Protein AF-0000000084984580 (afdb_homodimer)

InterPro domains:
  IPR009899 Antirestriction [PF07275] (4-174)
  IPR041893 Antirestriction protein ArdA, domain 3 [G3DSA:1.10.10.1190] (119-175)
  IPR041895 Antirestriction protein ArdA, domain 1 [G3DSA:3.10.20.480] (1-60)

Secondary structure (DSSP, 8-state):
-EEEEEEEHHHHHTT---EEEEEES--HHHHHHHHHHHT--SSS---EEEEEEEESSTTTGGG--TT--HHHHHHHHHHHHT--HHHHHHHHHHHHHTTT-SSHHHHHHHHT-GGGEEEETT--SHHHHHHIIIIIT--S---GGGGGGB-HHHHHHHHHHTSSEEEETTEEEEE--PPP-----SS---GGG--------THHHHHHHHHHHHSS----------------/-EEEEEEEHHHHHTT---EEEEEES--HHHHHHHHHHHT--SSS---EEEEEEEESSTTTGGG--TT--HHHHHHHHHHHHT--HHHHHHHHHHHHHTTT-SSHHHHHHHHT-GGGEEEETT--SHHHHHHIIIIIT--S---GGGGGGB-HHHHHHHHHHTSSEEEETTEEEEE--PPP-----SS---GGG--------THHHHHHHHHHHHTSPPP-------------

Foldseek 3Di:
DKKWWKAFPVVVVVVDTFTDIDDAPDALVSLQVSCVRRPDFCPPTPDMWTDAMDDPQALLRVQEHTRDDQLLVNLLRVLLVPDDPVLSLLLSQVCVLPVQSNHSLSSNLCSVFSVQKDWDQPAQALLSQLCCCCVVVVVDDDDPVCVVVDDSSVVSVVVPVPFSWDRDPRGIMTRNPDDRDRPDDPPDRDPVSPNDDGHDPCPVVVVVVVVVVVPPPDPPPPPPDPPPPDDD/DKKWWKAFPVVVVVVDTFTDIDDAPDALVSLQVSCVRRPDFCPPTPDMWTDAMDDPQALLRVQEHTRADQLLVNLLRVLLVPDDPVLSLLLSQVCVLPVQSNHSLSSNLCSVFSVQKDWDQVAQALLSQLCCCCVVVVVDDDDPVCVVVDDSSVVSVVVPVPFSWDRDPRGIMTRPPDDRDRPDPPPDRPPVSPNDDGHDPCVVVVVVVVVVVVPPPDDPPPDDDPDDPPPD

Solvent-accessible surface area (backbone atoms only — not comparable to full-atom values): 26261 Å² total; per-residue (Å²): 105,37,31,40,30,37,30,28,46,58,46,40,77,70,72,40,90,34,72,42,74,44,62,32,52,65,50,41,66,56,45,16,52,46,31,51,73,39,58,32,47,61,71,92,28,72,54,66,36,35,79,46,69,48,61,83,53,60,69,48,63,83,43,58,69,43,80,63,56,64,31,55,50,25,41,38,31,45,58,56,68,72,45,53,72,68,52,47,49,46,48,31,40,43,49,66,66,46,70,58,36,82,35,69,48,32,40,45,24,42,73,74,35,55,85,30,40,49,72,37,64,89,24,71,47,40,38,48,42,20,43,43,40,38,76,73,65,51,75,53,90,69,55,79,93,47,52,90,34,47,34,35,40,62,50,13,44,50,54,49,73,73,45,63,54,43,72,41,98,61,14,28,35,31,60,68,79,51,83,7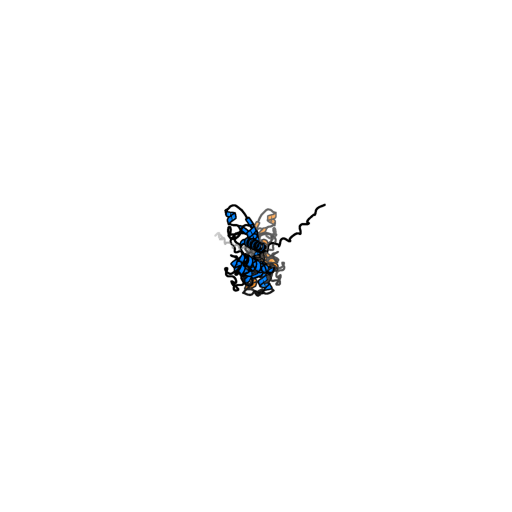9,62,80,83,55,87,72,75,80,69,57,68,91,32,59,29,83,52,62,42,77,74,63,58,58,58,51,50,50,47,48,49,51,58,67,66,43,73,74,79,79,78,77,80,74,80,76,78,75,79,79,76,133,105,37,30,38,30,37,28,28,46,59,45,40,77,72,72,40,89,35,72,41,75,44,61,31,53,66,49,41,67,58,44,17,52,44,32,51,74,40,58,31,48,61,71,91,26,70,55,67,36,37,80,46,70,49,61,82,53,62,69,49,64,83,45,58,68,46,80,63,56,64,30,55,50,24,41,39,30,45,58,56,67,71,46,54,73,69,52,47,49,47,47,30,41,44,49,67,66,46,70,57,34,82,34,68,48,32,40,44,24,41,73,74,34,57,85,30,42,48,70,38,63,90,24,70,46,40,39,46,42,20,43,45,40,40,74,74,64,52,74,52,90,69,56,79,92,45,50,90,31,47,34,35,40,62,48,13,42,50,53,49,74,75,45,63,54,43,71,42,98,60,14,27,36,32,59,68,79,51,83,79,62,78,83,54,87,72,74,80,68,56,69,93,33,60,28,83,51,62,41,77,72,62,59,60,57,50,48,50,48,48,49,52,56,67,67,45,74,77,81,82,81,81,83,81,86,85,84,83,83,75,86,125

Nearest PDB structures (foldseek):
  2w82-assembly1_B  TM=8.302E-01  e=1.515E-11  Enterococcus faecalis
  7btr-assembly1_B  TM=8.091E-01  e=6.305E-09  Enterococcus faecalis EnGen0302
  5gpy-assembly1_B  TM=1.777E-01  e=9.558E+00  Homo sapiens
  2w82-assembly1_B  TM=8.304E-01  e=1.185E-11  Enterococcus faecalis
  7btr-assembly1_B  TM=8.094E-01  e=5.308E-09  Enterococcus faecalis EnGen0302

Organism: NCBI:txid537013

Sequence (464 aa):
MISAYISNIGKYNEGVLAVEPLRLPATTEEVQAVLSKIGVDGVRYEEIHIVDYETDVAGLRARLGENESIDELNYLASLLEEMDSGEIKKFEAAVALGEYAGSVKDLINLTQNLDCYDFYPDVKTPEELGRCFIDEFGSLNVPEDIKGYFDYEAYGRDLFLNSTSDFTDGGYIENNQSSFIEHYDGDKVPEEYQIFFYPVEPRRSILEALKQYREAPPPERGGGKAAVHEERMISAYISNIGKYNEGVLAVEPLRLPATTEEVQAVLSKIGVDGVRYEEIHIVDYETDVAGLRARLGENESIDELNYLASLLEEMDSGEIKKFEAAVALGEYAGSVKDLINLTQNLDCYDFYPDVKTPEELGRCFIDEFGSLNVPEDIKGYFDYEAYGRDLFLNSTSDFTDGGYIENNQSSFIEHYDGDKVPEEYQIFFYPVEPRRSILEALKQYREAPPPERGGGKAAVHEER

Structure (mmCIF, N/CA/C/O backbone):
data_AF-0000000084984580-model_v1
#
loop_
_entity.id
_entity.type
_entity.pdbx_description
1 polymer 'Antirestriction protein ArdA'
#
loop_
_atom_site.group_PDB
_atom_site.id
_atom_site.type_symbol
_atom_site.label_atom_id
_atom_site.label_alt_id
_atom_site.label_comp_id
_atom_site.label_asym_id
_atom_site.label_entity_id
_atom_site.label_seq_id
_atom_site.pdbx_PDB_ins_code
_atom_site.Cartn_x
_atom_site.Cartn_y
_atom_site.Cartn_z
_atom_site.occupancy
_atom_site.B_iso_or_equiv
_atom_site.auth_seq_id
_atom_site.auth_comp_id
_atom_site.auth_asym_id
_atom_site.auth_atom_id
_atom_site.pdbx_PDB_model_num
ATOM 1 N N . MET A 1 1 ? -6.031 34.406 28.266 1 86.25 1 MET A N 1
ATOM 2 C CA . MET A 1 1 ? -5.473 33.906 27.016 1 86.25 1 MET A CA 1
ATOM 3 C C . MET A 1 1 ? -3.949 33.938 27.031 1 86.25 1 MET A C 1
ATOM 5 O O . MET A 1 1 ? -3.285 32.938 26.812 1 86.25 1 MET A O 1
ATOM 9 N N . ILE A 1 2 ? -3.324 35.062 27.422 1 97.38 2 ILE A N 1
ATOM 10 C CA . ILE A 1 2 ? -1.881 35.219 27.547 1 97.38 2 ILE A CA 1
ATOM 11 C C . ILE A 1 2 ? -1.556 35.906 28.859 1 97.38 2 ILE A C 1
ATOM 13 O O . ILE A 1 2 ? -2.094 36.969 29.156 1 97.38 2 ILE A O 1
ATOM 17 N N . SER A 1 3 ? -0.717 35.312 29.688 1 98.56 3 SER A N 1
ATOM 18 C CA . SER A 1 3 ? -0.156 35.938 30.875 1 98.56 3 SER A CA 1
ATOM 19 C C . SER A 1 3 ? 1.357 36.062 30.766 1 98.56 3 SER A C 1
ATOM 21 O O . SER A 1 3 ? 2.062 35.094 30.5 1 98.56 3 SER A O 1
ATOM 23 N N . ALA A 1 4 ? 1.756 37.25 30.891 1 98.69 4 ALA A N 1
ATOM 24 C CA . ALA A 1 4 ? 3.188 37.531 30.875 1 98.69 4 ALA A CA 1
ATOM 25 C C . ALA A 1 4 ? 3.697 37.812 32.281 1 98.69 4 ALA A C 1
ATOM 27 O O . ALA A 1 4 ? 3.094 38.594 33.031 1 98.69 4 ALA A O 1
ATOM 28 N N . TYR A 1 5 ? 4.746 37.188 32.656 1 98.44 5 TYR A N 1
ATOM 29 C CA . TYR A 1 5 ? 5.379 37.438 33.938 1 98.44 5 TYR A CA 1
ATOM 30 C C . TYR A 1 5 ? 6.477 38.469 33.844 1 98.44 5 TYR A C 1
ATOM 32 O O . TYR A 1 5 ? 7.582 38.188 33.375 1 98.44 5 TYR A O 1
ATOM 40 N N . ILE A 1 6 ? 6.117 39.625 34.312 1 98.06 6 ILE A N 1
ATOM 41 C CA . ILE A 1 6 ? 6.934 40.812 34.094 1 98.06 6 ILE A CA 1
ATOM 42 C C . ILE A 1 6 ? 7.855 41.031 35.312 1 98.06 6 ILE A C 1
ATOM 44 O O . ILE A 1 6 ? 7.434 40.875 36.469 1 98.06 6 ILE A O 1
ATOM 48 N N . SER A 1 7 ? 9.117 41.375 35 1 97.69 7 SER A N 1
ATOM 49 C CA . SER A 1 7 ? 10.109 41.625 36.031 1 97.69 7 SER A CA 1
ATOM 50 C C . SER A 1 7 ? 10.766 43 35.875 1 97.69 7 SER A C 1
ATOM 52 O O . SER A 1 7 ? 10.742 43.562 34.781 1 97.69 7 SER A O 1
ATOM 54 N N . ASN A 1 8 ? 11.25 43.5 36.969 1 97.06 8 ASN A N 1
ATOM 55 C CA . ASN A 1 8 ? 12.047 44.719 37 1 97.06 8 ASN A CA 1
ATOM 56 C C . ASN A 1 8 ? 13.523 44.438 36.75 1 97.06 8 ASN A C 1
ATOM 58 O O . ASN A 1 8 ? 14.211 43.938 37.656 1 97.06 8 ASN A O 1
ATOM 62 N N . ILE A 1 9 ? 14.031 44.844 35.688 1 94.94 9 ILE A N 1
ATOM 63 C CA . ILE A 1 9 ? 15.406 44.531 35.312 1 94.94 9 ILE A CA 1
ATOM 64 C C . ILE A 1 9 ? 16.375 45.188 36.25 1 94.94 9 ILE A C 1
ATOM 66 O O . ILE A 1 9 ? 17.375 44.594 36.688 1 94.94 9 ILE A O 1
ATOM 70 N N . GLY A 1 10 ? 16.141 46.469 36.562 1 94.69 10 GLY A N 1
ATOM 71 C CA . GLY A 1 10 ? 17 47.188 37.5 1 94.69 10 GLY A CA 1
ATOM 72 C C . GLY A 1 10 ? 17.141 46.5 38.844 1 94.69 10 GLY A C 1
ATOM 73 O O . GLY A 1 10 ? 18.25 46.281 39.312 1 94.69 10 GLY A O 1
ATOM 74 N N . LYS A 1 11 ? 16.047 46.188 39.438 1 94.88 11 LYS A N 1
ATOM 75 C CA . LYS A 1 11 ? 16.062 45.5 40.719 1 94.88 11 LYS A CA 1
ATOM 76 C C . LYS A 1 11 ? 16.75 44.125 40.594 1 94.88 11 LYS A C 1
ATOM 78 O O . LYS A 1 11 ? 17.484 43.719 41.5 1 94.88 11 LYS A O 1
ATOM 83 N N . TYR A 1 12 ? 16.484 43.5 39.594 1 92.88 12 TYR A N 1
ATOM 84 C CA . TYR A 1 12 ? 17.109 42.219 39.344 1 92.88 12 TYR A CA 1
ATOM 85 C C . TYR A 1 12 ? 18.625 42.344 39.344 1 92.88 12 TYR A C 1
ATOM 87 O O . TYR A 1 12 ? 19.312 41.5 39.938 1 92.88 12 TYR A O 1
ATOM 95 N N . ASN A 1 13 ? 19.125 43.312 38.656 1 93.56 13 ASN A N 1
ATOM 96 C CA . ASN A 1 13 ? 20.562 43.562 38.594 1 93.56 13 ASN A CA 1
ATOM 97 C C . ASN A 1 13 ? 21.125 43.906 39.969 1 93.56 13 ASN A C 1
ATOM 99 O O . ASN A 1 13 ? 22.312 43.719 40.219 1 93.56 13 ASN A O 1
ATOM 103 N N . GLU A 1 14 ? 20.266 44.312 40.844 1 95.5 14 GLU A N 1
ATOM 104 C CA . GLU A 1 14 ? 20.672 44.656 42.219 1 95.5 14 GLU A CA 1
ATOM 105 C C . GLU A 1 14 ? 20.469 43.438 43.156 1 95.5 14 GLU A C 1
ATOM 107 O O . GLU A 1 14 ? 20.672 43.562 44.344 1 95.5 14 GLU A O 1
ATOM 112 N N . GLY A 1 15 ? 19.969 42.406 42.656 1 94.56 15 GLY A N 1
ATOM 113 C CA . GLY A 1 15 ? 19.844 41.188 43.406 1 94.56 15 GLY A CA 1
ATOM 114 C C . GLY A 1 15 ? 18.453 40.969 43.969 1 94.56 15 GLY A C 1
ATOM 115 O O . GLY A 1 15 ? 18.266 40.094 44.844 1 94.56 15 GLY A O 1
ATOM 116 N N . VAL A 1 16 ? 17.516 41.75 43.562 1 94.38 16 VAL A N 1
ATOM 117 C CA . VAL A 1 16 ? 16.156 41.656 44.062 1 94.38 16 VAL A CA 1
ATOM 118 C C . VAL A 1 16 ? 15.234 41.156 42.969 1 94.38 16 VAL A C 1
ATOM 120 O O . VAL A 1 16 ? 15.164 41.75 41.875 1 94.38 16 VAL A O 1
ATOM 123 N N . LEU A 1 17 ? 14.609 40.062 43.219 1 92.88 17 LEU A N 1
ATOM 124 C CA . LEU A 1 17 ? 13.672 39.5 42.25 1 92.88 17 LEU A CA 1
ATOM 125 C C . LEU A 1 17 ? 12.258 40 42.531 1 92.88 17 LEU A C 1
ATOM 127 O O . LEU A 1 17 ? 11.703 39.75 43.594 1 92.88 17 LEU A O 1
ATOM 131 N N . ALA A 1 18 ? 11.727 40.75 41.625 1 96.06 18 ALA A N 1
ATOM 132 C CA . ALA A 1 18 ? 10.352 41.25 41.625 1 96.06 18 ALA A CA 1
ATOM 133 C C . ALA A 1 18 ? 9.625 40.875 40.344 1 96.06 18 ALA A C 1
ATOM 135 O O . ALA A 1 18 ? 9.961 41.375 39.281 1 96.06 18 ALA A O 1
ATOM 136 N N . VAL A 1 19 ? 8.703 39.969 40.469 1 97.81 19 VAL A N 1
ATOM 137 C CA . VAL A 1 19 ? 7.98 39.469 39.281 1 97.81 19 VAL A CA 1
ATOM 138 C C . VAL A 1 19 ? 6.48 39.5 39.562 1 97.81 19 VAL A C 1
ATOM 140 O O . VAL A 1 19 ? 6.035 39.125 40.656 1 97.81 19 VAL A O 1
ATOM 143 N N . GLU A 1 20 ? 5.727 39.938 38.656 1 98.12 20 GLU A N 1
ATOM 144 C CA . GLU A 1 20 ? 4.27 39.969 38.75 1 98.12 20 GLU A CA 1
ATOM 145 C C . GLU A 1 20 ? 3.627 39.562 37.406 1 98.12 20 GLU A C 1
ATOM 147 O O . GLU A 1 20 ? 4.113 39.938 36.344 1 98.12 20 GLU A O 1
ATOM 152 N N . PRO A 1 21 ? 2.551 38.781 37.5 1 98.25 21 PRO A N 1
ATOM 153 C CA . PRO A 1 21 ? 1.864 38.438 36.281 1 98.25 21 PRO A CA 1
ATOM 154 C C . PRO A 1 21 ? 1.005 39.562 35.719 1 98.25 21 PRO A C 1
ATOM 156 O O . PRO A 1 21 ? 0.388 40.312 36.469 1 98.25 21 PRO A O 1
ATOM 159 N N . LEU A 1 22 ? 1.021 39.719 34.438 1 98.62 22 LEU A N 1
ATOM 160 C CA . LEU A 1 22 ? 0.111 40.594 33.719 1 98.62 22 LEU A CA 1
ATOM 161 C C . LEU A 1 22 ? -0.753 39.75 32.75 1 98.62 22 LEU A C 1
ATOM 163 O O . LEU A 1 22 ? -0.241 39.156 31.797 1 98.62 22 LEU A O 1
ATOM 167 N N . ARG A 1 23 ? -2.018 39.781 32.969 1 98.38 23 ARG A N 1
ATOM 168 C CA . ARG A 1 23 ? -2.947 39.062 32.094 1 98.38 23 ARG A CA 1
ATOM 169 C C . ARG A 1 23 ? -3.396 39.969 30.953 1 98.38 23 ARG A C 1
ATOM 171 O O . ARG A 1 23 ? -3.869 41.094 31.172 1 98.38 23 ARG A O 1
ATOM 178 N N . LEU A 1 24 ? -3.246 39.406 29.781 1 98.5 24 LEU A N 1
ATOM 179 C CA . LEU A 1 24 ? -3.607 40.156 28.578 1 98.5 24 LEU A CA 1
ATOM 180 C C . LEU A 1 24 ? -4.816 39.562 27.891 1 98.5 24 LEU A C 1
ATOM 182 O O . LEU A 1 24 ? -5.02 38.344 27.953 1 98.5 24 LEU A O 1
ATOM 186 N N . PRO A 1 25 ? -5.621 40.375 27.141 1 98.06 25 PRO A N 1
ATOM 187 C CA . PRO A 1 25 ? -5.469 41.812 27.047 1 98.06 25 PRO A CA 1
ATOM 188 C C . PRO A 1 25 ? -5.742 42.531 28.359 1 98.06 25 PRO A C 1
ATOM 190 O O . PRO A 1 25 ? -6.422 42 29.234 1 98.06 25 PRO A O 1
ATOM 193 N N . ALA A 1 26 ? -5.172 43.719 28.547 1 98.31 26 ALA A N 1
ATOM 194 C CA . ALA A 1 26 ? -5.273 44.5 29.781 1 98.31 26 ALA A CA 1
ATOM 195 C C . ALA A 1 26 ? -5.473 45.969 29.5 1 98.31 26 ALA A C 1
ATOM 197 O O . ALA A 1 26 ? -5.395 46.406 28.344 1 98.31 26 ALA A O 1
ATOM 198 N N . THR A 1 27 ? -5.801 46.688 30.5 1 98 27 THR A N 1
ATOM 199 C CA . THR A 1 27 ? -5.902 48.156 30.422 1 98 27 THR A CA 1
ATOM 200 C C . THR A 1 27 ? -4.613 48.812 30.906 1 98 27 THR A C 1
ATOM 202 O O . THR A 1 27 ? -3.76 48.156 31.5 1 98 27 THR A O 1
ATOM 205 N N . THR A 1 28 ? -4.527 50.094 30.594 1 97.81 28 THR A N 1
ATOM 206 C CA . THR A 1 28 ? -3.393 50.875 31.062 1 97.81 28 THR A CA 1
ATOM 207 C C . THR A 1 28 ? -3.301 50.812 32.594 1 97.81 28 THR A C 1
ATOM 209 O O . THR A 1 28 ? -2.209 50.688 33.156 1 97.81 28 THR A O 1
ATOM 212 N N . GLU A 1 29 ? -4.445 50.875 33.25 1 97 29 GLU A N 1
ATOM 213 C CA . GLU A 1 29 ? -4.48 50.875 34.719 1 97 29 GLU A CA 1
ATOM 214 C C . GLU A 1 29 ? -3.928 49.562 35.25 1 97 29 GLU A C 1
ATOM 216 O O . GLU A 1 29 ? -3.215 49.531 36.281 1 97 29 GLU A O 1
ATOM 221 N N . GLU A 1 30 ? -4.254 48.531 34.688 1 97.69 30 GLU A N 1
ATOM 222 C CA . GLU A 1 30 ? -3.777 47.219 35.094 1 97.69 30 GLU A CA 1
ATOM 223 C C . GLU A 1 30 ? -2.266 47.094 34.938 1 97.69 30 GLU A C 1
ATOM 225 O O . GLU A 1 30 ? -1.581 46.531 35.781 1 97.69 30 GLU A O 1
ATOM 230 N N . VAL A 1 31 ? -1.771 47.625 33.812 1 98.19 31 VAL A N 1
ATOM 231 C CA . VAL A 1 31 ? -0.331 47.625 33.594 1 98.19 31 VAL A CA 1
ATOM 232 C C . VAL A 1 31 ? 0.365 48.469 34.656 1 98.19 31 VAL A C 1
ATOM 234 O O . VAL A 1 31 ? 1.366 48.031 35.25 1 98.19 31 VAL A O 1
ATOM 237 N N . GLN A 1 32 ? -0.208 49.562 34.875 1 97.12 32 GLN A N 1
ATOM 238 C CA . GLN A 1 32 ? 0.372 50.469 35.875 1 97.12 32 GLN A CA 1
ATOM 239 C C . GLN A 1 32 ? 0.391 49.812 37.25 1 97.12 32 GLN A C 1
ATOM 241 O O . GLN A 1 32 ? 1.346 49.969 38.031 1 97.12 32 GLN A O 1
ATOM 246 N N . ALA A 1 33 ? -0.633 49.156 37.594 1 97.12 33 ALA A N 1
ATOM 247 C CA . ALA A 1 33 ? -0.682 48.438 38.844 1 97.12 33 ALA A CA 1
ATOM 248 C C . ALA A 1 33 ? 0.444 47.406 38.969 1 97.12 33 ALA A C 1
ATOM 250 O O . ALA A 1 33 ? 1.097 47.281 40 1 97.12 33 ALA A O 1
ATOM 251 N N . VAL A 1 34 ? 0.704 46.625 37.938 1 97.88 34 VAL A N 1
ATOM 252 C CA . VAL A 1 34 ? 1.754 45.625 37.906 1 97.88 34 VAL A CA 1
ATOM 253 C C . VAL A 1 34 ? 3.123 46.312 38 1 97.88 34 VAL A C 1
ATOM 255 O O . VAL A 1 34 ? 3.979 45.875 38.781 1 97.88 34 VAL A O 1
ATOM 258 N N . LEU A 1 35 ? 3.283 47.375 37.188 1 97.69 35 LEU A N 1
ATOM 259 C CA . LEU A 1 35 ? 4.543 48.094 37.25 1 97.69 35 LEU A CA 1
ATOM 260 C C . LEU A 1 35 ? 4.824 48.625 38.625 1 97.69 35 LEU A C 1
ATOM 262 O O . LEU A 1 35 ? 5.957 48.562 39.125 1 97.69 35 LEU A O 1
ATOM 266 N N . SER A 1 36 ? 3.811 49.156 39.25 1 96.5 36 SER A N 1
ATOM 267 C CA . SER A 1 36 ? 3.959 49.688 40.594 1 96.5 36 SER A CA 1
ATOM 268 C C . SER A 1 36 ? 4.383 48.594 41.594 1 96.5 36 SER A C 1
ATOM 270 O O . SER A 1 36 ? 5.25 48.812 42.438 1 96.5 36 SER A O 1
ATOM 272 N N . LYS A 1 37 ? 3.795 47.5 41.469 1 97 37 LYS A N 1
ATOM 273 C CA . LYS A 1 37 ? 4.066 46.375 42.375 1 97 37 LYS A CA 1
ATOM 274 C C . LYS A 1 37 ? 5.52 45.938 42.281 1 97 37 LYS A C 1
ATOM 276 O O . LYS A 1 37 ? 6.125 45.531 43.281 1 97 37 LYS A O 1
ATOM 281 N N . ILE A 1 38 ? 6.066 46.031 41.125 1 97.44 38 ILE A N 1
ATOM 282 C CA . ILE A 1 38 ? 7.426 45.5 40.969 1 97.44 38 ILE A CA 1
ATOM 283 C C . ILE A 1 38 ? 8.422 46.656 41.062 1 97.44 38 ILE A C 1
ATOM 285 O O . ILE A 1 38 ? 9.625 46.469 40.875 1 97.44 38 ILE A O 1
ATOM 289 N N . GLY A 1 39 ? 7.922 47.844 41.156 1 95.5 39 GLY A N 1
ATOM 290 C CA . GLY A 1 39 ? 8.766 48.969 41.469 1 95.5 39 GLY A CA 1
ATOM 291 C C . GLY A 1 39 ? 9.234 49.719 40.25 1 95.5 39 GLY A C 1
ATOM 292 O O . GLY A 1 39 ? 10.227 50.469 40.281 1 95.5 39 GLY A O 1
ATOM 293 N N . VAL A 1 40 ? 8.539 49.5 39.156 1 96.31 40 VAL A N 1
ATOM 294 C CA . VAL A 1 40 ? 8.883 50.25 37.938 1 96.31 40 VAL A CA 1
ATOM 295 C C . VAL A 1 40 ? 8.031 51.5 37.844 1 96.31 40 VAL A C 1
ATOM 297 O O . VAL A 1 40 ? 6.82 51.438 37.656 1 96.31 40 VAL A O 1
ATOM 300 N N . ASP A 1 41 ? 8.656 52.625 37.875 1 93.25 41 ASP A N 1
ATOM 301 C CA . ASP A 1 41 ? 7.922 53.875 37.938 1 93.25 41 ASP A CA 1
ATOM 302 C C . ASP A 1 41 ? 8.289 54.781 36.781 1 93.25 41 ASP A C 1
ATOM 304 O O . ASP A 1 41 ? 7.734 55.875 36.625 1 93.25 41 ASP A O 1
ATOM 308 N N . GLY A 1 42 ? 9.234 54.406 36 1 92.81 42 GLY A N 1
ATOM 309 C CA . GLY A 1 42 ? 9.641 55.219 34.875 1 92.81 42 GLY A CA 1
ATOM 310 C C . GLY A 1 42 ? 10.664 56.281 35.219 1 92.81 42 GLY A C 1
ATOM 311 O O . GLY A 1 42 ? 11.047 57.125 34.375 1 92.81 42 GLY A O 1
ATOM 312 N N . VAL A 1 43 ? 11.031 56.312 36.438 1 93.12 43 VAL A N 1
ATOM 313 C CA . VAL A 1 43 ? 12.016 57.281 36.906 1 93.12 43 VAL A CA 1
ATOM 314 C C . VAL A 1 43 ? 13.289 56.562 37.344 1 93.12 43 VAL A C 1
ATOM 316 O O . VAL A 1 43 ? 14.297 56.625 36.625 1 93.12 43 VAL A O 1
ATOM 319 N N . ARG A 1 44 ? 13.195 55.906 38.406 1 92.12 44 ARG A N 1
ATOM 320 C CA . ARG A 1 44 ? 14.352 55.156 38.906 1 92.12 44 ARG A CA 1
ATOM 321 C C . ARG A 1 44 ? 14.547 53.875 38.094 1 92.12 44 ARG A C 1
ATOM 323 O O . ARG A 1 44 ? 15.672 53.5 37.75 1 92.12 44 ARG A O 1
ATOM 330 N N . TYR A 1 45 ? 13.461 53.188 37.969 1 94.5 45 TYR A N 1
ATOM 331 C CA . TYR A 1 45 ? 13.461 51.969 37.188 1 94.5 45 TYR A CA 1
ATOM 332 C C . TYR A 1 45 ? 12.555 52.094 35.969 1 94.5 45 TYR A C 1
ATOM 334 O O . TYR A 1 45 ? 11.359 52.375 36.125 1 94.5 45 TYR A O 1
ATOM 342 N N . GLU A 1 46 ? 13.062 51.781 34.812 1 93.5 46 GLU A N 1
ATOM 343 C CA . GLU A 1 46 ? 12.273 51.969 33.594 1 93.5 46 GLU A CA 1
ATOM 344 C C . GLU A 1 46 ? 12.156 50.688 32.781 1 93.5 46 GLU A C 1
ATOM 346 O O . GLU A 1 46 ? 11.172 50.469 32.062 1 93.5 46 GLU A O 1
ATOM 351 N N . GLU A 1 47 ? 13.133 49.781 33 1 95.44 47 GLU A N 1
ATOM 352 C CA . GLU A 1 47 ? 13.227 48.625 32.094 1 95.44 47 GLU A CA 1
ATOM 353 C C . GLU A 1 47 ? 12.547 47.406 32.719 1 95.44 47 GLU A C 1
ATOM 355 O O . GLU A 1 47 ? 12.656 47.188 33.906 1 95.44 47 GLU A O 1
ATOM 360 N N . ILE A 1 48 ? 11.836 46.781 31.844 1 96.56 48 ILE A N 1
ATOM 361 C CA . ILE A 1 48 ? 11.203 45.531 32.25 1 96.56 48 ILE A CA 1
ATOM 362 C C . ILE A 1 48 ? 11.641 44.406 31.328 1 96.56 48 ILE A C 1
ATOM 364 O O . ILE A 1 48 ? 12.156 44.656 30.234 1 96.56 48 ILE A O 1
ATOM 368 N N . HIS A 1 49 ? 11.531 43.188 31.75 1 95.5 49 HIS A N 1
ATOM 369 C CA . HIS A 1 49 ? 11.633 42 30.906 1 95.5 49 HIS A CA 1
ATOM 370 C C . HIS A 1 49 ? 10.586 40.969 31.281 1 95.5 49 HIS A C 1
ATOM 372 O O . HIS A 1 49 ? 10.07 40.969 32.406 1 95.5 49 HIS A O 1
ATOM 378 N N . ILE A 1 50 ? 10.297 40.219 30.359 1 97.75 50 ILE A N 1
ATOM 379 C CA . ILE A 1 50 ? 9.312 39.156 30.594 1 97.75 50 ILE A CA 1
ATOM 380 C C . ILE A 1 50 ? 10.039 37.844 30.828 1 97.75 50 ILE A C 1
ATOM 382 O O . ILE A 1 50 ? 10.719 37.344 29.938 1 97.75 50 ILE A O 1
ATOM 386 N N . VAL A 1 51 ? 9.82 37.219 31.906 1 96.69 51 VAL A N 1
ATOM 387 C CA . VAL A 1 51 ? 10.633 36.062 32.312 1 96.69 51 VAL A CA 1
ATOM 388 C C . VAL A 1 51 ? 9.938 34.781 31.891 1 96.69 51 VAL A C 1
ATOM 390 O O . VAL A 1 51 ? 10.578 33.719 31.766 1 96.69 51 VAL A O 1
ATOM 393 N N . ASP A 1 52 ? 8.664 34.844 31.812 1 97.56 52 ASP A N 1
ATOM 394 C CA . ASP A 1 52 ? 7.914 33.656 31.422 1 97.56 52 ASP A CA 1
ATOM 395 C C . ASP A 1 52 ? 6.535 34.031 30.875 1 97.56 52 ASP A C 1
ATOM 397 O O . ASP A 1 52 ? 6.094 35.188 31.016 1 97.56 52 ASP A O 1
ATOM 401 N N . TYR A 1 53 ? 5.973 33.094 30.188 1 98.5 53 TYR A N 1
ATOM 402 C CA . TYR A 1 53 ? 4.613 33.219 29.672 1 98.5 53 TYR A CA 1
ATOM 403 C C . TYR A 1 53 ? 3.752 32.031 30.078 1 98.5 53 TYR A C 1
ATOM 405 O O . TYR A 1 53 ? 4.25 30.922 30.203 1 98.5 53 TYR A O 1
ATOM 413 N N . GLU A 1 54 ? 2.527 32.312 30.281 1 98.12 54 GLU A N 1
ATOM 414 C CA . GLU A 1 54 ? 1.492 31.297 30.359 1 98.12 54 GLU A CA 1
ATOM 415 C C . GLU A 1 54 ? 0.392 31.531 29.344 1 98.12 54 GLU A C 1
ATOM 417 O O . GLU A 1 54 ? -0.077 32.656 29.172 1 98.12 54 GLU A O 1
ATOM 422 N N . THR A 1 55 ? 0.07 30.5 28.625 1 98.25 55 THR A N 1
ATOM 423 C CA . THR A 1 55 ? -0.976 30.625 27.609 1 98.25 55 THR A CA 1
ATOM 424 C C . THR A 1 55 ? -1.648 29.281 27.359 1 98.25 55 THR A C 1
ATOM 426 O O . THR A 1 55 ? -1.024 28.234 27.516 1 98.25 55 THR A O 1
ATOM 429 N N . ASP A 1 56 ? -2.934 29.359 26.922 1 97 56 ASP A N 1
ATOM 430 C CA . ASP A 1 56 ? -3.662 28.141 26.562 1 97 56 ASP A CA 1
ATOM 431 C C . ASP A 1 56 ? -3.67 27.922 25.047 1 97 56 ASP A C 1
ATOM 433 O O . ASP A 1 56 ? -4.309 26.984 24.562 1 97 56 ASP A O 1
ATOM 437 N N . VAL A 1 57 ? -3.027 28.781 24.344 1 97.88 57 VAL A N 1
ATOM 438 C CA . VAL A 1 57 ? -2.879 28.641 22.906 1 97.88 57 VAL A CA 1
ATOM 439 C C . VAL A 1 57 ? -1.654 27.781 22.594 1 97.88 57 VAL A C 1
ATOM 441 O O . VAL A 1 57 ? -0.52 28.188 22.844 1 97.88 57 VAL A O 1
ATOM 444 N N . ALA A 1 58 ? -1.883 26.656 22.016 1 97.44 58 ALA A N 1
ATOM 445 C CA . ALA A 1 58 ? -0.82 25.672 21.781 1 97.44 58 ALA A CA 1
ATOM 446 C C . ALA A 1 58 ? 0.269 26.25 20.875 1 97.44 58 ALA A C 1
ATOM 448 O O . ALA A 1 58 ? -0.026 26.844 19.844 1 97.44 58 ALA A O 1
ATOM 449 N N . GLY A 1 59 ? 1.506 26.109 21.328 1 97.31 59 GLY A N 1
ATOM 450 C CA . GLY A 1 59 ? 2.662 26.484 20.531 1 97.31 59 GLY A CA 1
ATOM 451 C C . GLY A 1 59 ? 3.021 27.953 20.656 1 97.31 59 GLY A C 1
ATOM 452 O O . GLY A 1 59 ? 4.121 28.359 20.281 1 97.31 59 GLY A O 1
ATOM 453 N N . LEU A 1 60 ? 2.182 28.734 21.156 1 98.44 60 LEU A N 1
ATOM 454 C CA . LEU A 1 60 ? 2.373 30.188 21.203 1 98.44 60 LEU A CA 1
ATOM 455 C C . LEU A 1 60 ? 3.51 30.562 22.141 1 98.44 60 LEU A C 1
ATOM 457 O O . LEU A 1 60 ? 4.336 31.422 21.812 1 98.44 60 LEU A O 1
ATOM 461 N N . ARG A 1 61 ? 3.58 29.938 23.281 1 98.12 61 ARG A N 1
ATOM 462 C CA . ARG A 1 61 ? 4.574 30.234 24.297 1 98.12 61 ARG A CA 1
ATOM 463 C C . ARG A 1 61 ? 5.988 30.188 23.719 1 98.12 61 ARG A C 1
ATOM 465 O O . ARG A 1 61 ? 6.816 31.047 24.016 1 98.12 61 ARG A O 1
ATOM 472 N N . ALA A 1 62 ? 6.211 29.234 22.922 1 97.19 62 ALA A N 1
ATOM 473 C CA . ALA A 1 62 ? 7.539 28.984 22.359 1 97.19 62 ALA A CA 1
ATOM 474 C C . ALA A 1 62 ? 7.926 30.078 21.375 1 97.19 62 ALA A C 1
ATOM 476 O O . ALA A 1 62 ? 9.094 30.219 21 1 97.19 62 ALA A O 1
ATOM 477 N N . ARG A 1 63 ? 6.934 30.859 20.984 1 97.94 63 ARG A N 1
ATOM 478 C CA . ARG A 1 63 ? 7.184 31.875 19.953 1 97.94 63 ARG A CA 1
ATOM 479 C C . ARG A 1 63 ? 7.355 33.25 20.594 1 97.94 63 ARG A C 1
ATOM 481 O O . ARG A 1 63 ? 7.668 34.219 19.891 1 97.94 63 ARG A O 1
ATOM 488 N N . LEU A 1 64 ? 7.184 33.375 21.859 1 98.19 64 LEU A N 1
ATOM 489 C CA . LEU A 1 64 ? 7.227 34.688 22.547 1 98.19 64 LEU A CA 1
ATOM 490 C C . LEU A 1 64 ? 8.555 34.844 23.266 1 98.19 64 LEU A C 1
ATOM 492 O O . LEU A 1 64 ? 9.008 33.969 23.984 1 98.19 64 LEU A O 1
ATOM 496 N N . GLY A 1 65 ? 9.18 35.969 23.094 1 96.75 65 GLY A N 1
ATOM 497 C CA . GLY A 1 65 ? 10.484 36.25 23.672 1 96.75 65 GLY A CA 1
ATOM 498 C C . GLY A 1 65 ? 10.414 37.031 24.953 1 96.75 65 GLY A C 1
ATOM 499 O O . GLY A 1 65 ? 9.32 37.438 25.391 1 96.75 65 GLY A O 1
ATOM 500 N N . GLU A 1 66 ? 11.57 37.406 25.5 1 95.75 66 GLU A N 1
ATOM 501 C CA . GLU A 1 66 ? 11.695 38.094 26.797 1 95.75 66 GLU A CA 1
ATOM 502 C C . GLU A 1 66 ? 11.617 39.594 26.641 1 95.75 66 GLU A C 1
ATOM 504 O O . GLU A 1 66 ? 11.398 40.344 27.609 1 95.75 66 GLU A O 1
ATOM 509 N N . ASN A 1 67 ? 11.82 40.125 25.484 1 94.88 67 ASN A N 1
ATOM 510 C CA . ASN A 1 67 ? 11.875 41.562 25.266 1 94.88 67 ASN A CA 1
ATOM 511 C C . ASN A 1 67 ? 10.75 42.031 24.344 1 94.88 67 ASN A C 1
ATOM 513 O O . ASN A 1 67 ? 10.906 43 23.625 1 94.88 67 ASN A O 1
ATOM 517 N N . GLU A 1 68 ? 9.695 41.375 24.516 1 97 68 GLU A N 1
ATOM 518 C CA . GLU A 1 68 ? 8.562 41.719 23.656 1 97 68 GLU A CA 1
ATOM 519 C C . GLU A 1 68 ? 7.891 43 24.109 1 97 68 GLU A C 1
ATOM 521 O O . GLU A 1 68 ? 7.941 43.344 25.297 1 97 68 GLU A O 1
ATOM 526 N N . SER A 1 69 ? 7.266 43.719 23.141 1 96.94 69 SER A N 1
ATOM 527 C CA . SER A 1 69 ? 6.461 44.906 23.422 1 96.94 69 SER A CA 1
ATOM 528 C C . SER A 1 69 ? 5.152 44.531 24.109 1 96.94 69 SER A C 1
ATOM 530 O O . SER A 1 69 ? 4.371 43.75 23.578 1 96.94 69 SER A O 1
ATOM 532 N N . ILE A 1 70 ? 4.918 45.125 25.203 1 98.06 70 ILE A N 1
ATOM 533 C CA . ILE A 1 70 ? 3.678 44.875 25.938 1 98.06 70 ILE A CA 1
ATOM 534 C C . ILE A 1 70 ? 2.484 45.312 25.078 1 98.06 70 ILE A C 1
ATOM 536 O O . ILE A 1 70 ? 1.456 44.625 25.062 1 98.06 70 ILE A O 1
ATOM 540 N N . ASP A 1 71 ? 2.588 46.406 24.422 1 98.38 71 ASP A N 1
ATOM 541 C CA . ASP A 1 71 ? 1.515 46.906 23.562 1 98.38 71 ASP A CA 1
ATOM 542 C C . ASP A 1 71 ? 1.23 45.906 22.438 1 98.38 71 ASP A C 1
ATOM 544 O O . ASP A 1 71 ? 0.07 45.625 22.109 1 98.38 71 ASP A O 1
ATOM 548 N N . GLU A 1 72 ? 2.25 45.375 21.812 1 98.44 72 GLU A N 1
ATOM 549 C CA . GLU A 1 72 ? 2.068 44.375 20.766 1 98.44 72 GLU A CA 1
ATOM 550 C C . GLU A 1 72 ? 1.427 43.094 21.312 1 98.44 72 GLU A C 1
ATOM 552 O O . GLU A 1 72 ? 0.55 42.5 20.688 1 98.44 72 GLU A O 1
ATOM 557 N N . LEU A 1 73 ? 1.923 42.719 22.5 1 98.69 73 LEU A N 1
ATOM 558 C CA . LEU A 1 73 ? 1.335 41.531 23.141 1 98.69 73 LEU A CA 1
ATOM 559 C C . LEU A 1 73 ? -0.145 41.781 23.438 1 98.69 73 LEU A C 1
ATOM 561 O O . LEU A 1 73 ? -0.956 40.844 23.281 1 98.69 73 LEU A O 1
ATOM 565 N N . ASN A 1 74 ? -0.449 42.938 23.859 1 98.62 74 ASN A N 1
ATOM 566 C CA . ASN A 1 74 ? -1.841 43.281 24.109 1 98.62 74 ASN A CA 1
ATOM 567 C C . ASN A 1 74 ? -2.682 43.219 22.844 1 98.62 74 ASN A C 1
ATOM 569 O O . ASN A 1 74 ? -3.82 42.75 22.875 1 98.62 74 ASN A O 1
ATOM 573 N N . TYR A 1 75 ? -2.125 43.75 21.781 1 98.56 75 TYR A N 1
ATOM 574 C CA . TYR A 1 75 ? -2.783 43.688 20.484 1 98.56 75 TYR A CA 1
ATOM 575 C C . TYR A 1 75 ? -3.025 42.25 20.047 1 98.56 75 TYR A C 1
ATOM 577 O O . TYR A 1 75 ? -4.152 41.875 19.719 1 98.56 75 TYR A O 1
ATOM 585 N N . LEU A 1 76 ? -2.057 41.438 20.125 1 98.75 76 LEU A N 1
ATOM 586 C CA . LEU A 1 76 ? -2.158 40.031 19.781 1 98.75 76 LEU A CA 1
ATOM 587 C C . LEU A 1 76 ? -3.229 39.344 20.625 1 98.75 76 LEU A C 1
ATOM 589 O O . LEU A 1 76 ? -4.094 38.656 20.094 1 98.75 76 LEU A O 1
ATOM 593 N N . ALA A 1 77 ? -3.125 39.562 21.938 1 98.69 77 ALA A N 1
ATOM 594 C CA . ALA A 1 77 ? -4.082 38.938 22.859 1 98.69 77 ALA A CA 1
ATOM 595 C C . ALA A 1 77 ? -5.512 39.344 22.5 1 98.69 77 ALA A C 1
ATOM 597 O O . ALA A 1 77 ? -6.418 38.5 22.562 1 98.69 77 ALA A O 1
ATOM 598 N N . SER A 1 78 ? -5.691 40.562 22.156 1 98.5 78 SER A N 1
ATOM 599 C CA . SER A 1 78 ? -7.023 41.031 21.797 1 98.5 78 SER A CA 1
ATOM 600 C C . SER A 1 78 ? -7.539 40.344 20.531 1 98.5 78 SER A C 1
ATOM 602 O O . SER A 1 78 ? -8.711 40 20.453 1 98.5 78 SER A O 1
ATOM 604 N N . LEU A 1 79 ? -6.691 40.25 19.562 1 98.44 79 LEU A N 1
ATOM 605 C CA . LEU A 1 79 ? -7.066 39.562 18.312 1 98.44 79 LEU A CA 1
ATOM 606 C C . LEU A 1 79 ? -7.422 38.125 18.578 1 98.44 79 LEU A C 1
ATOM 608 O O . LEU A 1 79 ? -8.391 37.594 18.016 1 98.44 79 LEU A O 1
ATOM 612 N N . LEU A 1 80 ? -6.703 37.469 19.438 1 98.62 80 LEU A N 1
ATOM 613 C CA . LEU A 1 80 ? -6.957 36.062 19.766 1 98.62 80 LEU A CA 1
ATOM 614 C C . LEU A 1 80 ? -8.273 35.906 20.516 1 98.62 80 LEU A C 1
ATOM 616 O O . LEU A 1 80 ? -9.016 34.938 20.297 1 98.62 80 LEU A O 1
ATOM 620 N N . GLU A 1 81 ? -8.531 36.812 21.359 1 97.5 81 GLU A N 1
ATOM 621 C CA . GLU A 1 81 ? -9.742 36.781 22.172 1 97.5 81 GLU A CA 1
ATOM 622 C C . GLU A 1 81 ? -10.992 36.844 21.297 1 97.5 81 GLU A C 1
ATOM 624 O O . GLU A 1 81 ? -12.039 36.312 21.656 1 97.5 81 GLU A O 1
ATOM 629 N N . GLU A 1 82 ? -10.891 37.469 20.188 1 97.38 82 GLU A N 1
ATOM 630 C CA . GLU A 1 82 ? -12.031 37.656 19.281 1 97.38 82 GLU A CA 1
ATOM 631 C C . GLU A 1 82 ? -12.297 36.375 18.469 1 97.38 82 GLU A C 1
ATOM 633 O O . GLU A 1 82 ? -13.352 36.25 17.844 1 97.38 82 GLU A O 1
ATOM 638 N N . MET A 1 83 ? -11.453 35.438 18.516 1 97.81 83 MET A N 1
ATOM 639 C CA . MET A 1 83 ? -11.562 34.25 17.688 1 97.81 83 MET A CA 1
ATOM 640 C C . MET A 1 83 ? -12.453 33.219 18.359 1 97.81 83 MET A C 1
ATOM 642 O O . MET A 1 83 ? -12.461 33.094 19.578 1 97.81 83 MET A O 1
ATOM 646 N N . ASP A 1 84 ? -13.188 32.5 17.531 1 97.56 84 ASP A N 1
ATOM 647 C CA . ASP A 1 84 ? -13.914 31.328 18.047 1 97.56 84 ASP A CA 1
ATOM 648 C C . ASP A 1 84 ? -13 30.109 18.156 1 97.56 84 ASP A C 1
ATOM 650 O O . ASP A 1 84 ? -11.82 30.188 17.812 1 97.56 84 ASP A O 1
ATOM 654 N N . SER A 1 85 ? -13.562 29.031 18.594 1 97 85 SER A N 1
ATOM 655 C CA . SER A 1 85 ? -12.758 27.844 18.875 1 97 85 SER A CA 1
ATOM 656 C C . SER A 1 85 ? -12.117 27.281 17.609 1 97 85 SER A C 1
ATOM 658 O O . SER A 1 85 ? -10.984 26.812 17.641 1 97 85 SER A O 1
ATOM 660 N N . GLY A 1 86 ? -12.883 27.312 16.5 1 97.81 86 GLY A N 1
ATOM 661 C CA . GLY A 1 86 ? -12.344 26.844 15.227 1 97.81 86 GLY A CA 1
ATOM 662 C C . GLY A 1 86 ? -11.188 27.688 14.727 1 97.81 86 GLY A C 1
ATOM 663 O O . GLY A 1 86 ? -10.195 27.141 14.234 1 97.81 86 GLY A O 1
ATOM 664 N N . GLU A 1 87 ? -11.359 28.953 14.922 1 98.19 87 GLU A N 1
ATOM 665 C CA . GLU A 1 87 ? -10.32 29.875 14.5 1 98.19 87 GLU A CA 1
ATOM 666 C C . GLU A 1 87 ? -9.055 29.719 15.344 1 98.19 87 GLU A C 1
ATOM 668 O O . GLU A 1 87 ? -7.941 29.781 14.828 1 98.19 87 GLU A O 1
ATOM 673 N N . ILE A 1 88 ? -9.234 29.516 16.641 1 98.5 88 ILE A N 1
ATOM 674 C CA . ILE A 1 88 ? -8.086 29.328 17.531 1 98.5 88 ILE A CA 1
ATOM 675 C C . ILE A 1 88 ? -7.328 28.062 17.141 1 98.5 88 ILE A C 1
ATOM 677 O O . ILE A 1 88 ? -6.098 28.078 17.047 1 98.5 88 ILE A O 1
ATOM 681 N N . LYS A 1 89 ? -8.062 27.031 16.812 1 98.44 89 LYS A N 1
ATOM 682 C CA . LYS A 1 89 ? -7.43 25.781 16.406 1 98.44 89 LYS A CA 1
ATOM 683 C C . LYS A 1 89 ? -6.641 25.953 15.109 1 98.44 89 LYS A C 1
ATOM 685 O O . LYS A 1 89 ? -5.535 25.438 14.977 1 98.44 89 LYS A O 1
ATOM 690 N N . LYS A 1 90 ? -7.258 26.625 14.234 1 98.75 90 LYS A N 1
ATOM 691 C CA . LYS A 1 90 ? -6.582 26.922 12.969 1 98.75 90 LYS A CA 1
ATOM 692 C C . LYS A 1 90 ? -5.328 27.75 13.195 1 98.75 90 LYS A C 1
ATOM 694 O O . LYS A 1 90 ? -4.289 27.516 12.578 1 98.75 90 LYS A O 1
ATOM 699 N N . PHE A 1 91 ? -5.465 28.734 14.055 1 98.75 91 PHE A N 1
ATOM 700 C CA . PHE A 1 91 ? -4.32 29.578 14.398 1 98.75 91 PHE A CA 1
ATOM 701 C C . PHE A 1 91 ? -3.201 28.734 15.008 1 98.75 91 PHE A C 1
ATOM 703 O O . PHE A 1 91 ? -2.039 28.875 14.609 1 98.75 91 PHE A O 1
ATOM 710 N N . GLU A 1 92 ? -3.529 27.891 15.93 1 98.69 92 GLU A N 1
ATOM 711 C CA . GLU A 1 92 ? -2.551 27.016 16.562 1 98.69 92 GLU A CA 1
ATOM 712 C C . GLU A 1 92 ? -1.826 26.172 15.508 1 98.69 92 GLU A C 1
ATOM 714 O O . GLU A 1 92 ? -0.606 26 15.57 1 98.69 92 GLU A O 1
ATOM 719 N N . ALA A 1 93 ? -2.582 25.656 14.594 1 98.75 93 ALA A N 1
ATOM 720 C CA . ALA A 1 93 ? -2 24.844 13.531 1 98.75 93 ALA A CA 1
ATOM 721 C C . ALA A 1 93 ? -1.062 25.672 12.656 1 98.75 93 ALA A C 1
ATOM 723 O O . ALA A 1 93 ? 0.005 25.203 12.258 1 98.75 93 ALA A O 1
ATOM 724 N N . ALA A 1 94 ? -1.46 26.875 12.367 1 98.75 94 ALA A N 1
ATOM 725 C CA . ALA A 1 94 ? -0.631 27.781 11.562 1 98.75 94 ALA A CA 1
ATOM 726 C C . ALA A 1 94 ? 0.664 28.125 12.297 1 98.75 94 ALA A C 1
ATOM 728 O O . ALA A 1 94 ? 1.73 28.188 11.68 1 98.75 94 ALA A O 1
ATOM 729 N N . VAL A 1 95 ? 0.588 28.359 13.57 1 98.62 95 VAL A N 1
ATOM 730 C CA . VAL A 1 95 ? 1.774 28.609 14.383 1 98.62 95 VAL A CA 1
ATOM 731 C C . VAL A 1 95 ? 2.721 27.422 14.305 1 98.62 95 VAL A C 1
ATOM 733 O O . VAL A 1 95 ? 3.934 27.578 14.156 1 98.62 95 VAL A O 1
ATOM 736 N N . ALA A 1 96 ? 2.178 26.234 14.438 1 98.19 96 ALA A N 1
ATOM 737 C CA . ALA A 1 96 ? 2.98 25.016 14.383 1 98.19 96 ALA A CA 1
ATOM 738 C C . ALA A 1 96 ? 3.654 24.875 13.023 1 98.19 96 ALA A C 1
ATOM 740 O O . ALA A 1 96 ? 4.801 24.422 12.93 1 98.19 96 ALA A O 1
ATOM 741 N N . LEU A 1 97 ? 2.916 25.188 11.953 1 98.25 97 LEU A N 1
ATOM 742 C CA . LEU A 1 97 ? 3.492 25.141 10.609 1 98.25 97 LEU A CA 1
ATOM 743 C C . LEU A 1 97 ? 4.738 26.016 10.531 1 98.25 97 LEU A C 1
ATOM 745 O O . LEU A 1 97 ? 5.699 25.672 9.836 1 98.25 97 LEU A O 1
ATOM 749 N N . GLY A 1 98 ? 4.586 27.219 11.172 1 97.5 98 GLY A N 1
ATOM 750 C CA . GLY A 1 98 ? 5.801 27.984 11.414 1 97.5 98 GLY A CA 1
ATOM 751 C C . GLY A 1 98 ? 6.027 29.078 10.391 1 97.5 98 GLY A C 1
ATOM 752 O O . GLY A 1 98 ? 6.988 29.844 10.5 1 97.5 98 GLY A O 1
ATOM 753 N N . GLU A 1 99 ? 5.113 29.156 9.391 1 96.44 99 GLU A N 1
ATOM 754 C CA . GLU A 1 99 ? 5.195 30.281 8.469 1 96.44 99 GLU A CA 1
ATOM 755 C C . GLU A 1 99 ? 4.719 31.578 9.133 1 96.44 99 GLU A C 1
ATOM 757 O O . GLU A 1 99 ? 3.611 31.641 9.664 1 96.44 99 GLU A O 1
ATOM 762 N N . TYR A 1 100 ? 5.551 32.656 9.18 1 95.94 100 TYR A N 1
ATOM 763 C CA . TYR A 1 100 ? 5.18 33.938 9.75 1 95.94 100 TYR A CA 1
ATOM 764 C C . TYR A 1 100 ? 4.855 33.812 11.234 1 95.94 100 TYR A C 1
ATOM 766 O O . TYR A 1 100 ? 3.832 34.312 11.695 1 95.94 100 TYR A O 1
ATOM 774 N N . ALA A 1 101 ? 5.582 33.062 11.875 1 97.12 101 ALA A N 1
ATOM 775 C CA . ALA A 1 101 ? 5.383 32.844 13.305 1 97.12 101 ALA A CA 1
ATOM 776 C C . ALA A 1 101 ? 6.668 33.125 14.078 1 97.12 101 ALA A C 1
ATOM 778 O O . ALA A 1 101 ? 6.879 32.531 15.156 1 97.12 101 ALA A O 1
ATOM 779 N N . GLY A 1 102 ? 7.551 33.938 13.531 1 97.12 102 GLY A N 1
ATOM 780 C CA . GLY A 1 102 ? 8.867 34.125 14.109 1 97.12 102 GLY A CA 1
ATOM 781 C C . GLY A 1 102 ? 8.938 35.312 15.062 1 97.12 102 GLY A C 1
ATOM 782 O O . GLY A 1 102 ? 9.961 35.562 15.695 1 97.12 102 GLY A O 1
ATOM 783 N N . SER A 1 103 ? 7.938 36.125 15.125 1 97.75 103 SER A N 1
ATOM 784 C CA . SER A 1 103 ? 7.875 37.281 15.992 1 97.75 103 SER A CA 1
ATOM 785 C C . SER A 1 103 ? 6.438 37.625 16.359 1 97.75 103 SER A C 1
ATOM 787 O O . SER A 1 103 ? 5.496 37.094 15.773 1 97.75 103 SER A O 1
ATOM 789 N N . VAL A 1 104 ? 6.309 38.5 17.359 1 98.31 104 VAL A N 1
ATOM 790 C CA . VAL A 1 104 ? 4.973 38.969 17.734 1 98.31 104 VAL A CA 1
ATOM 791 C C . VAL A 1 104 ? 4.316 39.656 16.547 1 98.31 104 VAL A C 1
ATOM 793 O O . VAL A 1 104 ? 3.117 39.5 16.312 1 98.31 104 VAL A O 1
ATOM 796 N N . LYS A 1 105 ? 5.125 40.438 15.828 1 98.25 105 LYS A N 1
ATOM 797 C CA . LYS A 1 105 ? 4.629 41.062 14.602 1 98.25 105 LYS A CA 1
ATOM 798 C C . LYS A 1 105 ? 4.047 40 13.656 1 98.25 105 LYS A C 1
ATOM 800 O O . LYS A 1 105 ? 2.934 40.188 13.156 1 98.25 105 LYS A O 1
ATOM 805 N N . ASP A 1 106 ? 4.793 39.031 13.391 1 98.44 106 ASP A N 1
ATOM 806 C CA . ASP A 1 106 ? 4.363 37.938 12.5 1 98.44 106 ASP A CA 1
ATOM 807 C C . ASP A 1 106 ? 3.07 37.312 13.008 1 98.44 106 ASP A C 1
ATOM 809 O O . ASP A 1 106 ? 2.148 37.062 12.227 1 98.44 106 ASP A O 1
ATOM 813 N N . LEU A 1 107 ? 3.061 37.062 14.328 1 98.75 107 LEU A N 1
ATOM 814 C CA . LEU A 1 107 ? 1.903 36.406 14.93 1 98.75 107 LEU A CA 1
ATOM 815 C C . LEU A 1 107 ? 0.657 37.281 14.781 1 98.75 107 LEU A C 1
ATOM 817 O O . LEU A 1 107 ? -0.428 36.781 14.492 1 98.75 107 LEU A O 1
ATOM 821 N N . ILE A 1 108 ? 0.779 38.562 15 1 98.69 108 ILE A N 1
ATOM 822 C CA . ILE A 1 108 ? -0.333 39.5 14.82 1 98.69 108 ILE A CA 1
ATOM 823 C C . ILE A 1 108 ? -0.849 39.406 13.391 1 98.69 108 ILE A C 1
ATOM 825 O O . ILE A 1 108 ? -2.053 39.281 13.164 1 98.69 108 ILE A O 1
ATOM 829 N N . ASN A 1 109 ? 0.075 39.469 12.43 1 98.75 109 ASN A N 1
ATOM 830 C CA . ASN A 1 109 ? -0.325 39.375 11.031 1 98.75 109 ASN A CA 1
ATOM 831 C C . ASN A 1 109 ? -0.937 38 10.719 1 98.75 109 ASN A C 1
ATOM 833 O O . ASN A 1 109 ? -1.886 37.906 9.938 1 98.75 109 ASN A O 1
ATOM 837 N N . LEU A 1 110 ? -0.415 36.969 11.297 1 98.75 110 LEU A N 1
ATOM 838 C CA . LEU A 1 110 ? -0.92 35.625 11.078 1 98.75 110 LEU A CA 1
ATOM 839 C C . LEU A 1 110 ? -2.385 35.531 11.484 1 98.75 110 LEU A C 1
ATOM 841 O O . LEU A 1 110 ? -3.189 34.906 10.781 1 98.75 110 LEU A O 1
ATOM 845 N N . THR A 1 111 ? -2.75 36.156 12.664 1 98.69 111 THR A N 1
ATOM 846 C CA . THR A 1 111 ? -4.133 36.125 13.125 1 98.69 111 THR A CA 1
ATOM 847 C C . THR A 1 111 ? -5.066 36.719 12.062 1 98.69 111 THR A C 1
ATOM 849 O O . THR A 1 111 ? -6.246 36.375 12 1 98.69 111 THR A O 1
ATOM 852 N N . GLN A 1 112 ? -4.535 37.594 11.25 1 98.06 112 GLN A N 1
ATOM 853 C CA . GLN A 1 112 ? -5.363 38.312 10.289 1 98.06 112 GLN A CA 1
ATOM 854 C C . GLN A 1 112 ? -5.246 37.719 8.898 1 98.06 112 GLN A C 1
ATOM 856 O O . GLN A 1 112 ? -5.793 38.25 7.93 1 98.06 112 GLN A O 1
ATOM 861 N N . ASN A 1 113 ? -4.527 36.594 8.727 1 98.69 113 ASN A N 1
ATOM 862 C CA . ASN A 1 113 ? -4.297 35.969 7.434 1 98.69 113 ASN A CA 1
ATOM 863 C C . ASN A 1 113 ? -4.613 34.469 7.48 1 98.69 113 ASN A C 1
ATOM 865 O O . ASN A 1 113 ? -4.047 33.688 6.715 1 98.69 113 ASN A O 1
ATOM 869 N N . LEU A 1 114 ? -5.48 34.094 8.367 1 98.56 114 LEU A N 1
ATOM 870 C CA . LEU A 1 114 ? -5.785 32.656 8.516 1 98.56 114 LEU A CA 1
ATOM 871 C C . LEU A 1 114 ? -6.457 32.125 7.258 1 98.56 114 LEU A C 1
ATOM 873 O O . LEU A 1 114 ? -6.449 30.906 7.016 1 98.56 114 LEU A O 1
ATOM 877 N N . ASP A 1 115 ? -7.09 33 6.43 1 98.12 115 ASP A N 1
ATOM 878 C CA . ASP A 1 115 ? -7.723 32.594 5.184 1 98.12 115 ASP A CA 1
ATOM 879 C C . ASP A 1 115 ? -6.684 32.125 4.168 1 98.12 115 ASP A C 1
ATOM 881 O O . ASP A 1 115 ? -7.027 31.516 3.156 1 98.12 115 ASP A O 1
ATOM 885 N N . CYS A 1 116 ? -5.395 32.375 4.395 1 98.44 116 CYS A N 1
ATOM 886 C CA . CYS A 1 116 ? -4.312 31.922 3.527 1 98.44 116 CYS A CA 1
ATOM 887 C C . CYS A 1 116 ? -3.994 30.453 3.771 1 98.44 116 CYS A C 1
ATOM 889 O O . CYS A 1 116 ? -3.135 29.875 3.1 1 98.44 116 CYS A O 1
ATOM 891 N N . TYR A 1 117 ? -4.73 29.844 4.711 1 98.69 117 TYR A N 1
ATOM 892 C CA . TYR A 1 117 ? -4.488 28.453 5.055 1 98.69 117 TYR A CA 1
ATOM 893 C C . TYR A 1 117 ? -5.781 27.641 4.996 1 98.69 117 TYR A C 1
ATOM 895 O O . TYR A 1 117 ? -6.848 28.141 5.363 1 98.69 117 TYR A O 1
ATOM 903 N N . ASP A 1 118 ? -5.711 26.469 4.5 1 98.12 118 ASP A N 1
ATOM 904 C CA . ASP A 1 118 ? -6.777 25.484 4.629 1 98.12 118 ASP A CA 1
ATOM 905 C C . ASP A 1 118 ? -6.496 24.516 5.777 1 98.12 118 ASP A C 1
ATOM 907 O O . ASP A 1 118 ? -5.379 24.016 5.906 1 98.12 118 ASP A O 1
ATOM 911 N N . PHE A 1 119 ? -7.508 24.391 6.594 1 98.56 119 PHE A N 1
ATOM 912 C CA . PHE A 1 119 ? -7.344 23.594 7.801 1 98.56 119 PHE A CA 1
ATOM 913 C C . PHE A 1 119 ? -8.391 22.484 7.867 1 98.56 119 PHE A C 1
ATOM 915 O O . PHE A 1 119 ? -9.586 22.734 7.68 1 98.56 119 PHE A O 1
ATOM 922 N N . TYR A 1 120 ? -7.867 21.281 8.078 1 98.31 120 TYR A N 1
ATOM 923 C CA . TYR A 1 120 ? -8.719 20.094 8.172 1 98.31 120 TYR A CA 1
ATOM 924 C C . TYR A 1 120 ? -8.508 19.375 9.492 1 98.31 120 TYR A C 1
ATOM 926 O O . TYR A 1 120 ? -7.641 18.5 9.594 1 98.31 120 TYR A O 1
ATOM 934 N N . PRO A 1 121 ? -9.383 19.703 10.484 1 97.81 121 PRO A N 1
ATOM 935 C CA . PRO A 1 121 ? -9.156 19.188 11.844 1 97.81 121 PRO A CA 1
ATOM 936 C C . PRO A 1 121 ? -9.312 17.672 11.93 1 97.81 121 PRO A C 1
ATOM 938 O O . PRO A 1 121 ? -8.766 17.047 12.836 1 97.81 121 PRO A O 1
ATOM 941 N N . ASP A 1 122 ? -10 17 10.961 1 97.31 122 ASP A N 1
ATOM 942 C CA . ASP A 1 122 ? -10.289 15.57 11.031 1 97.31 122 ASP A CA 1
ATOM 943 C C . ASP A 1 122 ? -9.266 14.766 10.227 1 97.31 122 ASP A C 1
ATOM 945 O O . ASP A 1 122 ? -9.328 13.539 10.195 1 97.31 122 ASP A O 1
ATOM 949 N N . VAL A 1 123 ? -8.305 15.406 9.672 1 98.44 123 VAL A N 1
ATOM 950 C CA . VAL A 1 123 ? -7.293 14.742 8.852 1 98.44 123 VAL A CA 1
ATOM 951 C C . VAL A 1 123 ? -5.969 14.695 9.617 1 98.44 123 VAL A C 1
ATOM 953 O O . VAL A 1 123 ? -5.379 15.734 9.914 1 98.44 123 VAL A O 1
ATOM 956 N N . LYS A 1 124 ? -5.457 13.492 9.922 1 97.94 124 LYS A N 1
ATOM 957 C CA . LYS A 1 124 ? -4.281 13.375 10.781 1 97.94 124 LYS A CA 1
ATOM 958 C C . LYS A 1 124 ? -3.201 12.523 10.109 1 97.94 124 LYS A C 1
ATOM 960 O O . LYS A 1 124 ? -2.059 12.492 10.57 1 97.94 124 LYS A O 1
ATOM 965 N N . THR A 1 125 ? -3.553 11.797 9.078 1 98.38 125 THR A N 1
ATOM 966 C CA . THR A 1 125 ? -2.604 10.93 8.391 1 98.38 125 THR A CA 1
ATOM 967 C C . THR A 1 125 ? -2.646 11.18 6.883 1 98.38 125 THR A C 1
ATOM 969 O O . THR A 1 125 ? -3.629 11.719 6.363 1 98.38 125 THR A O 1
ATOM 972 N N . PRO A 1 126 ? -1.588 10.727 6.195 1 98.5 126 PRO A N 1
ATOM 973 C CA . PRO A 1 126 ? -1.621 10.844 4.734 1 98.5 126 PRO A CA 1
ATOM 974 C C . PRO A 1 126 ? -2.803 10.109 4.109 1 98.5 126 PRO A C 1
ATOM 976 O O . PRO A 1 126 ? -3.398 10.594 3.145 1 98.5 126 PRO A O 1
ATOM 979 N N . GLU A 1 127 ? -3.154 9.008 4.625 1 98.19 127 GLU A N 1
ATOM 980 C CA . GLU A 1 127 ? -4.297 8.258 4.105 1 98.19 127 GLU A CA 1
ATOM 981 C C . GLU A 1 127 ? -5.586 9.07 4.227 1 98.19 127 GLU A C 1
ATOM 983 O O . GLU A 1 127 ? -6.375 9.133 3.281 1 98.19 127 GLU A O 1
ATOM 988 N N . GLU A 1 128 ? -5.777 9.594 5.355 1 98.5 128 GLU A N 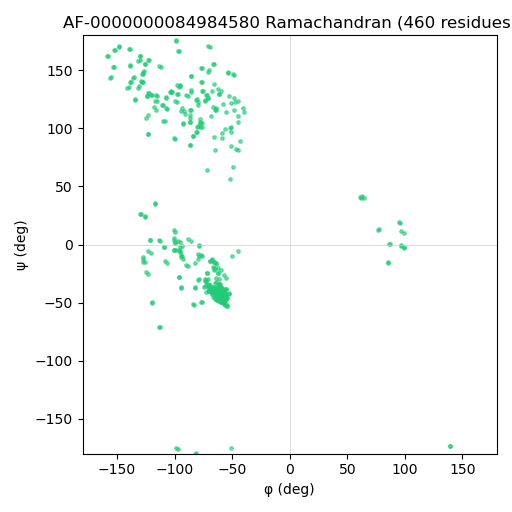1
ATOM 989 C CA . GLU A 1 128 ? -6.969 10.406 5.574 1 98.5 128 GLU A CA 1
ATOM 990 C C . GLU A 1 128 ? -6.98 11.625 4.656 1 98.5 128 GLU A C 1
ATOM 992 O O . GLU A 1 128 ? -8.039 12.047 4.188 1 98.5 128 GLU A O 1
ATOM 997 N N . LEU A 1 129 ? -5.75 12.188 4.5 1 98.56 129 LEU A N 1
ATOM 998 C CA . LEU A 1 129 ? -5.641 13.312 3.572 1 98.56 129 LEU A CA 1
ATOM 999 C C . LEU A 1 129 ? -6.07 12.898 2.168 1 98.56 129 LEU A C 1
ATOM 1001 O O . LEU A 1 129 ? -6.883 13.578 1.539 1 98.56 129 LEU A O 1
ATOM 1005 N N . GLY A 1 130 ? -5.543 11.828 1.724 1 98.12 130 GLY A N 1
ATOM 1006 C CA . GLY A 1 130 ? -5.938 11.312 0.422 1 98.12 130 GLY A CA 1
ATOM 1007 C C . GLY A 1 130 ? -7.43 11.07 0.301 1 98.12 130 GLY A C 1
ATOM 1008 O O . GLY A 1 130 ? -8.047 11.453 -0.695 1 98.12 130 GLY A O 1
ATOM 1009 N N . ARG A 1 131 ? -8.016 10.422 1.273 1 97.56 131 ARG A N 1
ATOM 1010 C CA . ARG A 1 131 ? -9.445 10.148 1.274 1 97.56 131 ARG A CA 1
ATOM 1011 C C . ARG A 1 131 ? -10.25 11.438 1.217 1 97.56 131 ARG A C 1
ATOM 1013 O O . ARG A 1 131 ? -11.234 11.531 0.478 1 97.56 131 ARG A O 1
ATOM 1020 N N . CYS A 1 132 ? -9.859 12.391 1.976 1 97.38 132 CYS A N 1
ATOM 1021 C CA . CYS A 1 132 ? -10.547 13.68 2.01 1 97.38 132 CYS A CA 1
ATOM 1022 C C . CYS A 1 132 ? -10.547 14.336 0.632 1 97.38 132 CYS A C 1
ATOM 1024 O O . CYS A 1 132 ? -11.602 14.727 0.128 1 97.38 132 CYS A O 1
ATOM 1026 N N . PHE A 1 133 ? -9.43 14.375 -0.021 1 96.81 133 PHE A N 1
ATOM 1027 C CA . PHE A 1 133 ? -9.289 15.07 -1.293 1 96.81 133 PHE A CA 1
ATOM 1028 C C . PHE A 1 133 ? -9.984 14.305 -2.412 1 96.81 133 PHE A C 1
ATOM 1030 O O . PHE A 1 133 ? -10.508 14.906 -3.35 1 96.81 133 PHE A O 1
ATOM 1037 N N . ILE A 1 134 ? -10.023 13.008 -2.311 1 96 134 ILE A N 1
ATOM 1038 C CA . ILE A 1 134 ? -10.664 12.211 -3.35 1 96 134 ILE A CA 1
ATOM 1039 C C . ILE A 1 134 ? -12.164 12.141 -3.1 1 96 134 ILE A C 1
ATOM 1041 O O . ILE A 1 134 ? -12.961 12.469 -3.984 1 96 134 ILE A O 1
ATOM 1045 N N . ASP A 1 135 ? -12.609 11.781 -1.938 1 94.62 135 ASP A N 1
ATOM 1046 C CA . ASP A 1 135 ? -14.008 11.477 -1.648 1 94.62 135 ASP A CA 1
ATOM 1047 C C . ASP A 1 135 ? -14.812 12.742 -1.385 1 94.62 135 ASP A C 1
ATOM 1049 O O . ASP A 1 135 ? -15.977 12.844 -1.771 1 94.62 135 ASP A O 1
ATOM 1053 N N . GLU A 1 136 ? -14.227 13.703 -0.742 1 93.44 136 GLU A N 1
ATOM 1054 C CA . GLU A 1 136 ? -14.961 14.906 -0.361 1 93.44 136 GLU A CA 1
ATOM 1055 C C . GLU A 1 136 ? -14.797 16 -1.405 1 93.44 136 GLU A C 1
ATOM 1057 O O . GLU A 1 136 ? -15.766 16.703 -1.737 1 93.44 136 GLU A O 1
ATOM 1062 N N . PHE A 1 137 ? -13.594 16.109 -1.993 1 93.44 137 PHE A N 1
ATOM 1063 C CA . PHE A 1 137 ? -13.344 17.25 -2.877 1 93.44 137 PHE A CA 1
ATOM 1064 C C . PHE A 1 137 ? -13.32 16.797 -4.332 1 93.44 137 PHE A C 1
ATOM 1066 O O . PHE A 1 137 ? -13.344 17.641 -5.242 1 93.44 137 PHE A O 1
ATOM 1073 N N . GLY A 1 138 ? -13.195 15.492 -4.574 1 92.62 138 GLY A N 1
ATOM 1074 C CA . GLY A 1 138 ? -13.195 14.992 -5.941 1 92.62 138 GLY A CA 1
ATOM 1075 C C . GLY A 1 138 ? -12.016 15.469 -6.758 1 92.62 138 GLY A C 1
ATOM 1076 O O . GLY A 1 138 ? -12.156 15.805 -7.934 1 92.62 138 GLY A O 1
ATOM 1077 N N . SER A 1 139 ? -10.859 15.508 -6.109 1 92.5 139 SER A N 1
ATOM 1078 C CA . SER A 1 139 ? -9.656 16.062 -6.723 1 92.5 139 SER A CA 1
ATOM 1079 C C . SER A 1 139 ? -9.219 15.242 -7.934 1 92.5 139 SER A C 1
ATOM 1081 O O . SER A 1 139 ? -8.586 15.766 -8.852 1 92.5 139 SER A O 1
ATOM 1083 N N . LEU A 1 140 ? -9.453 13.93 -7.91 1 93.31 140 LEU A N 1
ATOM 1084 C CA . LEU A 1 140 ? -9.242 13.039 -9.047 1 93.31 140 LEU A CA 1
ATOM 1085 C C . LEU A 1 140 ? -10.5 12.219 -9.336 1 93.31 140 LEU A C 1
ATOM 1087 O O . LEU A 1 140 ? -11.305 11.977 -8.43 1 93.31 140 LEU A O 1
ATOM 1091 N N . ASN A 1 141 ? -10.617 11.953 -10.57 1 91.94 141 ASN A N 1
ATOM 1092 C CA . ASN A 1 141 ? -11.711 11.055 -10.945 1 91.94 141 ASN A CA 1
ATOM 1093 C C . ASN A 1 141 ? -11.344 9.594 -10.695 1 91.94 141 ASN A C 1
ATOM 1095 O O . ASN A 1 141 ? -10.562 9.008 -11.445 1 91.94 141 ASN A O 1
ATOM 1099 N N . VAL A 1 142 ? -11.844 9.023 -9.625 1 95 142 VAL A N 1
ATOM 1100 C CA . VAL A 1 142 ? -11.625 7.621 -9.289 1 95 142 VAL A CA 1
ATOM 1101 C C . VAL A 1 142 ? -12.93 6.848 -9.469 1 95 142 VAL A C 1
ATOM 1103 O O . VAL A 1 142 ? -13.852 6.969 -8.664 1 95 142 VAL A O 1
ATOM 1106 N N . PRO A 1 143 ? -12.969 6.078 -10.531 1 93.88 143 PRO A N 1
ATOM 1107 C CA . PRO A 1 143 ? -14.18 5.277 -10.727 1 93.88 143 PRO A CA 1
ATOM 1108 C C . PRO A 1 143 ? -14.531 4.426 -9.508 1 93.88 143 PRO A C 1
ATOM 1110 O O . PRO A 1 143 ? -13.641 3.93 -8.82 1 93.88 143 PRO A O 1
ATOM 1113 N N . GLU A 1 144 ? -15.867 4.184 -9.289 1 93.12 144 GLU A N 1
ATOM 1114 C CA . GLU A 1 144 ? -16.359 3.475 -8.117 1 93.12 144 GLU A CA 1
ATOM 1115 C C . GLU A 1 144 ? -15.828 2.045 -8.07 1 93.12 144 GLU A C 1
ATOM 1117 O O . GLU A 1 144 ? -15.508 1.535 -6.992 1 93.12 144 GLU A O 1
ATOM 1122 N N . ASP A 1 145 ? -15.664 1.399 -9.172 1 92.44 145 ASP A N 1
ATOM 1123 C CA . ASP A 1 145 ? -15.336 -0.021 -9.234 1 92.44 145 ASP A CA 1
ATOM 1124 C C . ASP A 1 145 ? -13.859 -0.255 -8.914 1 92.44 145 ASP A C 1
ATOM 1126 O O . ASP A 1 145 ? -13.445 -1.391 -8.68 1 92.44 145 ASP A O 1
ATOM 1130 N N . ILE A 1 146 ? -13.117 0.881 -8.836 1 94.5 146 ILE A N 1
ATOM 1131 C CA . ILE A 1 146 ? -11.703 0.653 -8.555 1 94.5 146 ILE A CA 1
ATOM 1132 C C . ILE A 1 146 ? -11.312 1.371 -7.266 1 94.5 146 ILE A C 1
ATOM 1134 O O . ILE A 1 146 ? -10.141 1.382 -6.887 1 94.5 146 ILE A O 1
ATOM 1138 N N . LYS A 1 147 ? -12.156 2 -6.535 1 94.25 147 LYS A N 1
ATOM 1139 C CA . LYS A 1 147 ? -11.906 2.734 -5.297 1 94.25 147 LYS A CA 1
ATOM 1140 C C . LYS A 1 147 ? -11.219 1.848 -4.262 1 94.25 147 LYS A C 1
ATOM 1142 O O . LYS A 1 147 ? -10.367 2.314 -3.502 1 94.25 147 LYS A O 1
ATOM 1147 N N . GLY A 1 148 ? -11.641 0.596 -4.238 1 95.56 148 GLY A N 1
ATOM 1148 C CA . GLY A 1 148 ? -11.07 -0.345 -3.291 1 95.56 148 GLY A CA 1
ATOM 1149 C C . GLY A 1 148 ? -9.602 -0.632 -3.547 1 95.56 148 GLY A C 1
ATOM 1150 O O . GLY A 1 148 ? -8.906 -1.174 -2.684 1 95.56 148 GLY A O 1
ATOM 1151 N N . TYR A 1 149 ? -9.133 -0.266 -4.695 1 97.12 149 TYR A N 1
ATOM 1152 C CA . TYR A 1 149 ? -7.742 -0.519 -5.055 1 97.12 149 TYR A CA 1
ATOM 1153 C C . TYR A 1 149 ? -6.969 0.787 -5.191 1 97.12 149 TYR A C 1
ATOM 1155 O O . TYR A 1 149 ? -5.809 0.787 -5.609 1 97.12 149 TYR A O 1
ATOM 1163 N N . PHE A 1 150 ? -7.594 1.872 -4.91 1 97.25 150 PHE A N 1
ATOM 1164 C CA . PHE A 1 150 ? -6.898 3.152 -4.941 1 97.25 150 PHE A CA 1
ATOM 1165 C C . PHE A 1 150 ? -6.012 3.32 -3.713 1 97.25 150 PHE A C 1
ATOM 1167 O O . PHE A 1 150 ? -6.445 3.051 -2.59 1 97.25 150 PHE A O 1
ATOM 1174 N N . ASP A 1 151 ? -4.762 3.732 -3.943 1 97.62 151 ASP A N 1
ATOM 1175 C CA . ASP A 1 151 ? -3.809 3.947 -2.857 1 97.62 151 ASP A CA 1
ATOM 1176 C C . ASP A 1 151 ? -3.938 5.355 -2.285 1 97.62 151 ASP A C 1
ATOM 1178 O O . ASP A 1 151 ? -3.119 6.23 -2.582 1 97.62 151 ASP A O 1
ATOM 1182 N N . TYR A 1 152 ? -4.828 5.496 -1.369 1 97.75 152 TYR A N 1
ATOM 1183 C CA . TYR A 1 152 ? -5.129 6.789 -0.76 1 97.75 152 TYR A CA 1
ATOM 1184 C C . TYR A 1 152 ? -3.92 7.336 -0.014 1 97.75 152 TYR A C 1
ATOM 1186 O O . TYR A 1 152 ? -3.686 8.547 -0.004 1 97.75 152 TYR A O 1
ATOM 1194 N N . GLU A 1 153 ? -3.217 6.477 0.63 1 98.06 153 GLU A N 1
ATOM 1195 C CA . GLU A 1 153 ? -2.045 6.891 1.395 1 98.06 153 GLU A CA 1
ATOM 1196 C C . GLU A 1 153 ? -0.971 7.48 0.483 1 98.06 153 GLU A C 1
ATOM 1198 O O . GLU A 1 153 ? -0.403 8.531 0.784 1 98.06 153 GLU A O 1
ATOM 1203 N N . ALA A 1 154 ? -0.698 6.766 -0.582 1 97.69 154 ALA A N 1
ATOM 1204 C CA . ALA A 1 154 ? 0.302 7.262 -1.522 1 97.69 154 ALA A CA 1
ATOM 1205 C C . ALA A 1 154 ? -0.106 8.617 -2.09 1 97.69 154 ALA A C 1
ATOM 1207 O O . ALA A 1 154 ? 0.729 9.516 -2.232 1 97.69 154 ALA A O 1
ATOM 1208 N N . TYR A 1 155 ? -1.38 8.695 -2.477 1 98 155 TYR A N 1
ATOM 1209 C CA . TYR A 1 155 ? -1.888 9.953 -3.014 1 98 155 TYR A CA 1
ATOM 1210 C C . TYR A 1 155 ? -1.775 11.07 -1.982 1 98 155 TYR A C 1
ATOM 1212 O O . TYR A 1 155 ? -1.312 12.172 -2.297 1 98 155 TYR A O 1
ATOM 1220 N N . GLY A 1 156 ? -2.193 10.797 -0.702 1 98.38 156 GLY A N 1
ATOM 1221 C CA . GLY A 1 156 ? -2.074 11.773 0.373 1 98.38 156 GLY A CA 1
ATOM 1222 C C . GLY A 1 156 ? -0.642 12.211 0.627 1 98.38 156 GLY A C 1
ATOM 1223 O O . GLY A 1 156 ? -0.378 13.391 0.858 1 98.38 156 GLY A O 1
ATOM 1224 N N . ARG A 1 157 ? 0.271 11.242 0.613 1 98.25 157 ARG A N 1
ATOM 1225 C CA . ARG A 1 157 ? 1.687 11.547 0.788 1 98.25 157 ARG A CA 1
ATOM 1226 C C . ARG A 1 157 ? 2.178 12.508 -0.295 1 98.25 157 ARG A C 1
ATOM 1228 O O . ARG A 1 157 ? 2.936 13.438 -0.013 1 98.25 157 ARG A O 1
ATOM 1235 N N . ASP A 1 158 ? 1.781 12.25 -1.515 1 97.75 158 ASP A N 1
ATOM 1236 C CA . ASP A 1 158 ? 2.172 13.117 -2.621 1 97.75 158 ASP A CA 1
ATOM 1237 C C . ASP A 1 158 ? 1.649 14.539 -2.416 1 97.75 158 ASP A C 1
ATOM 1239 O O . ASP A 1 158 ? 2.369 15.516 -2.654 1 97.75 158 ASP A O 1
ATOM 1243 N N . LEU A 1 159 ? 0.384 14.625 -2.049 1 97.62 159 LEU A N 1
ATOM 1244 C CA . LEU A 1 159 ? -0.194 15.93 -1.746 1 97.62 159 LEU A CA 1
ATOM 1245 C C . LEU A 1 159 ? 0.631 16.656 -0.69 1 97.62 159 LEU A C 1
ATOM 1247 O O . LEU A 1 159 ? 0.961 17.828 -0.858 1 97.62 159 LEU A O 1
ATOM 1251 N N . PHE A 1 160 ? 0.988 15.914 0.366 1 98.38 160 PHE A N 1
ATOM 1252 C CA . PHE A 1 160 ? 1.736 16.469 1.487 1 98.38 160 PHE A CA 1
ATOM 1253 C C . PHE A 1 160 ? 3.113 16.953 1.037 1 98.38 160 PHE A C 1
ATOM 1255 O O . PHE A 1 160 ? 3.541 18.047 1.388 1 98.38 160 PHE A O 1
ATOM 1262 N N . LEU A 1 161 ? 3.787 16.203 0.249 1 98 161 LEU A N 1
ATOM 1263 C CA . LEU A 1 161 ? 5.152 16.484 -0.18 1 98 161 LEU A CA 1
ATOM 1264 C C . LEU A 1 161 ? 5.176 17.641 -1.168 1 98 161 LEU A C 1
ATOM 1266 O O . LEU A 1 161 ? 6.195 18.328 -1.308 1 98 161 LEU A O 1
ATOM 1270 N N . ASN A 1 162 ? 4.055 17.859 -1.854 1 97.31 162 ASN A N 1
ATOM 1271 C CA . ASN A 1 162 ? 4.012 18.891 -2.887 1 97.31 162 ASN A CA 1
ATOM 1272 C C . ASN A 1 162 ? 3.352 20.172 -2.377 1 97.31 162 ASN A C 1
ATOM 1274 O O . ASN A 1 162 ? 2.965 21.031 -3.17 1 97.31 162 ASN A O 1
ATOM 1278 N N . SER A 1 163 ? 3.188 20.219 -1.142 1 97.31 163 SER A N 1
ATOM 1279 C CA . SER A 1 163 ? 2.578 21.391 -0.525 1 97.31 163 SER A CA 1
ATOM 1280 C C . SER A 1 163 ? 3.395 21.875 0.667 1 97.31 163 SER A C 1
ATOM 1282 O O . SER A 1 163 ? 4.281 21.172 1.15 1 97.31 163 SER A O 1
ATOM 1284 N N . THR A 1 164 ? 3.211 23.172 1.017 1 98.31 164 THR A N 1
ATOM 1285 C CA . THR A 1 164 ? 3.646 23.656 2.32 1 98.31 164 THR A CA 1
ATOM 1286 C C . THR A 1 164 ? 2.588 23.375 3.383 1 98.31 164 THR A C 1
ATOM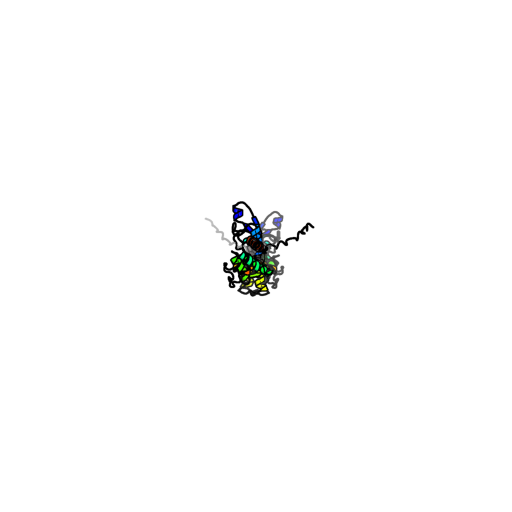 1288 O O . THR A 1 164 ? 1.625 24.141 3.523 1 98.31 164 THR A O 1
ATOM 1291 N N . SER A 1 165 ? 2.791 22.266 4 1 98.69 165 SER A N 1
ATOM 1292 C CA . SER A 1 165 ? 1.767 21.75 4.898 1 98.69 165 SER A CA 1
ATOM 1293 C C . SER A 1 165 ? 2.387 20.969 6.059 1 98.69 165 SER A C 1
ATOM 1295 O O . SER A 1 165 ? 3.607 20.828 6.125 1 98.69 165 SER A O 1
ATOM 1297 N N . ASP A 1 166 ? 1.506 20.625 7.074 1 98.5 166 ASP A N 1
ATOM 1298 C CA . ASP A 1 166 ? 1.946 19.828 8.211 1 98.5 166 ASP A CA 1
ATOM 1299 C C . ASP A 1 166 ? 0.774 19.078 8.844 1 98.5 166 ASP A C 1
ATOM 1301 O O . ASP A 1 166 ? -0.368 19.547 8.781 1 98.5 166 ASP A O 1
ATOM 1305 N N . PHE A 1 167 ? 1.075 17.938 9.273 1 98.62 167 PHE A N 1
ATOM 1306 C CA . PHE A 1 167 ? 0.156 17.266 10.18 1 98.62 167 PHE A CA 1
ATOM 1307 C C . PHE A 1 167 ? 0.418 17.672 11.625 1 98.62 167 PHE A C 1
ATOM 1309 O O . PHE A 1 167 ? 1.386 17.219 12.234 1 98.62 167 PHE A O 1
ATOM 1316 N N . THR A 1 168 ? -0.467 18.531 12.195 1 98 168 THR A N 1
ATOM 1317 C CA . THR A 1 168 ? -0.32 19.016 13.57 1 98 168 THR A CA 1
ATOM 1318 C C . THR A 1 168 ? -1.21 18.203 14.516 1 98 168 THR A C 1
ATOM 1320 O O . THR A 1 168 ? -1.991 17.359 14.078 1 98 168 THR A O 1
ATOM 1323 N N . ASP A 1 169 ? -1.1 18.484 15.82 1 96.38 169 ASP A N 1
ATOM 1324 C CA . ASP A 1 169 ? -1.958 17.844 16.812 1 96.38 169 ASP A CA 1
ATOM 1325 C C . ASP A 1 169 ? -3.426 18.188 16.578 1 96.38 169 ASP A C 1
ATOM 1327 O O . ASP A 1 169 ? -4.316 17.406 16.906 1 96.38 169 ASP A O 1
ATOM 1331 N N . GLY A 1 170 ? -3.619 19.344 15.906 1 97.06 170 GLY A N 1
ATOM 1332 C CA . GLY A 1 170 ? -4.988 19.781 15.703 1 97.06 170 GLY A CA 1
ATOM 1333 C C . GLY A 1 170 ? -5.566 19.344 14.375 1 97.06 170 GLY A C 1
ATOM 1334 O O . GLY A 1 170 ? -6.758 19.531 14.117 1 97.06 170 GLY A O 1
ATOM 1335 N N . GLY A 1 171 ? -4.703 18.844 13.516 1 98.38 171 GLY A N 1
ATOM 1336 C CA . GLY A 1 171 ? -5.145 18.438 12.188 1 98.38 171 GLY A CA 1
ATOM 1337 C C . GLY A 1 171 ? -4.164 18.828 11.094 1 98.38 171 GLY A C 1
ATOM 1338 O O . GLY A 1 171 ? -3.037 19.234 11.375 1 98.38 171 GLY A O 1
ATOM 1339 N N . TYR A 1 172 ? -4.605 18.594 9.883 1 98.75 172 TYR A N 1
ATOM 1340 C CA . TYR A 1 172 ? -3.785 18.906 8.719 1 98.75 172 TYR A CA 1
ATOM 1341 C C . TYR A 1 172 ? -3.979 20.359 8.305 1 98.75 172 TYR A C 1
ATOM 1343 O O . TYR A 1 172 ? -5.109 20.859 8.25 1 98.75 172 TYR A O 1
ATOM 1351 N N . ILE A 1 173 ? -2.881 21.094 8.078 1 98.81 173 ILE A N 1
ATOM 1352 C CA . ILE A 1 173 ? -2.939 22.484 7.633 1 98.81 173 ILE A CA 1
ATOM 1353 C C . ILE A 1 173 ? -2.062 22.672 6.398 1 98.81 173 ILE A C 1
ATOM 1355 O O . ILE A 1 173 ? -0.977 22.094 6.309 1 98.81 173 ILE A O 1
ATOM 1359 N N . GLU A 1 174 ? -2.547 23.438 5.484 1 98.75 174 GLU A N 1
ATOM 1360 C CA . GLU A 1 174 ? -1.791 23.703 4.262 1 98.75 174 GLU A CA 1
ATOM 1361 C C . GLU A 1 174 ? -1.918 25.156 3.834 1 98.75 174 GLU A C 1
ATOM 1363 O O . GLU A 1 174 ? -2.992 25.75 3.949 1 98.75 174 GLU A O 1
ATOM 1368 N N . ASN A 1 175 ? -0.752 25.734 3.465 1 98.75 175 ASN A N 1
ATOM 1369 C CA . ASN A 1 175 ? -0.759 27.031 2.803 1 98.75 175 ASN A CA 1
ATOM 1370 C C . ASN A 1 175 ? -1.456 26.969 1.446 1 98.75 175 ASN A C 1
ATOM 1372 O O . ASN A 1 175 ? -1.042 26.203 0.566 1 98.75 175 ASN A O 1
ATOM 1376 N N . ASN A 1 176 ? -2.588 27.672 1.262 1 97.94 176 ASN A N 1
ATOM 1377 C CA . ASN A 1 176 ? -3.375 27.562 0.038 1 97.94 176 ASN A CA 1
ATOM 1378 C C . ASN A 1 176 ? -2.871 28.5 -1.05 1 97.94 176 ASN A C 1
ATOM 1380 O O . ASN A 1 176 ? -3.527 28.672 -2.078 1 97.94 176 ASN A O 1
ATOM 1384 N N . GLN A 1 177 ? -1.765 29.266 -0.858 1 96.62 177 GLN A N 1
ATOM 1385 C CA . GLN A 1 177 ? -1.01 30.078 -1.809 1 96.62 177 GLN A CA 1
ATOM 1386 C C . GLN A 1 177 ? -1.72 31.391 -2.09 1 96.62 177 GLN A C 1
ATOM 1388 O O . GLN A 1 177 ? -1.405 32.062 -3.068 1 96.62 177 GLN A O 1
ATOM 1393 N N . SER A 1 178 ? -2.66 31.656 -1.264 1 97.06 178 SER A N 1
ATOM 1394 C CA . SER A 1 178 ? -3.256 33 -1.365 1 97.06 178 SER A CA 1
ATOM 1395 C C . SER A 1 178 ? -2.291 34.062 -0.884 1 97.06 178 SER A C 1
ATOM 1397 O O . SER A 1 178 ? -1.231 33.75 -0.335 1 97.06 178 SER A O 1
ATOM 1399 N N . SER A 1 179 ? -2.654 35.25 -1.109 1 97.44 179 SER A N 1
ATOM 1400 C CA . SER A 1 179 ? -1.771 36.375 -0.793 1 97.44 179 SER A CA 1
ATOM 1401 C C . SER A 1 179 ? -1.817 36.719 0.693 1 97.44 179 SER A C 1
ATOM 1403 O O . SER 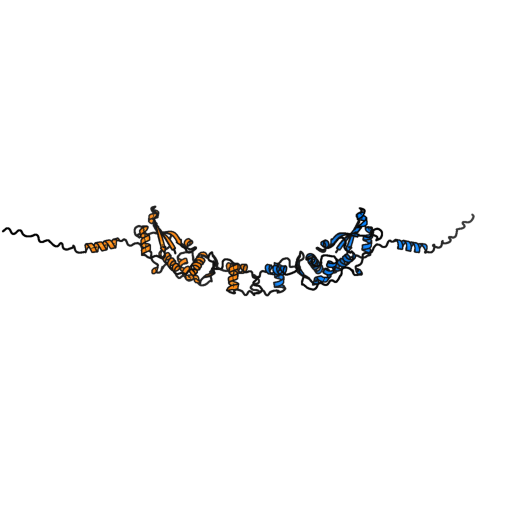A 1 179 ? -2.887 37 1.238 1 97.44 179 SER A O 1
ATOM 1405 N N . PHE A 1 180 ? -0.694 36.625 1.25 1 97.44 180 PHE A N 1
ATOM 1406 C CA . PHE A 1 180 ? -0.531 37.062 2.639 1 97.44 180 PHE A CA 1
ATOM 1407 C C . PHE A 1 180 ? -0.374 38.562 2.734 1 97.44 180 PHE A C 1
ATOM 1409 O O . PHE A 1 180 ? 0.49 39.156 2.076 1 97.44 180 PHE A O 1
ATOM 1416 N N . ILE A 1 181 ? -1.205 39.219 3.521 1 97.94 181 ILE A N 1
ATOM 1417 C CA . ILE A 1 181 ? -1.187 40.688 3.643 1 97.94 181 ILE A CA 1
ATOM 1418 C C . ILE A 1 181 ? -0.604 41.094 4.996 1 97.94 181 ILE A C 1
ATOM 1420 O O . ILE A 1 181 ? -1.029 40.562 6.039 1 97.94 181 ILE A O 1
ATOM 1424 N N . GLU A 1 182 ? 0.377 41.938 4.977 1 97.62 182 GLU A N 1
ATOM 1425 C CA . GLU A 1 182 ? 0.919 42.469 6.215 1 97.62 182 GLU A CA 1
ATOM 1426 C C . GLU A 1 182 ? 0.056 43.625 6.73 1 97.62 182 GLU A C 1
ATOM 1428 O O . GLU A 1 182 ? 0.257 44.781 6.348 1 97.62 182 GLU A O 1
ATOM 1433 N N . HIS A 1 183 ? -0.804 43.438 7.586 1 97.25 183 HIS A N 1
ATOM 1434 C CA . HIS A 1 183 ? -1.71 44.438 8.141 1 97.25 183 HIS A CA 1
ATOM 1435 C C . HIS A 1 183 ? -1.011 45.312 9.195 1 97.25 183 HIS A C 1
ATOM 1437 O O . HIS A 1 183 ? -1.391 46.469 9.414 1 97.25 183 HIS A O 1
ATOM 1443 N N . TYR A 1 184 ? -0.041 44.688 9.852 1 98 184 TYR A N 1
ATOM 1444 C CA . TYR A 1 184 ? 0.716 45.344 10.914 1 98 184 TYR A CA 1
ATOM 1445 C C . TYR A 1 184 ? 2.201 45.375 10.578 1 98 184 TYR A C 1
ATOM 1447 O O . TYR A 1 184 ? 2.812 44.344 10.289 1 98 184 TYR A O 1
ATOM 1455 N N . ASP A 1 185 ? 2.83 46.5 10.641 1 96.56 185 ASP A N 1
ATOM 1456 C CA . ASP A 1 185 ? 4.188 46.688 10.141 1 96.56 185 ASP A CA 1
ATOM 1457 C C . ASP A 1 185 ? 5.211 46.531 11.266 1 96.56 185 ASP A C 1
ATOM 1459 O O . ASP A 1 185 ? 6.418 46.594 11.023 1 96.56 185 ASP A O 1
ATOM 1463 N N . GLY A 1 186 ? 4.746 46.375 12.43 1 95.38 186 GLY A N 1
ATOM 1464 C CA . GLY A 1 186 ? 5.672 46.188 13.531 1 95.38 186 GLY A CA 1
ATOM 1465 C C . GLY A 1 186 ? 5.984 47.469 14.289 1 95.38 186 GLY A C 1
ATOM 1466 O O . GLY A 1 186 ? 6.688 47.438 15.305 1 95.38 186 GLY A O 1
ATOM 1467 N N . ASP A 1 187 ? 5.453 48.562 13.898 1 91.5 187 ASP A N 1
ATOM 1468 C CA . ASP A 1 187 ? 5.805 49.844 14.516 1 91.5 187 ASP A CA 1
ATOM 1469 C C . ASP A 1 187 ? 4.582 50.5 15.141 1 91.5 187 ASP A C 1
ATOM 1471 O O . ASP A 1 187 ? 4.574 50.812 16.328 1 91.5 187 ASP A O 1
ATOM 1475 N N . LYS A 1 188 ? 3.504 50.594 14.414 1 91.69 188 LYS A N 1
ATOM 1476 C CA . LYS A 1 188 ? 2.34 51.344 14.852 1 91.69 188 LYS A CA 1
ATOM 1477 C C . LYS A 1 188 ? 1.263 50.406 15.422 1 91.69 188 LYS A C 1
ATOM 1479 O O . LYS A 1 188 ? 0.318 50.062 14.719 1 91.69 188 LYS A O 1
ATOM 1484 N N . VAL A 1 189 ? 1.378 50.219 16.719 1 97.5 189 VAL A N 1
ATOM 1485 C CA . VAL A 1 189 ? 0.292 49.531 17.375 1 97.5 189 VAL A CA 1
ATOM 1486 C C . VAL A 1 189 ? -0.943 50.406 17.469 1 97.5 189 VAL A C 1
ATOM 1488 O O . VAL A 1 189 ? -0.844 51.594 17.828 1 97.5 189 VAL A O 1
ATOM 1491 N N . PRO A 1 190 ? -2.09 49.938 17.047 1 97.38 190 PRO A N 1
ATOM 1492 C CA . PRO A 1 190 ? -3.295 50.75 17.188 1 97.38 190 PRO A CA 1
ATOM 1493 C C . PRO A 1 190 ? -3.465 51.312 18.594 1 97.38 190 PRO A C 1
ATOM 1495 O O . PRO A 1 190 ? -3.137 50.656 19.578 1 97.38 190 PRO A O 1
ATOM 1498 N N . GLU A 1 191 ? -4.008 52.438 18.656 1 96.94 191 GLU A N 1
ATOM 1499 C CA . GLU A 1 191 ? -4.062 53.219 19.875 1 96.94 191 GLU A CA 1
ATOM 1500 C C . GLU A 1 191 ? -4.766 52.469 21 1 96.94 191 GLU A C 1
ATOM 1502 O O . GLU A 1 191 ? -4.348 52.5 22.156 1 96.94 191 GLU A O 1
ATOM 1507 N N . GLU A 1 192 ? -5.766 51.812 20.625 1 96.62 192 GLU A N 1
ATOM 1508 C CA . GLU A 1 192 ? -6.59 51.125 21.609 1 96.62 192 GLU A CA 1
ATOM 1509 C C . GLU A 1 192 ? -5.801 50.031 22.328 1 96.62 192 GLU A C 1
ATOM 1511 O O . GLU A 1 192 ? -6.172 49.594 23.422 1 96.62 192 GLU A O 1
ATOM 1516 N N . TYR A 1 193 ? -4.672 49.625 21.766 1 97.62 193 TYR A N 1
ATOM 1517 C CA . TYR A 1 193 ? -3.908 48.531 22.359 1 97.62 193 TYR A CA 1
ATOM 1518 C C . TYR A 1 193 ? -2.613 49.062 22.969 1 97.62 193 TYR A C 1
ATOM 1520 O O . TYR A 1 193 ? -1.829 48.281 23.531 1 97.62 193 TYR A O 1
ATOM 1528 N N . GLN A 1 194 ? -2.385 50.281 22.844 1 98.06 194 GLN A N 1
ATOM 1529 C CA . GLN A 1 194 ? -1.25 50.938 23.516 1 98.06 194 GLN A CA 1
ATOM 1530 C C . GLN A 1 194 ? -1.538 51.156 24.984 1 98.06 194 GLN A C 1
ATOM 1532 O O . GLN A 1 194 ? -2.242 52.094 25.344 1 98.06 194 GLN A O 1
ATOM 1537 N N . ILE A 1 195 ? -0.938 50.344 25.828 1 97.62 195 ILE A N 1
ATOM 1538 C CA . ILE A 1 195 ? -1.362 50.344 27.234 1 97.62 195 ILE A CA 1
ATOM 1539 C C . ILE A 1 195 ? -0.149 50.531 28.141 1 97.62 195 ILE A C 1
ATOM 1541 O O . ILE A 1 195 ? -0.294 50.75 29.344 1 97.62 195 ILE A O 1
ATOM 1545 N N . PHE A 1 196 ? 0.994 50.438 27.609 1 97.19 196 PHE A N 1
ATOM 1546 C CA . PHE A 1 196 ? 2.184 50.562 28.438 1 97.19 196 PHE A CA 1
ATOM 1547 C C . PHE A 1 196 ? 2.473 52 28.766 1 97.19 196 PHE A C 1
ATOM 1549 O O . PHE A 1 196 ? 3.02 52.75 27.938 1 97.19 196 PHE A O 1
ATOM 1556 N N . PHE A 1 197 ? 2.107 52.406 29.969 1 95.88 197 PHE A N 1
ATOM 1557 C CA . PHE A 1 197 ? 2.416 53.688 30.547 1 95.88 197 PHE A CA 1
ATOM 1558 C C . PHE A 1 197 ? 2.875 53.562 31.984 1 95.88 197 PHE A C 1
ATOM 1560 O O . PHE A 1 197 ? 2.348 52.719 32.719 1 95.88 197 PHE A O 1
ATOM 1567 N N . TYR A 1 198 ? 3.805 54.375 32.406 1 95.56 198 TYR A N 1
ATOM 1568 C CA . TYR A 1 198 ? 4.301 54.344 33.781 1 95.56 198 TYR A CA 1
ATOM 1569 C C . TYR A 1 198 ? 3.254 54.875 34.75 1 95.56 198 TYR A C 1
ATOM 1571 O O . TYR A 1 198 ? 2.402 55.688 34.375 1 95.56 198 TYR A O 1
ATOM 1579 N N . PRO A 1 199 ? 3.352 54.281 35.938 1 90.5 199 PRO A N 1
ATOM 1580 C CA . PRO A 1 199 ? 2.42 54.812 36.969 1 90.5 199 PRO A CA 1
ATOM 1581 C C . PRO A 1 199 ? 2.619 56.281 37.25 1 90.5 199 PRO A C 1
ATOM 1583 O O . PRO A 1 199 ? 3.744 56.781 37.156 1 90.5 199 PRO A O 1
ATOM 1586 N N . VAL A 1 200 ? 1.572 57.062 37.281 1 77.75 200 VAL A N 1
ATOM 1587 C CA . VAL A 1 200 ? 1.639 58.5 37.625 1 77.75 200 VAL A CA 1
ATOM 1588 C C . VAL A 1 200 ? 1.769 58.656 39.156 1 77.75 200 VAL A C 1
ATOM 1590 O O . VAL A 1 200 ? 1.075 57.969 39.906 1 77.75 200 VAL A O 1
ATOM 1593 N N . GLU A 1 201 ? 2.963 59 39.75 1 64.25 201 GLU A N 1
ATOM 1594 C CA . GLU A 1 201 ? 3.156 59.281 41.156 1 64.25 201 GLU A CA 1
ATOM 1595 C C . GLU A 1 201 ? 2.018 60.094 41.719 1 64.25 201 GLU A C 1
ATOM 1597 O O . GLU A 1 201 ? 1.527 61.031 41.062 1 64.25 201 GLU A O 1
ATOM 1602 N N . PRO A 1 202 ? 1.275 59.531 42.688 1 52.97 202 PRO A N 1
ATOM 1603 C CA . PRO A 1 202 ? 0.233 60.312 43.375 1 52.97 202 PRO A CA 1
ATOM 1604 C C . PRO A 1 202 ? 0.688 61.719 43.781 1 52.97 202 PRO A C 1
ATOM 1606 O O . PRO A 1 202 ? -0.043 62.438 44.438 1 52.97 202 PRO A O 1
ATOM 1609 N N . ARG A 1 203 ? 1.787 62.094 43.656 1 48.84 203 ARG A N 1
ATOM 1610 C CA . ARG A 1 203 ? 2.191 63.344 44.281 1 48.84 203 ARG A CA 1
ATOM 1611 C C . ARG A 1 203 ? 1.374 64.5 43.75 1 48.84 203 ARG A C 1
ATOM 1613 O O . ARG A 1 203 ? 1.184 65.5 44.469 1 48.84 203 ARG A O 1
ATOM 1620 N N . ARG A 1 204 ? 0.976 64.562 42.625 1 48.25 204 ARG A N 1
ATOM 1621 C CA . ARG A 1 204 ? 0.252 65.688 42.156 1 48.25 204 ARG A CA 1
ATOM 1622 C C . ARG A 1 204 ? -1.157 65.75 42.719 1 48.25 204 ARG A C 1
ATOM 1624 O O . ARG A 1 204 ? -1.739 66.812 42.875 1 48.25 204 ARG A O 1
ATOM 1631 N N . SER A 1 205 ? -1.73 64.562 43 1 46.19 205 SER A N 1
ATOM 1632 C CA . SER A 1 205 ? -3.057 64.625 43.594 1 46.19 205 SER A CA 1
ATOM 1633 C C . SER A 1 205 ? -2.977 65.062 45.062 1 46.19 205 SER A C 1
ATOM 1635 O O . SER A 1 205 ? -3.852 65.75 45.531 1 46.19 205 SER A O 1
ATOM 1637 N N . ILE A 1 206 ? -1.949 64.625 45.75 1 47.5 206 ILE A N 1
ATOM 1638 C CA . ILE A 1 206 ? -1.826 65.062 47.125 1 47.5 206 ILE A CA 1
ATOM 1639 C C . ILE A 1 206 ? -1.447 66.562 47.156 1 47.5 206 ILE A C 1
ATOM 1641 O O . ILE A 1 206 ? -2.004 67.312 47.938 1 47.5 206 ILE A O 1
ATOM 1645 N N . LEU A 1 207 ? -0.571 66.938 46.25 1 47.03 207 LEU A N 1
ATOM 1646 C CA . LEU A 1 207 ? -0.231 68.375 46.219 1 47.03 207 LEU A CA 1
ATOM 1647 C C . LEU A 1 207 ? -1.411 69.188 45.75 1 47.03 207 LEU A C 1
ATOM 1649 O O . LEU A 1 207 ? -1.674 70.25 46.281 1 47.03 207 LEU A O 1
ATOM 1653 N N . GLU A 1 208 ? -2.16 68.688 44.812 1 50.59 208 GLU A N 1
ATOM 1654 C CA . GLU A 1 208 ? -3.379 69.375 44.406 1 50.59 208 GLU A CA 1
ATOM 1655 C C . GLU A 1 208 ? -4.449 69.25 45.5 1 50.59 208 GLU A C 1
ATOM 1657 O O . GLU A 1 208 ? -5.164 70.25 45.75 1 50.59 208 GLU A O 1
ATOM 1662 N N . ALA A 1 209 ? -4.531 68.125 46.25 1 54.81 209 ALA A N 1
ATOM 1663 C CA . ALA A 1 209 ? -5.43 68.062 47.375 1 54.81 209 ALA A CA 1
ATOM 1664 C C . ALA A 1 209 ? -4.934 68.938 48.531 1 54.81 209 ALA A C 1
ATOM 1666 O O . ALA A 1 209 ? -5.727 69.562 49.219 1 54.81 209 ALA A O 1
ATOM 1667 N N . LEU A 1 210 ? -3.666 69 48.719 1 53.28 210 LEU A N 1
ATOM 1668 C CA . LEU A 1 210 ? -3.08 69.812 49.719 1 53.28 210 LEU A CA 1
ATOM 1669 C C . LEU A 1 210 ? -3.236 71.312 49.344 1 53.28 210 LEU A C 1
ATOM 1671 O O . LEU A 1 210 ? -3.512 72.125 50.188 1 53.28 210 LEU A O 1
ATOM 1675 N N . LYS A 1 211 ? -3.16 71.625 48.031 1 52.06 211 LYS A N 1
ATOM 1676 C CA . LYS A 1 211 ? -3.412 73 47.562 1 52.06 211 LYS A CA 1
ATOM 1677 C C . LYS A 1 211 ? -4.883 73.375 47.719 1 52.06 211 LYS A C 1
ATOM 1679 O O . LYS A 1 211 ? -5.199 74.5 48.094 1 52.06 211 LYS A O 1
ATOM 1684 N N . GLN A 1 212 ? -5.727 72.438 47.438 1 51.28 212 GLN A N 1
ATOM 1685 C CA . GLN A 1 212 ? -7.152 72.688 47.625 1 51.28 212 GLN A CA 1
ATOM 1686 C C . GLN A 1 212 ? -7.492 72.812 49.125 1 51.28 212 GLN A C 1
ATOM 1688 O O . GLN A 1 212 ? -8.367 73.562 49.5 1 51.28 212 GLN A O 1
ATOM 1693 N N . TYR A 1 213 ? -6.84 71.938 49.969 1 53 213 TYR A N 1
ATOM 1694 C CA . TYR A 1 213 ? -7.039 72 51.438 1 53 213 TYR A CA 1
ATOM 1695 C C . TYR A 1 213 ? -6.469 73.312 51.969 1 53 213 TYR A C 1
ATOM 1697 O O . TYR A 1 213 ? -7.035 73.875 52.906 1 53 213 TYR A O 1
ATOM 1705 N N . ARG A 1 214 ? -5.398 73.812 51.469 1 55.53 214 ARG A N 1
ATOM 1706 C CA . ARG A 1 214 ? -4.824 75.062 51.906 1 55.53 214 ARG A CA 1
ATOM 1707 C C . ARG A 1 214 ? -5.676 76.25 51.469 1 55.53 214 ARG A C 1
ATOM 1709 O O . ARG A 1 214 ? -5.758 77.25 52.156 1 55.53 214 ARG A O 1
ATOM 1716 N N . GLU A 1 215 ? -6.289 76.125 50.281 1 51.16 215 GLU A N 1
ATOM 1717 C CA . GLU A 1 215 ? -7.102 77.188 49.75 1 51.16 215 GLU A CA 1
ATOM 1718 C C . GLU A 1 215 ? -8.516 77.188 50.312 1 51.16 215 GLU A C 1
ATOM 1720 O O . GLU A 1 215 ? -9.352 78 50 1 51.16 215 GLU A O 1
ATOM 1725 N N . ALA A 1 216 ? -8.922 76 50.969 1 53.06 216 ALA A N 1
ATOM 1726 C CA . ALA A 1 216 ? -10.227 76 51.625 1 53.06 216 ALA A CA 1
ATOM 1727 C C . ALA A 1 216 ? -10.242 77 52.781 1 53.06 216 ALA A C 1
ATOM 1729 O O . ALA A 1 216 ? -9.312 77.062 53.562 1 53.06 216 ALA A O 1
ATOM 1730 N N . PRO A 1 217 ? -11.039 78 52.688 1 51.78 217 PRO A N 1
ATOM 1731 C CA . PRO A 1 217 ? -11.086 79.062 53.719 1 51.78 217 PRO A CA 1
ATOM 1732 C C . PRO A 1 217 ? -11.172 78.5 55.125 1 51.78 217 PRO A C 1
ATOM 1734 O O . PRO A 1 217 ? -11.703 77.438 55.344 1 51.78 217 PRO A O 1
ATOM 1737 N N . PRO A 1 218 ? -10.266 78.875 56.094 1 49.31 218 PRO A N 1
ATOM 1738 C CA . PRO A 1 218 ? -10.312 78.438 57.469 1 49.31 218 PRO A CA 1
ATOM 1739 C C . PRO A 1 218 ? -11.727 78.375 58.062 1 49.31 218 PRO A C 1
ATOM 1741 O O . PRO A 1 218 ? -12.57 79.188 57.656 1 49.31 218 PRO A O 1
ATOM 1744 N N . PRO A 1 219 ? -12.227 77.188 58.406 1 48 219 PRO A N 1
ATOM 1745 C CA . PRO A 1 219 ? -13.594 77.188 58.938 1 48 219 PRO A CA 1
ATOM 1746 C C . PRO A 1 219 ? -13.805 78.312 59.969 1 48 219 PRO A C 1
ATOM 1748 O O . PRO A 1 219 ? -12.898 78.625 60.719 1 48 219 PRO A O 1
ATOM 1751 N N . GLU A 1 220 ? -14.57 79.375 59.75 1 44.34 220 GLU A N 1
ATOM 1752 C CA . GLU A 1 220 ? -14.867 80.5 60.625 1 44.34 220 GLU A CA 1
ATOM 1753 C C . GLU A 1 220 ? -15.188 80 62.031 1 44.34 220 GLU A C 1
ATOM 1755 O O . GLU A 1 220 ? -15.961 79.062 62.219 1 44.34 220 GLU A O 1
ATOM 1760 N N . ARG A 1 221 ? -14.227 80.188 62.969 1 45.62 221 ARG A N 1
ATOM 1761 C CA . ARG A 1 221 ? -14.289 80 64.375 1 45.62 221 ARG A CA 1
ATOM 1762 C C . ARG A 1 221 ? -15.555 80.625 65 1 45.62 221 ARG A C 1
ATOM 1764 O O . ARG A 1 221 ? -15.781 81.812 64.875 1 45.62 221 ARG A O 1
ATOM 1771 N N . GLY A 1 222 ? -16.719 79.875 64.938 1 39.59 222 GLY A N 1
ATOM 1772 C CA . GLY A 1 222 ? -17.906 80.375 65.625 1 39.59 222 GLY A CA 1
ATOM 1773 C C . GLY A 1 222 ? -17.656 80.812 67.062 1 39.59 222 GLY A C 1
ATOM 1774 O O . GLY A 1 222 ? -16.828 80.188 67.75 1 39.59 222 GLY A O 1
ATOM 1775 N N . GLY A 1 223 ? -17.828 82.125 67.375 1 37.66 223 GLY A N 1
ATOM 1776 C CA . GLY A 1 223 ? -17.75 82.938 68.562 1 37.66 223 GLY A CA 1
ATOM 1777 C C . GLY A 1 223 ? -18.531 82.375 69.75 1 37.66 223 GLY A C 1
ATOM 1778 O O . GLY A 1 223 ? -19.766 82.375 69.75 1 37.66 223 GLY A O 1
ATOM 1779 N N . GLY A 1 224 ? -18.125 81.312 70.25 1 30.03 224 GLY A N 1
ATOM 1780 C CA . GLY A 1 224 ? -18.906 80.812 71.375 1 30.03 224 GLY A CA 1
ATOM 1781 C C . GLY A 1 224 ? -18.969 81.812 72.5 1 30.03 224 GLY A C 1
ATOM 1782 O O . GLY A 1 224 ? -17.969 82.5 72.812 1 30.03 224 GLY A O 1
ATOM 1783 N N . LYS A 1 225 ? -20.219 82.188 72.812 1 35.78 225 LYS A N 1
ATOM 1784 C CA . LYS A 1 225 ? -20.703 83.062 73.875 1 35.78 225 LYS A CA 1
ATOM 1785 C C . LYS A 1 225 ? -20.266 82.5 75.25 1 35.78 225 LYS A C 1
ATOM 1787 O O . LYS A 1 225 ? -20.547 81.375 75.562 1 35.78 225 LYS A O 1
ATOM 1792 N N . ALA A 1 226 ? -19.141 83 75.812 1 27.42 226 ALA A N 1
ATOM 1793 C CA . ALA A 1 226 ? -18.656 82.875 77.188 1 27.42 226 ALA A CA 1
ATOM 1794 C C . ALA A 1 226 ? -19.766 83.062 78.25 1 27.42 226 ALA A C 1
ATOM 1796 O O . ALA A 1 226 ? -20.406 84.125 78.25 1 27.42 226 ALA A O 1
ATOM 1797 N N . ALA A 1 227 ? -20.438 81.938 78.625 1 35.56 227 ALA A N 1
ATOM 1798 C CA . ALA A 1 227 ? -21.375 82 79.75 1 35.56 227 ALA A CA 1
ATOM 1799 C C . ALA A 1 227 ? -20.734 82.625 80.938 1 35.56 227 ALA A C 1
ATOM 1801 O O . ALA A 1 227 ? -19.688 82.188 81.438 1 35.56 227 ALA A O 1
ATOM 1802 N N . VAL A 1 228 ? -20.969 83.938 81.125 1 27.39 228 VAL A N 1
ATOM 1803 C CA . VAL A 1 228 ? -20.656 84.875 82.25 1 27.39 228 VAL A CA 1
ATOM 1804 C C . VAL A 1 228 ? -21.188 84.25 83.562 1 27.39 228 VAL A C 1
ATOM 1806 O O . VAL A 1 228 ? -22.391 84.125 83.75 1 27.39 228 VAL A O 1
ATOM 1809 N N . HIS A 1 229 ? -20.766 83 83.938 1 28.55 229 HIS A N 1
ATOM 1810 C CA . HIS A 1 229 ? -21.281 82.625 85.25 1 28.55 229 HIS A CA 1
ATOM 1811 C C . HIS A 1 229 ? -20.984 83.75 86.25 1 28.55 229 HIS A C 1
ATOM 1813 O O . HIS A 1 229 ? -19.828 84.062 86.5 1 28.55 229 HIS A O 1
ATOM 1819 N N . GLU A 1 230 ? -21.969 84.562 86.562 1 26.27 230 GLU A N 1
ATOM 1820 C CA . GLU A 1 230 ? -22.125 85.562 87.562 1 26.27 230 GLU A CA 1
ATOM 1821 C C . GLU A 1 230 ? -21.75 85 88.938 1 26.27 230 GLU A C 1
ATOM 1823 O O . GLU A 1 230 ? -21.75 83.812 89.188 1 26.27 230 GLU A O 1
ATOM 1828 N N . GLU A 1 231 ? -21.953 85.812 90 1 28.45 231 GLU A N 1
ATOM 1829 C CA . GLU A 1 231 ? -21.703 86.25 91.375 1 28.45 231 GLU A CA 1
ATOM 1830 C C . GLU A 1 231 ? -22.328 85.312 92.375 1 28.45 231 GLU A C 1
ATOM 1832 O O . GLU A 1 231 ? -21.797 85.125 93.5 1 28.45 231 GLU A O 1
ATOM 1837 N N . ARG A 1 232 ? -23.469 84.375 92.562 1 28.25 232 ARG A N 1
ATOM 1838 C CA . ARG A 1 232 ? -23.656 84.375 94 1 28.25 232 ARG A CA 1
ATOM 1839 C C . ARG A 1 232 ? -22.547 83.562 94.688 1 28.25 232 ARG A C 1
ATOM 1841 O O . ARG A 1 232 ? -22.062 82.625 94.188 1 28.25 232 ARG A O 1
ATOM 1848 N N . MET B 1 1 ? 12.273 -38.438 -22.156 1 86.19 1 MET B N 1
ATOM 1849 C CA . MET B 1 1 ? 11.25 -37.656 -21.438 1 86.19 1 MET B CA 1
ATOM 1850 C C . MET B 1 1 ? 10.883 -38.344 -20.125 1 86.19 1 MET B C 1
ATOM 1852 O O . MET B 1 1 ? 10.961 -37.75 -19.047 1 86.19 1 MET B O 1
ATOM 1856 N N . ILE B 1 2 ? 10.602 -39.656 -20.094 1 97.38 2 ILE B N 1
ATOM 1857 C CA . ILE B 1 2 ? 10.305 -40.438 -18.891 1 97.38 2 ILE B CA 1
ATOM 1858 C C . ILE B 1 2 ? 11.094 -41.75 -18.922 1 97.38 2 ILE B C 1
ATOM 1860 O O . ILE B 1 2 ? 11.031 -42.5 -19.906 1 97.38 2 ILE B O 1
ATOM 1864 N N . SER B 1 3 ? 11.875 -42 -17.891 1 98.5 3 SER B N 1
ATOM 1865 C CA . SER B 1 3 ? 12.516 -43.281 -17.688 1 98.5 3 SER B CA 1
ATOM 1866 C C . SER B 1 3 ? 11.992 -43.969 -16.422 1 98.5 3 SER B C 1
ATOM 1868 O O . SER B 1 3 ? 12.016 -43.406 -15.344 1 98.5 3 SER B O 1
ATOM 1870 N N . ALA B 1 4 ? 11.508 -45.125 -16.656 1 98.69 4 ALA B N 1
ATOM 1871 C CA . ALA B 1 4 ? 11.031 -45.938 -15.539 1 98.69 4 ALA B CA 1
ATOM 1872 C C . ALA B 1 4 ? 12.031 -47.031 -15.195 1 98.69 4 ALA B C 1
ATOM 1874 O O . ALA B 1 4 ? 12.508 -47.75 -16.078 1 98.69 4 ALA B O 1
ATOM 1875 N N . TYR B 1 5 ? 12.352 -47.156 -13.961 1 98.44 5 TYR B N 1
ATOM 1876 C CA . TYR B 1 5 ? 13.219 -48.219 -13.5 1 98.44 5 TYR B CA 1
ATOM 1877 C C . TYR B 1 5 ? 12.406 -49.438 -13.047 1 98.44 5 TYR B C 1
ATOM 1879 O O . TYR B 1 5 ? 11.852 -49.438 -11.945 1 98.44 5 TYR B O 1
ATOM 1887 N N . ILE B 1 6 ? 12.438 -50.406 -13.914 1 98 6 ILE B N 1
ATOM 1888 C CA . ILE B 1 6 ? 11.562 -51.562 -13.781 1 98 6 ILE B CA 1
ATOM 1889 C C . ILE B 1 6 ? 12.297 -52.688 -13.055 1 98 6 ILE B C 1
ATOM 1891 O O . ILE B 1 6 ? 13.469 -52.938 -13.328 1 98 6 ILE B O 1
ATOM 1895 N N . SER B 1 7 ? 11.57 -53.312 -12.109 1 97.62 7 SER B N 1
ATOM 1896 C CA . SER B 1 7 ? 12.148 -54.406 -11.336 1 97.62 7 SER B CA 1
ATOM 1897 C C . SER B 1 7 ? 11.273 -55.656 -11.422 1 97.62 7 SER B C 1
ATOM 1899 O O . SER B 1 7 ? 10.086 -55.594 -11.727 1 97.62 7 SER B O 1
ATOM 1901 N N . ASN B 1 8 ? 11.898 -56.781 -11.227 1 97.06 8 ASN B N 1
ATOM 1902 C CA . ASN B 1 8 ? 11.227 -58.094 -11.109 1 97.06 8 ASN B CA 1
ATOM 1903 C C . ASN B 1 8 ? 10.781 -58.375 -9.672 1 97.06 8 ASN B C 1
ATOM 1905 O O . ASN B 1 8 ? 11.609 -58.688 -8.812 1 97.06 8 ASN B O 1
ATOM 1909 N N . ILE B 1 9 ? 9.547 -58.344 -9.43 1 94.88 9 ILE B N 1
ATOM 1910 C CA . ILE B 1 9 ? 9.016 -58.5 -8.078 1 94.88 9 ILE B CA 1
ATOM 1911 C C . ILE B 1 9 ? 9.344 -59.906 -7.535 1 94.88 9 ILE B C 1
ATOM 1913 O O . ILE B 1 9 ? 9.719 -60.031 -6.371 1 94.88 9 ILE B O 1
ATOM 1917 N N . GLY B 1 10 ? 9.133 -60.906 -8.352 1 94.81 10 GLY B N 1
ATOM 1918 C CA . GLY B 1 10 ? 9.422 -62.281 -7.938 1 94.81 10 GLY B CA 1
ATOM 1919 C C . GLY B 1 10 ? 10.852 -62.469 -7.469 1 94.81 10 GLY B C 1
ATOM 1920 O O . GLY B 1 10 ? 11.094 -63 -6.379 1 94.81 10 GLY B O 1
ATOM 1921 N N . LYS B 1 11 ? 11.781 -62.031 -8.273 1 94.94 11 LYS B N 1
ATOM 1922 C CA . LYS B 1 11 ? 13.188 -62.125 -7.91 1 94.94 11 LYS B CA 1
ATOM 1923 C C . LYS B 1 11 ? 13.484 -61.312 -6.652 1 94.94 11 LYS B C 1
ATOM 1925 O O . LYS B 1 11 ? 14.266 -61.75 -5.801 1 94.94 11 LYS B O 1
ATOM 1930 N N . TYR B 1 12 ? 12.922 -60.219 -6.602 1 93.06 12 TYR B N 1
ATOM 1931 C CA . TYR B 1 12 ? 13.109 -59.375 -5.43 1 93.06 12 TYR B CA 1
ATOM 1932 C C . TYR B 1 12 ? 12.695 -60.125 -4.156 1 93.06 12 TYR B C 1
ATOM 1934 O O . TYR B 1 12 ? 13.398 -60.062 -3.143 1 93.06 12 TYR B O 1
ATOM 1942 N N . ASN B 1 13 ? 11.547 -60.719 -4.195 1 93.69 13 ASN B N 1
ATOM 1943 C CA . ASN B 1 13 ? 11.047 -61.5 -3.057 1 93.69 13 ASN B CA 1
ATOM 1944 C C . ASN B 1 13 ? 11.984 -62.656 -2.695 1 93.69 13 ASN B C 1
ATOM 1946 O O . ASN B 1 13 ? 11.984 -63.125 -1.556 1 93.69 13 ASN B O 1
ATOM 1950 N N . GLU B 1 14 ? 12.781 -63.062 -3.641 1 95.56 14 GLU B N 1
ATOM 1951 C CA . GLU B 1 14 ? 13.75 -64.125 -3.432 1 95.56 14 GLU B CA 1
ATOM 1952 C C . GLU B 1 14 ? 15.109 -63.562 -3.027 1 95.56 14 GLU B C 1
ATOM 1954 O O . GLU B 1 14 ? 16.078 -64.312 -2.887 1 95.56 14 GLU B O 1
ATOM 1959 N N . GLY B 1 15 ? 15.211 -62.312 -2.959 1 94.62 15 GLY B N 1
ATOM 1960 C CA . GLY B 1 15 ? 16.422 -61.656 -2.467 1 94.62 15 GLY B CA 1
ATOM 1961 C C . GLY B 1 15 ? 17.344 -61.219 -3.578 1 94.62 15 GLY B C 1
ATOM 1962 O O . GLY B 1 15 ? 18.516 -60.875 -3.332 1 94.62 15 GLY B O 1
ATOM 1963 N N . VAL B 1 16 ? 16.891 -61.25 -4.793 1 94.44 16 VAL B N 1
ATOM 1964 C CA . VAL B 1 16 ? 17.703 -60.844 -5.945 1 94.44 16 VAL B CA 1
ATOM 1965 C C . VAL B 1 16 ? 17.172 -59.531 -6.523 1 94.44 16 VAL B C 1
ATOM 1967 O O . VAL B 1 16 ? 16 -59.438 -6.883 1 94.44 16 VAL B O 1
ATOM 1970 N N . LEU B 1 17 ? 18.016 -58.562 -6.523 1 92.94 17 LEU B N 1
ATOM 1971 C CA . LEU B 1 17 ? 17.625 -57.25 -7.094 1 92.94 17 LEU B CA 1
ATOM 1972 C C . LEU B 1 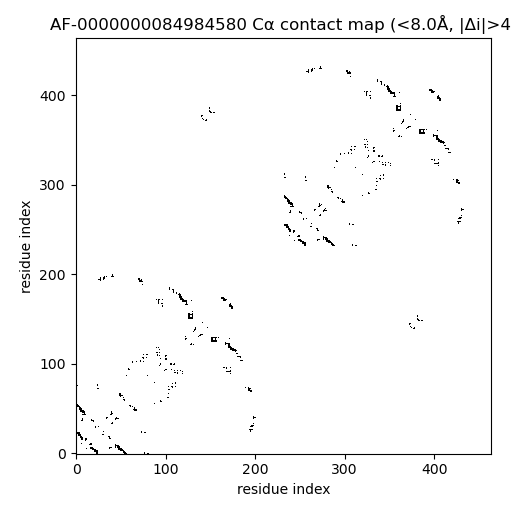17 ? 17.984 -57.188 -8.57 1 92.94 17 LEU B C 1
ATOM 1974 O O . LEU B 1 17 ? 19.156 -57.281 -8.938 1 92.94 17 LEU B O 1
ATOM 1978 N N . ALA B 1 18 ? 17 -57.156 -9.43 1 96.06 18 ALA B N 1
ATOM 1979 C CA . ALA B 1 18 ? 17.156 -56.938 -10.867 1 96.06 18 ALA B CA 1
ATOM 1980 C C . ALA B 1 18 ? 16.344 -55.75 -11.344 1 96.06 18 ALA B C 1
ATOM 1982 O O . ALA B 1 18 ? 15.117 -55.75 -11.32 1 96.06 18 ALA B O 1
ATOM 1983 N N . VAL B 1 19 ? 17.047 -54.719 -11.727 1 97.81 19 VAL B N 1
ATOM 1984 C CA . VAL B 1 19 ? 16.406 -53.469 -12.125 1 97.81 19 VAL B CA 1
ATOM 1985 C C . VAL B 1 19 ? 17 -53 -13.453 1 97.81 19 VAL B C 1
ATOM 1987 O O . VAL B 1 19 ? 18.219 -53.062 -13.656 1 97.81 19 VAL B O 1
ATOM 1990 N N . GLU B 1 20 ? 16.188 -52.594 -14.352 1 98.06 20 GLU B N 1
ATOM 1991 C CA . GLU B 1 20 ? 16.609 -52.062 -15.641 1 98.06 20 GLU B CA 1
ATOM 1992 C C . GLU B 1 20 ? 15.781 -50.844 -16.031 1 98.06 20 GLU B C 1
ATOM 1994 O O . GLU B 1 20 ? 14.57 -50.812 -15.797 1 98.06 20 GLU B O 1
ATOM 1999 N N . PRO B 1 21 ? 16.453 -49.844 -16.594 1 98.19 21 PRO B N 1
ATOM 2000 C CA . PRO B 1 21 ? 15.68 -48.656 -17.031 1 98.19 21 PRO B CA 1
ATOM 2001 C C . PRO B 1 21 ? 14.93 -48.906 -18.328 1 98.19 21 PRO B C 1
ATOM 2003 O O . PRO B 1 21 ? 15.43 -49.594 -19.219 1 98.19 21 PRO B O 1
ATOM 2006 N N . LEU B 1 22 ? 13.766 -48.438 -18.422 1 98.62 22 LEU B N 1
ATOM 2007 C CA . LEU B 1 22 ? 12.969 -48.375 -19.641 1 98.62 22 LEU B CA 1
ATOM 2008 C C . LEU B 1 22 ? 12.688 -46.906 -20.031 1 98.62 22 LEU B C 1
ATOM 2010 O O . LEU B 1 22 ? 11.984 -46.219 -19.297 1 98.62 22 LEU B O 1
ATOM 2014 N N . ARG B 1 23 ? 13.188 -46.5 -21.141 1 98.38 23 ARG B N 1
ATOM 2015 C CA . ARG B 1 23 ? 12.945 -45.156 -21.625 1 98.38 23 ARG B CA 1
ATOM 2016 C C . ARG B 1 23 ? 11.672 -45.094 -22.469 1 98.38 23 ARG B C 1
ATOM 2018 O O . ARG B 1 23 ? 11.516 -45.875 -23.406 1 98.38 23 ARG B O 1
ATOM 2025 N N . LEU B 1 24 ? 10.844 -44.156 -22.078 1 98.5 24 LEU B N 1
ATOM 2026 C CA . LEU B 1 24 ? 9.57 -44.031 -22.781 1 98.5 24 LEU B CA 1
ATOM 2027 C C . LEU B 1 24 ? 9.516 -42.719 -23.547 1 98.5 24 LEU B C 1
ATOM 2029 O O . LEU B 1 24 ? 10.125 -41.719 -23.141 1 98.5 24 LEU B O 1
ATOM 2033 N N . PRO B 1 25 ? 8.719 -42.656 -24.656 1 98.06 25 PRO B N 1
ATOM 2034 C CA . PRO B 1 25 ? 7.977 -43.781 -25.219 1 98.06 25 PRO B CA 1
ATOM 2035 C C . PRO B 1 25 ? 8.898 -44.844 -25.781 1 98.06 25 PRO B C 1
ATOM 2037 O O . PRO B 1 25 ? 10.055 -44.594 -26.109 1 98.06 25 PRO B O 1
ATOM 2040 N N . ALA B 1 26 ? 8.422 -46.094 -25.859 1 98.31 26 ALA B N 1
ATOM 2041 C CA . ALA B 1 26 ? 9.211 -47.25 -26.297 1 98.31 26 ALA B CA 1
ATOM 2042 C C . ALA B 1 26 ? 8.391 -48.188 -27.188 1 98.31 26 ALA B C 1
ATOM 2044 O O . ALA B 1 26 ? 7.184 -47.969 -27.344 1 98.31 26 ALA B O 1
ATOM 2045 N N . THR B 1 27 ? 9.047 -49.094 -27.797 1 98 27 THR B N 1
ATOM 2046 C CA . THR B 1 27 ? 8.398 -50.125 -28.594 1 98 27 THR B CA 1
ATOM 2047 C C . THR B 1 27 ? 8.234 -51.406 -27.766 1 98 27 THR B C 1
ATOM 2049 O O . THR B 1 27 ? 8.82 -51.531 -26.688 1 98 27 THR B O 1
ATOM 2052 N N . THR B 1 28 ? 7.402 -52.281 -28.312 1 97.81 28 THR B N 1
ATOM 2053 C CA . THR B 1 28 ? 7.219 -53.562 -27.688 1 97.81 28 THR B CA 1
ATOM 2054 C C . THR B 1 28 ? 8.547 -54.312 -27.547 1 97.81 28 THR B C 1
ATOM 2056 O O . THR B 1 28 ? 8.828 -54.938 -26.531 1 97.81 28 THR B O 1
ATOM 2059 N N . GLU B 1 29 ? 9.383 -54.188 -28.578 1 97 29 GLU B N 1
ATOM 2060 C CA . GLU B 1 29 ? 10.68 -54.875 -28.578 1 97 29 GLU B CA 1
ATOM 2061 C C . GLU B 1 29 ? 11.57 -54.344 -27.453 1 97 29 GLU B C 1
ATOM 2063 O O . GLU B 1 29 ? 12.281 -55.125 -26.812 1 97 29 GLU B O 1
ATOM 2068 N N . GLU B 1 30 ? 11.555 -53.156 -27.266 1 97.69 30 GLU B N 1
ATOM 2069 C CA . GLU B 1 30 ? 12.359 -52.562 -26.203 1 97.69 30 GLU B CA 1
ATOM 2070 C C . GLU B 1 30 ? 11.891 -53 -24.828 1 97.69 30 GLU B C 1
ATOM 2072 O O . GLU B 1 30 ? 12.703 -53.219 -23.922 1 97.69 30 GLU B O 1
ATOM 2077 N N . VAL B 1 31 ? 10.602 -53.062 -24.656 1 98.19 31 VAL B N 1
ATOM 2078 C CA . VAL B 1 31 ? 10.039 -53.562 -23.406 1 98.19 31 VAL B CA 1
ATOM 2079 C C . VAL B 1 31 ? 10.469 -55 -23.172 1 98.19 31 VAL B C 1
ATOM 2081 O O . VAL B 1 31 ? 10.922 -55.344 -22.078 1 98.19 31 VAL B O 1
ATOM 2084 N N . GLN B 1 32 ? 10.312 -55.719 -24.203 1 97.12 32 GLN B N 1
ATOM 2085 C CA . GLN B 1 32 ? 10.672 -57.156 -24.109 1 97.12 32 GLN B CA 1
ATOM 2086 C C . GLN B 1 32 ? 12.148 -57.312 -23.75 1 97.12 32 GLN B C 1
ATOM 2088 O O . GLN B 1 32 ? 12.508 -58.219 -22.984 1 97.12 32 GLN B O 1
ATOM 2093 N N . ALA B 1 33 ? 12.961 -56.531 -24.328 1 97.12 33 ALA B N 1
ATOM 2094 C CA . ALA B 1 33 ? 14.391 -56.562 -24 1 97.12 33 ALA B CA 1
ATOM 2095 C C . ALA B 1 33 ? 14.625 -56.281 -22.531 1 97.12 33 ALA B C 1
ATOM 2097 O O . ALA B 1 33 ? 15.422 -56.969 -21.875 1 97.12 33 ALA B O 1
ATOM 2098 N N . VAL B 1 34 ? 13.992 -55.312 -21.953 1 97.81 34 VAL B N 1
ATOM 2099 C CA . VAL B 1 34 ? 14.125 -54.938 -20.547 1 97.81 34 VAL B CA 1
ATOM 2100 C C . VAL B 1 34 ? 13.602 -56.062 -19.656 1 97.81 34 VAL B C 1
ATOM 2102 O O . VAL B 1 34 ? 14.258 -56.469 -18.688 1 97.81 34 VAL B O 1
ATOM 2105 N N . LEU B 1 35 ? 12.414 -56.594 -20.062 1 97.62 35 LEU B N 1
ATOM 2106 C CA . LEU B 1 35 ? 11.836 -57.688 -19.297 1 97.62 35 LEU B CA 1
ATOM 2107 C C . LEU B 1 35 ? 12.766 -58.906 -19.297 1 97.62 35 LEU B C 1
ATOM 2109 O O . LEU B 1 35 ? 12.945 -59.562 -18.25 1 97.62 35 LEU B O 1
ATOM 2113 N N . SER B 1 36 ? 13.336 -59.188 -20.422 1 96.5 36 SER B N 1
ATOM 2114 C CA . SER B 1 36 ? 14.266 -60.312 -20.516 1 96.5 36 SER B CA 1
ATOM 2115 C C . SER B 1 36 ? 15.469 -60.125 -19.609 1 96.5 36 SER B C 1
ATOM 2117 O O . SER B 1 36 ? 15.906 -61.031 -18.922 1 96.5 36 SER B O 1
ATOM 2119 N N . LYS B 1 37 ? 15.984 -58.969 -19.609 1 96.94 37 LYS B N 1
ATOM 2120 C CA . LYS B 1 37 ? 17.172 -58.656 -18.828 1 96.94 37 LYS B CA 1
ATOM 2121 C C . LYS B 1 37 ? 16.906 -58.875 -17.328 1 96.94 37 LYS B C 1
ATOM 2123 O O . LYS B 1 37 ? 17.797 -59.281 -16.594 1 96.94 37 LYS B O 1
ATOM 2128 N N . ILE B 1 38 ? 15.75 -58.594 -16.906 1 97.44 38 ILE B N 1
ATOM 2129 C CA . ILE B 1 38 ? 15.484 -58.688 -15.477 1 97.44 38 ILE B CA 1
ATOM 2130 C C . ILE B 1 38 ? 14.844 -60.031 -15.148 1 97.44 38 ILE B C 1
ATOM 2132 O O . ILE B 1 38 ? 14.477 -60.281 -14 1 97.44 38 ILE B O 1
ATOM 2136 N N . GLY B 1 39 ? 14.57 -60.781 -16.141 1 95.5 39 GLY B N 1
ATOM 2137 C CA . GLY B 1 39 ? 14.156 -62.156 -15.945 1 95.5 39 GLY B CA 1
ATOM 2138 C C . GLY B 1 39 ? 12.656 -62.344 -15.914 1 95.5 39 GLY B C 1
ATOM 2139 O O . GLY B 1 39 ? 12.148 -63.344 -15.406 1 95.5 39 GLY B O 1
ATOM 2140 N N . VAL B 1 40 ? 11.953 -61.375 -16.438 1 96.31 40 VAL B N 1
ATOM 2141 C CA . VAL B 1 40 ? 10.508 -61.5 -16.5 1 96.31 40 VAL B CA 1
ATOM 2142 C C . VAL B 1 40 ? 10.094 -62.062 -17.844 1 96.31 40 VAL B C 1
ATOM 2144 O O . VAL B 1 40 ? 10.258 -61.406 -18.891 1 96.31 40 VAL B O 1
ATOM 2147 N N . ASP B 1 41 ? 9.531 -63.219 -17.844 1 93.31 41 ASP B N 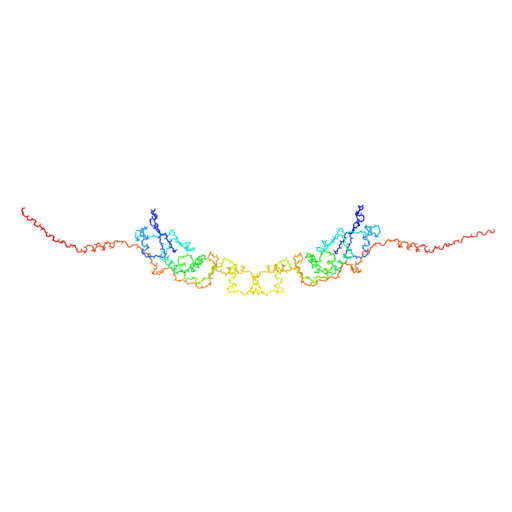1
ATOM 2148 C CA . ASP B 1 41 ? 9.234 -63.906 -19.078 1 93.31 41 ASP B CA 1
ATOM 2149 C C . ASP B 1 41 ? 7.742 -64.188 -19.219 1 93.31 41 ASP B C 1
ATOM 2151 O O . ASP B 1 41 ? 7.297 -64.75 -20.219 1 93.31 41 ASP B O 1
ATOM 2155 N N . GLY B 1 42 ? 6.973 -63.938 -18.234 1 92.81 42 GLY B N 1
ATOM 2156 C CA . GLY B 1 42 ? 5.539 -64.188 -18.281 1 92.81 42 GLY B CA 1
ATOM 2157 C C . GLY B 1 42 ? 5.168 -65.625 -17.875 1 92.81 42 GLY B C 1
ATOM 2158 O O . GLY B 1 42 ? 4 -66 -17.953 1 92.81 42 GLY B O 1
ATOM 2159 N N . VAL B 1 43 ? 6.125 -66.375 -17.562 1 93.06 43 VAL B N 1
ATOM 2160 C CA . VAL B 1 43 ? 5.91 -67.75 -17.156 1 93.06 43 VAL B CA 1
ATOM 2161 C C . VAL B 1 43 ? 6.273 -67.938 -15.68 1 93.06 43 VAL B C 1
ATOM 2163 O O . VAL B 1 43 ? 5.387 -68 -14.828 1 93.06 43 VAL B O 1
ATOM 2166 N N . ARG B 1 44 ? 7.531 -67.875 -15.438 1 92.25 44 ARG B N 1
ATOM 2167 C CA . ARG B 1 44 ? 7.98 -68 -14.055 1 92.25 44 ARG B CA 1
ATOM 2168 C C . ARG B 1 44 ? 7.766 -66.75 -13.281 1 92.25 44 ARG B C 1
ATOM 2170 O O . ARG B 1 44 ? 7.332 -66.75 -12.125 1 92.25 44 ARG B O 1
ATOM 2177 N N . TYR B 1 45 ? 8.227 -65.688 -13.906 1 94.69 45 TYR B N 1
ATOM 2178 C CA . TYR B 1 45 ? 8.047 -64.375 -13.328 1 94.69 45 TYR B CA 1
ATOM 2179 C C . TYR B 1 45 ? 7.148 -63.5 -14.203 1 94.69 45 TYR B C 1
ATOM 2181 O O . TYR B 1 45 ? 7.43 -63.312 -15.391 1 94.69 45 TYR B O 1
ATOM 2189 N N . GLU B 1 46 ? 6.117 -62.906 -13.633 1 93.62 46 GLU B N 1
ATOM 2190 C CA . GLU B 1 46 ? 5.16 -62.125 -14.43 1 93.62 46 GLU B CA 1
ATOM 2191 C C . GLU B 1 46 ? 5.043 -60.688 -13.93 1 93.62 46 GLU B C 1
ATOM 2193 O O . GLU B 1 46 ? 4.738 -59.781 -14.695 1 93.62 46 GLU B O 1
ATOM 2198 N N . GLU B 1 47 ? 5.352 -60.531 -12.641 1 95.44 47 GLU B N 1
ATOM 2199 C CA . GLU B 1 47 ? 5.027 -59.25 -12.016 1 95.44 47 GLU B CA 1
ATOM 2200 C C . GLU B 1 47 ? 6.234 -58.312 -12.016 1 95.44 47 GLU B C 1
ATOM 2202 O O . GLU B 1 47 ? 7.367 -58.75 -11.781 1 95.44 47 GLU B O 1
ATOM 2207 N N . ILE B 1 48 ? 5.91 -57.125 -12.375 1 96.5 48 ILE B N 1
ATOM 2208 C CA . ILE B 1 48 ? 6.945 -56.094 -12.32 1 96.5 48 ILE B CA 1
ATOM 2209 C C . ILE B 1 48 ? 6.5 -54.938 -11.406 1 96.5 48 ILE B C 1
ATOM 2211 O O . ILE B 1 48 ? 5.316 -54.844 -11.094 1 96.5 48 ILE B O 1
ATOM 2215 N N . HIS B 1 49 ? 7.406 -54.156 -10.906 1 95.44 49 HIS B N 1
ATOM 2216 C CA . HIS B 1 49 ? 7.125 -52.875 -10.258 1 95.44 49 HIS B CA 1
ATOM 2217 C C . HIS B 1 49 ? 8.141 -51.812 -10.664 1 95.44 49 HIS B C 1
ATOM 2219 O O . HIS B 1 49 ? 9.25 -52.156 -11.109 1 95.44 49 HIS B O 1
ATOM 2225 N N . ILE B 1 50 ? 7.73 -50.688 -10.609 1 97.69 50 ILE B N 1
ATOM 2226 C CA . ILE B 1 50 ? 8.602 -49.594 -10.953 1 97.69 50 ILE B CA 1
ATOM 2227 C C . ILE B 1 50 ? 9.195 -48.969 -9.68 1 97.69 50 ILE B C 1
ATOM 2229 O O . ILE B 1 50 ? 8.469 -48.438 -8.844 1 97.69 50 ILE B O 1
ATOM 2233 N N . VAL B 1 51 ? 10.453 -48.906 -9.531 1 96.62 51 VAL B N 1
ATOM 2234 C CA . VAL B 1 51 ? 11.078 -48.562 -8.266 1 96.62 51 VAL B CA 1
ATOM 2235 C C . VAL B 1 51 ? 11.422 -47.062 -8.258 1 96.62 51 VAL B C 1
ATOM 2237 O O . VAL B 1 51 ? 11.594 -46.469 -7.191 1 96.62 51 VAL B O 1
ATOM 2240 N N . ASP B 1 52 ? 11.641 -46.562 -9.43 1 97.56 52 ASP B N 1
ATOM 2241 C CA . ASP B 1 52 ? 11.977 -45.156 -9.516 1 97.56 52 ASP B CA 1
ATOM 2242 C C . ASP B 1 52 ? 11.672 -44.594 -10.914 1 97.56 52 ASP B C 1
ATOM 2244 O O . ASP B 1 52 ? 11.453 -45.375 -11.852 1 97.56 52 ASP B O 1
ATOM 2248 N N . TYR B 1 53 ? 11.609 -43.312 -10.961 1 98.5 53 TYR B N 1
ATOM 2249 C CA . TYR B 1 53 ? 11.43 -42.625 -12.227 1 98.5 53 TYR B CA 1
ATOM 2250 C C . TYR B 1 53 ? 12.492 -41.531 -12.406 1 98.5 53 TYR B C 1
ATOM 2252 O O . TYR B 1 53 ? 12.945 -40.938 -11.43 1 98.5 53 TYR B O 1
ATOM 2260 N N . GLU B 1 54 ? 12.859 -41.344 -13.609 1 98.12 54 GLU B N 1
ATOM 2261 C CA . GLU B 1 54 ? 13.609 -40.156 -14.023 1 98.12 54 GLU B CA 1
ATOM 2262 C C . GLU B 1 54 ? 12.875 -39.406 -15.117 1 98.12 54 GLU B C 1
ATOM 2264 O O . GLU B 1 54 ? 12.391 -40 -16.078 1 98.12 54 GLU B O 1
ATOM 2269 N N . THR B 1 55 ? 12.742 -38.125 -14.922 1 98.25 55 THR B N 1
ATOM 2270 C CA . THR B 1 55 ? 12.055 -37.281 -15.914 1 98.25 55 THR B CA 1
ATOM 2271 C C . THR B 1 55 ? 12.562 -35.844 -15.859 1 98.25 55 THR B C 1
ATOM 2273 O O . THR B 1 55 ? 12.977 -35.375 -14.805 1 98.25 55 THR B O 1
ATOM 2276 N N . ASP B 1 56 ? 12.461 -35.156 -17.016 1 97 56 ASP B N 1
ATOM 2277 C CA . ASP B 1 56 ? 12.836 -33.75 -17.078 1 97 56 ASP B CA 1
ATOM 2278 C C . ASP B 1 56 ? 11.609 -32.844 -17 1 97 56 ASP B C 1
ATOM 2280 O O . ASP B 1 56 ? 11.711 -31.625 -17.125 1 97 56 ASP B O 1
ATOM 2284 N N . VAL B 1 57 ? 10.469 -33.438 -16.875 1 97.88 57 VAL B N 1
ATOM 2285 C CA . VAL B 1 57 ? 9.227 -32.688 -16.688 1 97.88 57 VAL B CA 1
ATOM 2286 C C . VAL B 1 57 ? 9.023 -32.375 -15.203 1 97.88 57 VAL B C 1
ATOM 2288 O O . VAL B 1 57 ? 8.797 -33.312 -14.406 1 97.88 57 VAL B O 1
ATOM 2291 N N . ALA B 1 58 ? 9.039 -31.141 -14.859 1 97.44 58 ALA B N 1
ATOM 2292 C CA . ALA B 1 58 ? 8.992 -30.719 -13.469 1 97.44 58 ALA B CA 1
ATOM 2293 C C . ALA B 1 58 ? 7.695 -31.172 -12.797 1 97.44 58 ALA B C 1
ATOM 2295 O O . ALA B 1 58 ? 6.609 -31.016 -13.359 1 97.44 58 ALA B O 1
ATOM 2296 N N . GLY B 1 59 ? 7.855 -31.797 -11.641 1 97.31 59 GLY B N 1
ATOM 2297 C CA . GLY B 1 59 ? 6.719 -32.188 -10.82 1 97.31 59 GLY B CA 1
ATOM 2298 C C . GLY B 1 59 ? 6.129 -33.531 -11.211 1 97.31 59 GLY B C 1
ATOM 2299 O O . GLY B 1 59 ? 5.363 -34.125 -10.445 1 97.31 59 GLY B O 1
ATOM 2300 N N . LEU B 1 60 ? 6.43 -34.031 -12.32 1 98.44 60 LEU B N 1
ATOM 2301 C CA . LEU B 1 60 ? 5.812 -35.25 -12.844 1 98.44 60 LEU B CA 1
ATOM 2302 C C . LEU B 1 60 ? 6.211 -36.469 -12.016 1 98.44 60 LEU B C 1
ATOM 2304 O O . LEU B 1 60 ? 5.371 -37.312 -11.703 1 98.44 60 LEU B O 1
ATOM 2308 N N . ARG B 1 61 ? 7.453 -36.562 -11.641 1 98.12 61 ARG B N 1
ATOM 2309 C CA . ARG B 1 61 ? 7.98 -37.688 -10.898 1 98.12 61 ARG B CA 1
ATOM 2310 C C . ARG B 1 61 ? 7.156 -37.969 -9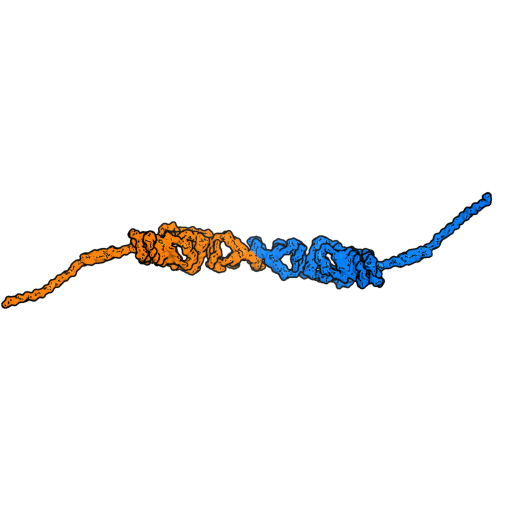.641 1 98.12 61 ARG B C 1
ATOM 2312 O O . ARG B 1 61 ? 6.852 -39.125 -9.32 1 98.12 61 ARG B O 1
ATOM 2319 N N . ALA B 1 62 ? 6.805 -36.938 -8.992 1 97.19 62 ALA B N 1
ATOM 2320 C CA . ALA B 1 62 ? 6.094 -37.031 -7.723 1 97.19 62 ALA B CA 1
ATOM 2321 C C . ALA B 1 62 ? 4.676 -37.562 -7.922 1 97.19 62 ALA B C 1
ATOM 2323 O O . ALA B 1 62 ? 4.008 -37.938 -6.965 1 97.19 62 ALA B O 1
ATOM 2324 N N . ARG B 1 63 ? 4.238 -37.562 -9.18 1 97.88 63 ARG B N 1
ATOM 2325 C CA . ARG B 1 63 ? 2.863 -37.938 -9.461 1 97.88 63 ARG B CA 1
ATOM 2326 C C . ARG B 1 63 ? 2.799 -39.375 -9.961 1 97.88 63 ARG B C 1
ATOM 2328 O O . ARG B 1 63 ? 1.712 -39.938 -10.156 1 97.88 63 ARG B O 1
ATOM 2335 N N . LEU B 1 64 ? 3.896 -40.031 -10.164 1 98.12 64 LEU B N 1
ATOM 2336 C CA . LEU B 1 64 ? 3.959 -41.375 -10.727 1 98.12 64 LEU B CA 1
ATOM 2337 C C . LEU B 1 64 ? 4.191 -42.406 -9.633 1 98.12 64 LEU B C 1
ATOM 2339 O O . LEU B 1 64 ? 5.09 -42.25 -8.805 1 98.12 64 LEU B O 1
ATOM 2343 N N . GLY B 1 65 ? 3.43 -43.438 -9.625 1 96.69 65 GLY B N 1
ATOM 2344 C CA . GLY B 1 65 ? 3.504 -44.469 -8.602 1 96.69 65 GLY B CA 1
ATOM 2345 C C . GLY B 1 65 ? 4.309 -45.688 -9.031 1 96.69 65 GLY B C 1
ATOM 2346 O O . GLY B 1 65 ? 4.793 -45.75 -10.164 1 96.69 65 GLY B O 1
ATOM 2347 N N . GLU B 1 66 ? 4.348 -46.719 -8.195 1 95.62 66 GLU B N 1
ATOM 2348 C CA . GLU B 1 66 ? 5.164 -47.906 -8.391 1 95.62 66 GLU B CA 1
ATOM 2349 C C . GLU B 1 66 ? 4.406 -48.969 -9.18 1 95.62 66 GLU B C 1
ATOM 2351 O O . GLU B 1 66 ? 5.012 -49.906 -9.711 1 95.62 66 GLU B O 1
ATOM 2356 N N . ASN B 1 67 ? 3.152 -48.875 -9.258 1 94.81 67 ASN B N 1
ATOM 2357 C CA . ASN B 1 67 ? 2.342 -49.906 -9.898 1 94.81 67 ASN B CA 1
ATOM 2358 C C . ASN B 1 67 ? 1.611 -49.344 -11.125 1 94.81 67 ASN B C 1
ATOM 2360 O O . ASN B 1 67 ? 0.524 -49.844 -11.461 1 94.81 67 ASN B O 1
ATOM 2364 N N . GLU B 1 68 ? 2.277 -48.5 -11.742 1 96.88 68 GLU B N 1
ATOM 2365 C CA . GLU B 1 68 ? 1.654 -47.875 -12.906 1 96.88 68 GLU B CA 1
ATOM 2366 C C . GLU B 1 68 ? 1.679 -48.812 -14.109 1 96.88 68 GLU B C 1
ATOM 2368 O O . GLU B 1 68 ? 2.557 -49.688 -14.219 1 96.88 68 GLU B O 1
ATOM 2373 N N . SER B 1 69 ? 0.68 -48.656 -15.016 1 96.88 69 SER B N 1
ATOM 2374 C CA . SER B 1 69 ? 0.63 -49.375 -16.281 1 96.88 69 SER B CA 1
ATOM 2375 C C . SER B 1 69 ? 1.703 -48.875 -17.25 1 96.88 69 SER B C 1
ATOM 2377 O O . SER B 1 69 ? 1.749 -47.688 -17.562 1 96.88 69 SER B O 1
ATOM 2379 N N . ILE B 1 70 ? 2.479 -49.781 -17.734 1 98 70 ILE B N 1
ATOM 2380 C CA . ILE B 1 70 ? 3.518 -49.406 -18.703 1 98 70 ILE B CA 1
ATOM 2381 C C . ILE B 1 70 ? 2.881 -48.844 -19.969 1 98 70 ILE B C 1
ATOM 2383 O O . ILE B 1 70 ? 3.389 -47.875 -20.531 1 98 70 ILE B O 1
ATOM 2387 N N . ASP B 1 71 ? 1.819 -49.406 -20.406 1 98.38 71 ASP B N 1
ATOM 2388 C CA . ASP B 1 71 ? 1.121 -48.906 -21.594 1 98.38 71 ASP B CA 1
ATOM 2389 C C . ASP B 1 71 ? 0.612 -47.5 -21.375 1 98.38 71 ASP B C 1
ATOM 2391 O O . ASP B 1 71 ? 0.734 -46.656 -22.266 1 98.38 71 ASP B O 1
ATOM 2395 N N . GLU B 1 72 ? 0.056 -47.188 -20.234 1 98.38 72 GLU B N 1
ATOM 2396 C CA . GLU B 1 72 ? -0.401 -45.844 -19.922 1 98.38 72 GLU B CA 1
ATOM 2397 C C . GLU B 1 72 ? 0.768 -44.875 -19.875 1 98.38 72 GLU B C 1
ATOM 2399 O O . GLU B 1 72 ? 0.667 -43.75 -20.375 1 98.38 72 GLU B O 1
ATOM 2404 N N . LEU B 1 73 ? 1.837 -45.344 -19.234 1 98.69 73 LEU B N 1
ATOM 2405 C CA . LEU B 1 73 ? 3.027 -44.5 -19.172 1 98.69 73 LEU B CA 1
ATOM 2406 C C . LEU B 1 73 ? 3.547 -44.219 -20.578 1 98.69 73 LEU B C 1
ATOM 2408 O O . LEU B 1 73 ? 3.998 -43.094 -20.859 1 98.69 73 LEU B O 1
ATOM 2412 N N . ASN B 1 74 ? 3.508 -45.188 -21.406 1 98.62 74 ASN B N 1
ATOM 2413 C CA . ASN B 1 74 ? 3.924 -45 -22.797 1 98.62 74 ASN B CA 1
ATOM 2414 C C . ASN B 1 74 ? 3.047 -44 -23.516 1 98.62 74 ASN B C 1
ATOM 2416 O O . ASN B 1 74 ? 3.547 -43.156 -24.281 1 98.62 74 ASN B O 1
ATOM 2420 N N . TYR B 1 75 ? 1.764 -44.125 -23.297 1 98.56 75 TYR B N 1
ATOM 2421 C CA . TYR B 1 75 ? 0.808 -43.188 -23.875 1 98.56 75 TYR B CA 1
ATOM 2422 C C . TYR B 1 75 ? 1.095 -41.75 -23.391 1 98.56 75 TYR B C 1
ATOM 2424 O O . TYR B 1 75 ? 1.225 -40.844 -24.203 1 98.56 75 TYR B O 1
ATOM 2432 N N . LEU B 1 76 ? 1.249 -41.562 -22.156 1 98.75 76 LEU B N 1
ATOM 2433 C CA . LEU B 1 76 ? 1.57 -40.281 -21.562 1 98.75 76 LEU B CA 1
ATOM 2434 C C . LEU B 1 76 ? 2.854 -39.719 -22.156 1 98.75 76 LEU B C 1
ATOM 2436 O O . LEU B 1 76 ? 2.887 -38.562 -22.594 1 98.75 76 LEU B O 1
ATOM 2440 N N . ALA B 1 77 ? 3.887 -40.562 -22.156 1 98.69 77 ALA B N 1
ATOM 2441 C CA . ALA B 1 77 ? 5.18 -40.125 -22.688 1 98.69 77 ALA B CA 1
ATOM 2442 C C . ALA B 1 77 ? 5.047 -39.656 -24.125 1 98.69 77 ALA B C 1
ATOM 2444 O O . ALA B 1 77 ? 5.664 -38.656 -24.516 1 98.69 77 ALA B O 1
ATOM 2445 N N . SER B 1 78 ? 4.281 -40.375 -24.891 1 98.44 78 SER B N 1
ATOM 2446 C CA . SER B 1 78 ? 4.09 -40 -26.281 1 98.44 78 SER B CA 1
ATOM 2447 C C . SER B 1 78 ? 3.396 -38.656 -26.438 1 98.44 78 SER B C 1
ATOM 2449 O O . SER B 1 78 ? 3.771 -37.844 -27.281 1 98.44 78 SER B O 1
ATOM 2451 N N . LEU B 1 79 ? 2.383 -38.438 -25.641 1 98.44 79 LEU B N 1
ATOM 2452 C CA . LEU B 1 79 ? 1.665 -37.188 -25.672 1 98.44 79 LEU B CA 1
ATOM 2453 C C . LEU B 1 79 ? 2.586 -36.031 -25.281 1 98.44 79 LEU B C 1
ATOM 2455 O O . LEU B 1 79 ? 2.547 -34.969 -25.891 1 98.44 79 LEU B O 1
ATOM 2459 N N . LEU B 1 80 ? 3.438 -36.25 -24.312 1 98.62 80 LEU B N 1
ATOM 2460 C CA . LEU B 1 80 ? 4.375 -35.219 -23.875 1 98.62 80 LEU B CA 1
ATOM 2461 C C . LEU B 1 80 ? 5.418 -34.906 -24.938 1 98.62 80 LEU B C 1
ATOM 2463 O O . LEU B 1 80 ? 5.805 -33.781 -25.141 1 98.62 80 LEU B O 1
ATOM 2467 N N . GLU B 1 81 ? 5.824 -35.906 -25.594 1 97.5 81 GLU B N 1
ATOM 2468 C CA . GLU B 1 81 ? 6.844 -35.75 -26.625 1 97.5 81 GLU B CA 1
ATOM 2469 C C . GLU B 1 81 ? 6.352 -34.875 -27.766 1 97.5 81 GLU B C 1
ATOM 2471 O O . GLU B 1 81 ? 7.145 -34.219 -28.422 1 97.5 81 GLU B O 1
ATOM 2476 N N . GLU B 1 82 ? 5.098 -34.875 -27.984 1 97.38 82 GLU B N 1
ATOM 2477 C CA . GLU B 1 82 ? 4.516 -34.094 -29.094 1 97.38 82 GLU B CA 1
ATOM 2478 C C . GLU B 1 82 ? 4.383 -32.625 -28.734 1 97.38 82 GLU B C 1
ATOM 2480 O O . GLU B 1 82 ? 4.156 -31.781 -29.609 1 97.38 82 GLU B O 1
ATOM 2485 N N . MET B 1 83 ? 4.613 -32.281 -27.547 1 97.88 83 MET B N 1
ATOM 2486 C CA . MET B 1 83 ? 4.418 -30.906 -27.078 1 97.88 83 MET B CA 1
ATOM 2487 C C . MET B 1 83 ? 5.652 -30.062 -27.344 1 97.88 83 MET B C 1
ATOM 2489 O O . MET B 1 83 ? 6.781 -30.547 -27.281 1 97.88 83 MET B O 1
ATOM 2493 N N . ASP B 1 84 ? 5.41 -28.797 -27.656 1 97.5 84 ASP B N 1
ATOM 2494 C CA . ASP B 1 84 ? 6.523 -27.844 -27.734 1 97.5 84 ASP B CA 1
ATOM 2495 C C . ASP B 1 84 ? 6.898 -27.328 -26.344 1 97.5 84 ASP B C 1
ATOM 2497 O O . ASP B 1 84 ? 6.285 -27.719 -25.344 1 97.5 84 ASP B O 1
ATOM 2501 N N . SER B 1 85 ? 7.879 -26.469 -26.312 1 97 85 SER B N 1
ATOM 2502 C CA . SER B 1 85 ? 8.43 -26.016 -25.031 1 97 85 SER B CA 1
ATOM 2503 C C . SER B 1 85 ? 7.395 -25.25 -24.219 1 97 85 SER B C 1
ATOM 2505 O O . SER B 1 85 ? 7.344 -25.359 -23 1 97 85 SER B O 1
ATOM 2507 N N . GLY B 1 86 ? 6.594 -24.422 -24.922 1 97.75 86 GLY B N 1
ATOM 2508 C CA . GLY B 1 86 ? 5.551 -23.672 -24.25 1 97.75 86 GLY B CA 1
ATOM 2509 C C . GLY B 1 86 ? 4.477 -24.547 -23.641 1 97.75 86 GLY B C 1
ATOM 2510 O O . GLY B 1 86 ? 4.027 -24.312 -22.516 1 97.75 86 GLY B O 1
ATOM 2511 N N . GLU B 1 87 ? 4.176 -25.547 -24.391 1 98.19 87 GLU B N 1
ATOM 2512 C CA . GLU B 1 87 ? 3.166 -26.5 -23.922 1 98.19 87 GLU B CA 1
ATOM 2513 C C . GLU B 1 87 ? 3.67 -27.297 -22.734 1 98.19 87 GLU B C 1
ATOM 2515 O O . GLU B 1 87 ? 2.914 -27.562 -21.797 1 98.19 87 GLU B O 1
ATOM 2520 N N . ILE B 1 88 ? 4.922 -27.703 -22.766 1 98.5 88 ILE B N 1
ATOM 2521 C CA . ILE B 1 88 ? 5.496 -28.453 -21.656 1 98.5 88 ILE B CA 1
ATOM 2522 C C . ILE B 1 88 ? 5.5 -27.609 -20.391 1 98.5 88 ILE B C 1
ATOM 2524 O O . ILE B 1 88 ? 5.129 -28.094 -19.312 1 98.5 88 ILE B O 1
ATOM 2528 N N . LYS B 1 89 ? 5.832 -26.344 -20.547 1 98.44 89 LYS B N 1
ATOM 2529 C CA . LYS B 1 89 ? 5.844 -25.453 -19.391 1 98.44 89 LYS B CA 1
ATOM 2530 C C . LYS B 1 89 ? 4.441 -25.297 -18.812 1 98.44 89 LYS B C 1
ATOM 2532 O O . LYS B 1 89 ? 4.27 -25.281 -17.594 1 98.44 89 LYS B O 1
ATOM 2537 N N . LYS B 1 90 ? 3.533 -25.141 -19.688 1 98.75 90 LYS B N 1
ATOM 2538 C CA . LYS B 1 90 ? 2.143 -25.031 -19.25 1 98.75 90 LYS B CA 1
ATOM 2539 C C . LYS B 1 90 ? 1.689 -26.312 -18.547 1 98.75 90 LYS B C 1
ATOM 2541 O O . LYS B 1 90 ? 1 -26.266 -17.531 1 98.75 90 LYS B O 1
ATOM 2546 N N . PHE B 1 91 ? 2.068 -27.422 -19.125 1 98.75 91 PHE B N 1
ATOM 2547 C CA . PHE B 1 91 ? 1.743 -28.703 -18.516 1 98.75 91 PHE B CA 1
ATOM 2548 C C . PHE B 1 91 ? 2.355 -28.828 -17.125 1 98.75 91 PHE B C 1
ATOM 2550 O O . PHE B 1 91 ? 1.675 -29.203 -16.172 1 98.75 91 PHE B O 1
ATOM 2557 N N . GLU B 1 92 ? 3.605 -28.484 -17 1 98.69 92 GLU B N 1
ATOM 2558 C CA . GLU B 1 92 ? 4.285 -28.516 -15.711 1 98.69 92 GLU B CA 1
ATOM 2559 C C . GLU B 1 92 ? 3.545 -27.656 -14.68 1 98.69 92 GLU B C 1
ATOM 2561 O O . GLU B 1 92 ? 3.373 -28.078 -13.531 1 98.69 92 GLU B O 1
ATOM 2566 N N . ALA B 1 93 ? 3.141 -26.516 -15.109 1 98.75 93 ALA B N 1
ATOM 2567 C CA . ALA B 1 93 ? 2.404 -25.609 -14.227 1 98.75 93 ALA B CA 1
ATOM 2568 C C . ALA B 1 93 ? 1.067 -26.219 -13.812 1 98.75 93 ALA B C 1
ATOM 2570 O O . ALA B 1 93 ? 0.657 -26.109 -12.656 1 98.75 93 ALA B O 1
ATOM 2571 N N . ALA B 1 94 ? 0.406 -26.844 -14.742 1 98.75 94 ALA B N 1
ATOM 2572 C CA . ALA B 1 94 ? -0.871 -27.5 -14.453 1 98.75 94 ALA B CA 1
ATOM 2573 C C . ALA B 1 94 ? -0.69 -28.656 -13.477 1 98.75 94 ALA B C 1
ATOM 2575 O O . ALA B 1 94 ? -1.517 -28.859 -12.586 1 98.75 94 ALA B O 1
ATOM 2576 N N . VAL B 1 95 ? 0.347 -29.422 -13.633 1 98.56 95 VAL B N 1
ATOM 2577 C CA . VAL B 1 95 ? 0.664 -30.5 -12.703 1 98.56 95 VAL B CA 1
ATOM 2578 C C . VAL B 1 95 ? 0.869 -29.938 -11.305 1 98.56 95 VAL B C 1
ATOM 2580 O O . VAL B 1 95 ? 0.372 -30.5 -10.32 1 98.56 95 VAL B O 1
ATOM 2583 N N . ALA B 1 96 ? 1.613 -28.875 -11.219 1 98.19 96 ALA B N 1
ATOM 2584 C CA . ALA B 1 96 ? 1.877 -28.234 -9.93 1 98.19 96 ALA B CA 1
ATOM 2585 C C . ALA B 1 96 ? 0.583 -27.734 -9.281 1 98.19 96 ALA B C 1
ATOM 2587 O O . ALA B 1 96 ? 0.417 -27.828 -8.062 1 98.19 96 ALA B O 1
ATOM 2588 N N . LEU B 1 97 ? -0.305 -27.156 -10.094 1 98.25 97 LEU B N 1
ATOM 2589 C CA . LEU B 1 97 ? -1.602 -26.719 -9.586 1 98.25 97 LEU B CA 1
ATOM 2590 C C . LEU B 1 97 ? -2.344 -27.875 -8.914 1 98.25 97 LEU B C 1
ATOM 2592 O O . LEU B 1 97 ? -3.035 -27.672 -7.918 1 98.25 97 LEU B O 1
ATOM 2596 N N . GLY B 1 98 ? -2.248 -29.047 -9.617 1 97.5 98 GLY B N 1
ATOM 2597 C CA . GLY B 1 98 ? -2.65 -30.25 -8.914 1 97.5 98 GLY B CA 1
ATOM 2598 C C . GLY B 1 98 ? -4.059 -30.703 -9.258 1 97.5 98 GLY B C 1
ATOM 2599 O O . GLY B 1 98 ? -4.516 -31.75 -8.789 1 97.5 98 GLY B O 1
ATOM 2600 N N . GLU B 1 99 ? -4.75 -29.891 -10.109 1 96.44 99 GLU B N 1
ATOM 2601 C CA . GLU B 1 99 ? -6.047 -30.359 -10.594 1 96.44 99 GLU B CA 1
ATOM 2602 C C . GLU B 1 99 ? -5.883 -31.469 -11.625 1 96.44 99 GLU B C 1
ATOM 2604 O O . GLU B 1 99 ? -5.164 -31.312 -12.609 1 96.44 99 GLU B O 1
ATOM 2609 N N . TYR B 1 100 ? -6.5 -32.656 -11.422 1 95.88 100 TYR B N 1
ATOM 2610 C CA . TYR B 1 100 ? -6.457 -33.781 -12.359 1 95.88 100 TYR B CA 1
ATOM 2611 C C . TYR B 1 100 ? -5.023 -34.25 -12.562 1 95.88 100 TYR B C 1
ATOM 2613 O O . TYR B 1 100 ? -4.582 -34.469 -13.695 1 95.88 100 TYR B O 1
ATOM 2621 N N . ALA B 1 101 ? -4.328 -34.281 -11.547 1 97 101 ALA B N 1
ATOM 2622 C CA . ALA B 1 101 ? -2.936 -34.719 -11.586 1 97 101 ALA B CA 1
ATOM 2623 C C . ALA B 1 101 ? -2.68 -35.844 -10.578 1 97 101 ALA B C 1
ATOM 2625 O O . ALA B 1 101 ? -1.552 -36.031 -10.109 1 97 101 ALA B O 1
ATOM 2626 N N . GLY B 1 102 ? -3.711 -36.594 -10.203 1 97.06 102 GLY B N 1
ATOM 2627 C CA . GLY B 1 102 ? -3.602 -37.562 -9.133 1 97.06 102 GLY B CA 1
ATOM 2628 C C . GLY B 1 102 ? -3.277 -38.969 -9.633 1 97.06 102 GLY B C 1
ATOM 2629 O O . GLY B 1 102 ? -3.072 -39.875 -8.836 1 97.06 102 GLY B O 1
ATOM 2630 N N . SER B 1 103 ? -3.318 -39.188 -10.883 1 97.69 103 SER B N 1
ATOM 2631 C CA . SER B 1 103 ? -3.037 -40.5 -11.492 1 97.69 103 SER B CA 1
ATOM 2632 C C . SER B 1 103 ? -2.502 -40.344 -12.906 1 97.69 103 SER B C 1
ATOM 2634 O O . SER B 1 103 ? -2.578 -39.25 -13.492 1 97.69 103 SER B O 1
ATOM 2636 N N . VAL B 1 104 ? -1.974 -41.438 -13.445 1 98.31 104 VAL B N 1
ATOM 2637 C CA . VAL B 1 104 ? -1.51 -41.406 -14.828 1 98.31 104 VAL B CA 1
ATOM 2638 C C . VAL B 1 104 ? -2.684 -41.125 -15.758 1 98.31 104 VAL B C 1
ATOM 2640 O O . VAL B 1 104 ? -2.537 -40.375 -16.734 1 98.31 104 VAL B O 1
ATOM 2643 N N . LYS B 1 105 ? -3.83 -41.688 -15.43 1 98.25 105 LYS B N 1
ATOM 2644 C CA . LYS B 1 105 ? -5.043 -41.375 -16.188 1 98.25 105 LYS B CA 1
ATOM 2645 C C . LYS B 1 105 ? -5.301 -39.875 -16.203 1 98.25 105 LYS B C 1
ATOM 2647 O O . LYS B 1 105 ? -5.539 -39.281 -17.266 1 98.25 105 LYS B O 1
ATOM 2652 N N . ASP B 1 106 ? -5.297 -39.312 -15.07 1 98.44 106 ASP B N 1
ATOM 2653 C CA . ASP B 1 106 ? -5.523 -37.875 -14.945 1 98.44 106 ASP B CA 1
ATOM 2654 C C . ASP B 1 106 ? -4.5 -37.062 -15.766 1 98.44 106 ASP B C 1
ATOM 2656 O O . ASP B 1 106 ? -4.859 -36.125 -16.469 1 98.44 106 ASP B O 1
ATOM 2660 N N . LEU B 1 107 ? -3.234 -37.5 -15.641 1 98.75 107 LEU B N 1
ATOM 2661 C CA . LEU B 1 107 ? -2.154 -36.812 -16.344 1 98.75 107 LEU B CA 1
ATOM 2662 C C . LEU B 1 107 ? -2.34 -36.906 -17.844 1 98.75 107 LEU B C 1
ATOM 2664 O O . LEU B 1 107 ? -2.117 -35.938 -18.562 1 98.75 107 LEU B O 1
ATOM 2668 N N . ILE B 1 108 ? -2.725 -38.062 -18.359 1 98.69 108 ILE B N 1
ATOM 2669 C CA . ILE B 1 108 ? -2.996 -38.219 -19.781 1 98.69 108 ILE B CA 1
ATOM 2670 C C . ILE B 1 108 ? -4.098 -37.25 -20.219 1 98.69 108 ILE B C 1
ATOM 2672 O O . ILE B 1 108 ? -3.945 -36.531 -21.203 1 98.69 108 ILE B O 1
ATOM 2676 N N . ASN B 1 109 ? -5.18 -37.219 -19.438 1 98.75 109 ASN B N 1
ATOM 2677 C CA . ASN B 1 109 ? -6.27 -36.312 -19.766 1 98.75 109 ASN B CA 1
ATOM 2678 C C . ASN B 1 109 ? -5.828 -34.844 -19.656 1 98.75 109 ASN B C 1
ATOM 2680 O O . ASN B 1 109 ? -6.242 -34 -20.453 1 98.75 109 ASN B O 1
ATOM 2684 N N . LEU B 1 110 ? -5.012 -34.562 -18.688 1 98.75 110 LEU B N 1
ATOM 2685 C CA . LEU B 1 110 ? -4.516 -33.188 -18.484 1 98.75 110 LEU B CA 1
ATOM 2686 C C . LEU B 1 110 ? -3.76 -32.719 -19.719 1 98.75 110 LEU B C 1
ATOM 2688 O O . LEU B 1 110 ? -3.926 -31.562 -20.141 1 98.75 110 LEU B O 1
ATOM 2692 N N . THR B 1 111 ? -2.918 -33.594 -20.328 1 98.69 111 THR B N 1
ATOM 2693 C CA . THR B 1 111 ? -2.17 -33.25 -21.531 1 98.69 111 THR B CA 1
ATOM 2694 C C . THR B 1 111 ? -3.115 -32.781 -22.641 1 98.69 111 THR B C 1
ATOM 2696 O O . THR B 1 111 ? -2.738 -32 -23.5 1 98.69 111 THR B O 1
ATOM 2699 N N . GLN B 1 112 ? -4.328 -33.281 -22.609 1 98.06 112 GLN B N 1
ATOM 2700 C CA . GLN B 1 112 ? -5.27 -33.031 -23.688 1 98.06 112 GLN B CA 1
ATOM 2701 C C . GLN B 1 112 ? -6.262 -31.938 -23.312 1 98.06 112 GLN B C 1
ATOM 2703 O O . GLN B 1 112 ? -7.199 -31.656 -24.062 1 98.06 112 GLN B O 1
ATOM 2708 N N . ASN B 1 113 ? -6.125 -31.312 -22.141 1 98.69 113 ASN B N 1
ATOM 2709 C CA . ASN B 1 113 ? -7.047 -30.281 -21.656 1 98.69 113 ASN B CA 1
ATOM 2710 C C . ASN B 1 113 ? -6.301 -29.031 -21.219 1 98.69 113 ASN B C 1
ATOM 2712 O O . ASN B 1 113 ? -6.781 -28.297 -20.359 1 98.69 113 ASN B O 1
ATOM 2716 N N . LEU B 1 114 ? -5.141 -28.812 -21.781 1 98.56 114 LEU B N 1
ATOM 2717 C CA . LEU B 1 114 ? -4.344 -27.65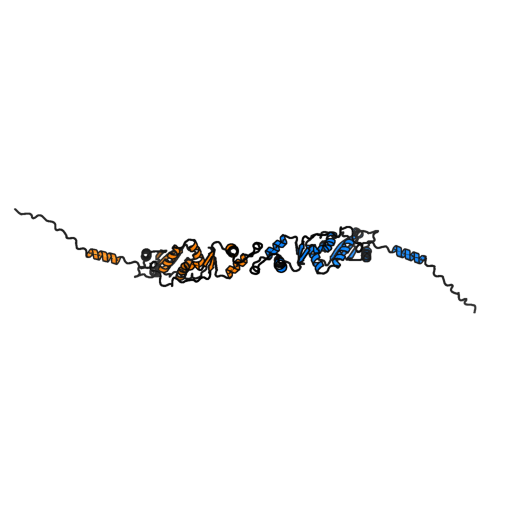6 -21.359 1 98.56 114 LEU B CA 1
ATOM 2718 C C . LEU B 1 114 ? -5.051 -26.359 -21.719 1 98.56 114 LEU B C 1
ATOM 2720 O O . LEU B 1 114 ? -4.754 -25.312 -21.125 1 98.56 114 LEU B O 1
ATOM 2724 N N . ASP B 1 115 ? -6.004 -26.359 -22.703 1 98.12 115 ASP B N 1
ATOM 2725 C CA . ASP B 1 115 ? -6.77 -25.172 -23.078 1 98.12 115 ASP B CA 1
ATOM 2726 C C . ASP B 1 115 ? -7.715 -24.75 -21.953 1 98.12 115 ASP B C 1
ATOM 2728 O O . ASP B 1 115 ? -8.266 -23.656 -21.984 1 98.12 115 ASP B O 1
ATOM 2732 N N . CYS B 1 116 ? -7.922 -25.594 -20.938 1 98.44 116 CYS B N 1
ATOM 2733 C CA . CYS B 1 116 ? -8.75 -25.281 -19.781 1 98.44 116 CYS B CA 1
ATOM 2734 C C . CYS B 1 116 ? -8 -24.391 -18.797 1 98.44 116 CYS B C 1
ATOM 2736 O O . CYS B 1 116 ? -8.547 -23.984 -17.766 1 98.44 116 CYS B O 1
ATOM 2738 N N . TYR B 1 117 ? -6.742 -24.078 -19.141 1 98.69 117 TYR B N 1
ATOM 2739 C CA . TYR B 1 117 ? -5.914 -23.266 -18.266 1 98.69 117 TYR B CA 1
ATOM 2740 C C . TYR B 1 117 ? -5.316 -22.078 -19.016 1 98.69 117 TYR B C 1
ATOM 2742 O O . TYR B 1 117 ? -4.949 -22.203 -20.188 1 98.69 117 TYR B O 1
ATOM 2750 N N . ASP B 1 118 ? -5.281 -20.969 -18.391 1 98.12 118 ASP B N 1
ATOM 2751 C CA . ASP B 1 118 ? -4.496 -19.828 -18.844 1 98.12 118 ASP B CA 1
ATOM 2752 C C . ASP B 1 118 ? -3.156 -19.75 -18.125 1 98.12 118 ASP B C 1
ATOM 2754 O O . ASP B 1 118 ? -3.102 -19.875 -16.891 1 98.12 118 ASP B O 1
ATOM 2758 N N . PHE B 1 119 ? -2.143 -19.625 -18.938 1 98.56 119 PHE B N 1
ATOM 2759 C CA . PHE B 1 119 ? -0.79 -19.656 -18.391 1 98.56 119 PHE B CA 1
ATOM 2760 C C . PHE B 1 119 ? -0.019 -18.406 -18.781 1 98.56 119 PHE B C 1
ATOM 2762 O O . PHE B 1 119 ? -0.005 -18.016 -19.938 1 98.56 119 PHE B O 1
ATOM 2769 N N . TYR B 1 120 ? 0.532 -17.797 -17.734 1 98.31 120 TYR B N 1
ATOM 2770 C CA . TYR B 1 120 ? 1.312 -16.578 -17.922 1 98.31 120 TYR B CA 1
ATOM 2771 C C . TYR B 1 120 ? 2.719 -16.734 -17.359 1 98.31 120 TYR B C 1
ATOM 2773 O O . TYR B 1 120 ? 2.961 -16.469 -16.172 1 98.31 120 TYR B O 1
ATOM 2781 N N . PRO B 1 121 ? 3.67 -17.109 -18.25 1 97.81 121 PRO B N 1
ATOM 2782 C CA . PRO B 1 121 ? 5.012 -17.453 -17.781 1 97.81 121 PRO B CA 1
ATOM 2783 C C . PRO B 1 121 ? 5.758 -16.266 -17.188 1 97.81 121 PRO B C 1
ATOM 2785 O O . PRO B 1 121 ? 6.676 -16.438 -16.391 1 97.81 121 PRO B O 1
ATOM 2788 N N . ASP B 1 122 ? 5.363 -14.984 -17.5 1 97.31 122 ASP B N 1
ATOM 2789 C CA . ASP B 1 122 ? 6.082 -13.797 -17.062 1 97.31 122 ASP B CA 1
ATOM 2790 C C . ASP B 1 122 ? 5.469 -13.219 -15.781 1 97.31 122 ASP B C 1
ATOM 2792 O O . ASP B 1 122 ? 5.969 -12.234 -15.234 1 97.31 122 ASP B O 1
ATOM 2796 N N . VAL B 1 123 ? 4.473 -13.844 -15.258 1 98.44 123 VAL B N 1
ATOM 2797 C CA . VAL B 1 123 ? 3.787 -13.367 -14.062 1 98.44 123 VAL B CA 1
ATOM 2798 C C . VAL B 1 123 ? 4.148 -14.242 -12.867 1 98.44 123 VAL B C 1
ATOM 2800 O O . VAL B 1 123 ? 3.838 -15.438 -12.852 1 98.44 123 VAL B O 1
ATOM 2803 N N . LYS B 1 124 ? 4.812 -13.68 -11.844 1 97.94 124 LYS B N 1
ATOM 2804 C CA . LYS B 1 124 ? 5.328 -14.492 -10.742 1 97.94 124 LYS B CA 1
ATOM 2805 C C . LYS B 1 124 ? 4.832 -13.969 -9.398 1 97.94 124 LYS B C 1
ATOM 2807 O O . LYS B 1 124 ? 4.965 -14.641 -8.375 1 97.94 124 LYS B O 1
ATOM 2812 N N . THR B 1 125 ? 4.309 -12.758 -9.367 1 98.38 125 THR B N 1
ATOM 2813 C CA . THR B 1 125 ? 3.832 -12.156 -8.125 1 98.38 125 THR B CA 1
ATOM 2814 C C . THR B 1 125 ? 2.42 -11.602 -8.305 1 98.38 125 THR B C 1
ATOM 2816 O O . THR B 1 125 ? 1.979 -11.359 -9.43 1 98.38 125 THR B O 1
ATOM 2819 N N . PRO B 1 126 ? 1.747 -11.367 -7.172 1 98.5 126 PRO B N 1
ATOM 2820 C CA . PRO B 1 126 ? 0.427 -10.742 -7.277 1 98.5 126 PRO B CA 1
ATOM 2821 C C . PRO B 1 126 ? 0.471 -9.375 -7.965 1 98.5 126 PRO B C 1
ATOM 2823 O O . PRO B 1 126 ? -0.434 -9.039 -8.734 1 98.5 126 PRO B O 1
ATOM 2826 N N . GLU B 1 127 ? 1.473 -8.625 -7.723 1 98.19 127 GLU B N 1
ATOM 2827 C CA . GLU B 1 127 ? 1.602 -7.324 -8.375 1 98.19 127 GLU B CA 1
ATOM 2828 C C . GLU B 1 127 ? 1.686 -7.473 -9.891 1 98.19 127 GLU B C 1
ATOM 2830 O O . GLU B 1 127 ? 1.019 -6.742 -10.625 1 98.19 127 GLU B O 1
ATOM 2835 N N . GLU B 1 128 ? 2.512 -8.344 -10.305 1 98.44 128 GLU B N 1
ATOM 2836 C CA . GLU B 1 128 ? 2.654 -8.578 -11.742 1 98.44 128 GLU B CA 1
ATOM 2837 C C . GLU B 1 128 ? 1.347 -9.078 -12.352 1 98.44 128 GLU B C 1
ATOM 2839 O O . GLU B 1 128 ? 1.016 -8.734 -13.484 1 98.44 128 GLU B O 1
ATOM 2844 N N . LEU B 1 129 ? 0.664 -9.938 -11.547 1 98.56 129 LEU B N 1
ATOM 2845 C CA . LEU B 1 129 ? -0.64 -10.406 -12.008 1 98.56 129 LEU B CA 1
ATOM 2846 C C . LEU B 1 129 ? -1.596 -9.234 -12.211 1 98.56 129 LEU B C 1
ATOM 2848 O O . LEU B 1 129 ? -2.23 -9.117 -13.258 1 98.56 129 LEU B O 1
ATOM 2852 N N . GLY B 1 130 ? -1.67 -8.398 -11.227 1 98.12 130 GLY B N 1
ATOM 2853 C CA . GLY B 1 130 ? -2.5 -7.211 -11.336 1 98.12 130 GLY B CA 1
ATOM 2854 C C . GLY B 1 130 ? -2.146 -6.348 -12.531 1 98.12 130 GLY B C 1
ATOM 2855 O O . GLY B 1 130 ? -3.029 -5.906 -13.273 1 98.12 130 GLY B O 1
ATOM 2856 N N . ARG B 1 131 ? -0.879 -6.078 -12.727 1 97.56 131 ARG B N 1
ATOM 2857 C CA . ARG B 1 131 ? -0.417 -5.27 -13.852 1 97.56 131 ARG B CA 1
ATOM 2858 C C . ARG B 1 131 ? -0.81 -5.902 -15.18 1 97.56 131 ARG B C 1
ATOM 2860 O O . ARG B 1 131 ? -1.259 -5.211 -16.094 1 97.56 131 ARG B O 1
ATOM 2867 N N . CYS B 1 132 ? -0.632 -7.172 -15.289 1 97.38 132 CYS B N 1
ATOM 2868 C CA . CYS B 1 132 ? -0.974 -7.902 -16.5 1 97.38 132 CYS B CA 1
ATOM 2869 C C . CYS B 1 132 ? -2.453 -7.742 -16.844 1 97.38 132 CYS B C 1
ATOM 2871 O O . CYS B 1 132 ? -2.803 -7.367 -17.953 1 97.38 132 CYS B O 1
ATOM 2873 N N . PHE B 1 133 ? -3.311 -7.918 -15.891 1 96.81 133 PHE B N 1
ATOM 2874 C CA . PHE B 1 133 ? -4.75 -7.902 -16.125 1 96.81 133 PHE B CA 1
ATOM 2875 C C . PHE B 1 133 ? -5.242 -6.48 -16.375 1 96.81 133 PHE B C 1
ATOM 2877 O O . PHE B 1 133 ? -6.188 -6.273 -17.141 1 96.81 133 PHE B O 1
ATOM 2884 N N . ILE B 1 134 ? -4.613 -5.512 -15.781 1 96 134 ILE B N 1
ATOM 2885 C CA . ILE B 1 134 ? -5.035 -4.125 -15.969 1 96 134 ILE B CA 1
ATOM 2886 C C . ILE B 1 134 ? -4.426 -3.572 -17.25 1 96 134 ILE B C 1
ATOM 2888 O O . ILE B 1 134 ? -5.145 -3.068 -18.125 1 96 134 ILE B O 1
ATOM 2892 N N . ASP B 1 135 ? -3.143 -3.67 -17.453 1 94.56 135 ASP B N 1
ATOM 2893 C CA . ASP B 1 135 ? -2.422 -2.992 -18.516 1 94.56 135 ASP B CA 1
ATOM 2894 C C . ASP B 1 135 ? -2.529 -3.77 -19.828 1 94.56 135 ASP B C 1
ATOM 2896 O O . ASP B 1 135 ? -2.627 -3.174 -20.906 1 94.56 135 ASP B O 1
ATOM 2900 N N . GLU B 1 136 ? -2.512 -5.062 -19.797 1 93.5 136 GLU B N 1
ATOM 2901 C CA . GLU B 1 136 ? -2.502 -5.871 -21.016 1 93.5 136 GLU B CA 1
ATOM 2902 C C . GLU B 1 136 ? -3.916 -6.281 -21.406 1 93.5 136 GLU B C 1
ATOM 2904 O O . GLU B 1 136 ? -4.262 -6.262 -22.594 1 93.5 136 GLU B O 1
ATOM 2909 N N . PHE B 1 137 ? -4.77 -6.566 -20.406 1 93.44 137 PHE B N 1
ATOM 2910 C CA . PHE B 1 137 ? -6.078 -7.117 -20.75 1 93.44 137 PHE B CA 1
ATOM 2911 C C . PHE B 1 137 ? -7.176 -6.086 -20.516 1 93.44 137 PHE B C 1
ATOM 2913 O O . PHE B 1 137 ? -8.312 -6.285 -20.938 1 93.44 137 PHE B O 1
ATOM 2920 N N . GLY B 1 138 ? -6.871 -5.012 -19.797 1 92.69 138 GLY B N 1
ATOM 2921 C CA . GLY B 1 138 ? -7.852 -3.963 -19.562 1 92.69 138 GLY B CA 1
ATOM 2922 C C . GLY B 1 138 ? -9.055 -4.434 -18.781 1 92.69 138 GLY B C 1
ATOM 2923 O O . GLY B 1 138 ? -10.195 -4.062 -19.078 1 92.69 138 GLY B O 1
ATOM 2924 N N . SER B 1 139 ? -8.781 -5.25 -17.766 1 92.56 139 SER B N 1
ATOM 2925 C CA . SER B 1 139 ? -9.844 -5.887 -16.984 1 92.56 139 SER B CA 1
ATOM 2926 C C . SER B 1 139 ? -10.664 -4.852 -16.234 1 92.56 139 SER B C 1
ATOM 2928 O O . SER B 1 139 ? -11.844 -5.082 -15.938 1 92.56 139 SER B O 1
ATOM 2930 N N . LEU B 1 140 ? -10.055 -3.754 -15.797 1 93.38 140 LEU B N 1
ATOM 2931 C CA . LEU B 1 140 ? -10.727 -2.605 -15.195 1 93.38 140 LEU B CA 1
ATOM 2932 C C . LEU B 1 140 ? -10.336 -1.315 -15.906 1 93.38 140 LEU B C 1
ATOM 2934 O O . LEU B 1 140 ? -9.258 -1.225 -16.484 1 93.38 140 LEU B O 1
ATOM 2938 N N . ASN B 1 141 ? -11.273 -0.449 -15.891 1 91.88 141 ASN B N 1
ATOM 2939 C CA . ASN B 1 141 ? -10.961 0.875 -16.422 1 91.88 141 ASN B CA 1
ATOM 2940 C C . ASN B 1 141 ? -10.227 1.731 -15.398 1 91.88 141 ASN B C 1
ATOM 2942 O O . ASN B 1 141 ? -10.828 2.221 -14.438 1 91.88 141 ASN B O 1
ATOM 2946 N N . VAL B 1 142 ? -8.922 1.833 -15.555 1 95 142 VAL B N 1
ATOM 2947 C CA . VAL B 1 142 ? -8.094 2.668 -14.688 1 95 142 VAL B CA 1
ATOM 2948 C C . VAL B 1 142 ? -7.621 3.896 -15.461 1 95 142 VAL B C 1
ATOM 2950 O O . VAL B 1 142 ? -6.742 3.797 -16.312 1 95 142 VAL B O 1
ATOM 2953 N N . PRO B 1 143 ? -8.227 5.035 -15.133 1 93.88 143 PRO B N 1
ATOM 2954 C CA . PRO B 1 143 ? -7.777 6.25 -15.82 1 93.88 143 PRO B CA 1
ATOM 2955 C C . PRO B 1 143 ? -6.27 6.469 -15.703 1 93.88 143 PRO B C 1
ATOM 2957 O O . PRO B 1 143 ? -5.672 6.148 -14.672 1 93.88 143 PRO B O 1
ATOM 2960 N N . GLU B 1 144 ? -5.648 7.09 -16.766 1 93.12 144 GLU B N 1
ATOM 2961 C CA . GLU B 1 144 ? -4.203 7.281 -16.844 1 93.12 144 GLU B CA 1
ATOM 2962 C C . GLU B 1 144 ? -3.695 8.141 -15.688 1 93.12 144 GLU B C 1
ATOM 2964 O O . GLU B 1 144 ? -2.617 7.887 -15.148 1 93.12 144 GLU B O 1
ATOM 2969 N N . ASP B 1 145 ? -4.426 9.109 -15.242 1 92.44 145 ASP B N 1
ATOM 2970 C CA . ASP B 1 145 ? -3.973 10.094 -14.273 1 92.44 145 ASP B CA 1
ATOM 2971 C C . ASP B 1 145 ? -3.945 9.508 -12.859 1 92.44 145 ASP B C 1
ATOM 2973 O O . ASP B 1 145 ? -3.369 10.102 -11.945 1 92.44 145 ASP B O 1
ATOM 2977 N N . ILE B 1 146 ? -4.531 8.281 -12.758 1 94.5 146 ILE B N 1
ATOM 2978 C CA . ILE B 1 146 ? -4.531 7.734 -11.398 1 94.5 146 ILE B CA 1
ATOM 2979 C C . ILE B 1 146 ? -3.799 6.395 -11.383 1 94.5 146 ILE B C 1
ATOM 2981 O O . ILE B 1 146 ? -3.762 5.715 -10.359 1 94.5 146 ILE B O 1
ATOM 2985 N N . LYS B 1 147 ? -3.219 5.91 -12.43 1 94.31 147 LYS B N 1
ATOM 2986 C CA . LYS B 1 147 ? -2.502 4.645 -12.547 1 94.31 147 LYS B CA 1
ATOM 2987 C C . LYS B 1 147 ? -1.392 4.543 -11.5 1 94.31 147 LYS B C 1
ATOM 2989 O O . LYS B 1 147 ? -1.129 3.461 -10.977 1 94.31 147 LYS B O 1
ATOM 2994 N N . GLY B 1 148 ? -0.749 5.668 -11.258 1 95.56 148 GLY B N 1
ATOM 2995 C CA . GLY B 1 148 ? 0.336 5.695 -10.289 1 95.56 148 GLY B CA 1
ATOM 2996 C C . GLY B 1 148 ? -0.126 5.434 -8.867 1 95.56 148 GLY B C 1
ATOM 2997 O O . GLY B 1 148 ? 0.688 5.148 -7.988 1 95.56 148 GLY B O 1
ATOM 2998 N N . TYR B 1 149 ? -1.383 5.52 -8.656 1 97.12 149 TYR B N 1
ATOM 2999 C CA . TYR B 1 149 ? -1.933 5.312 -7.32 1 97.12 149 TYR B CA 1
ATOM 3000 C C . TYR B 1 149 ? -2.781 4.047 -7.27 1 97.12 149 TYR B C 1
ATOM 3002 O O . TYR B 1 149 ? -3.439 3.773 -6.262 1 97.12 149 TYR B O 1
ATOM 3010 N N . PHE B 1 150 ? -2.848 3.326 -8.336 1 97.25 150 PHE B N 1
ATOM 3011 C CA . PHE B 1 150 ? -3.576 2.064 -8.344 1 97.25 150 PHE B CA 1
ATOM 3012 C C . PHE B 1 150 ? -2.783 0.977 -7.629 1 97.25 150 PHE B C 1
ATOM 3014 O O . PHE B 1 150 ? -1.582 0.823 -7.863 1 97.25 150 PHE B O 1
ATOM 3021 N N . ASP B 1 151 ? -3.451 0.245 -6.723 1 97.62 151 ASP B N 1
ATOM 3022 C CA . ASP B 1 151 ? -2.818 -0.838 -5.977 1 97.62 151 ASP B CA 1
ATOM 3023 C C . ASP B 1 151 ? -2.873 -2.148 -6.758 1 97.62 151 ASP B C 1
ATOM 3025 O O . ASP B 1 151 ? -3.695 -3.02 -6.465 1 97.62 151 ASP B O 1
ATOM 3029 N N . TYR B 1 152 ? -1.917 -2.328 -7.602 1 97.75 152 TYR B N 1
ATOM 3030 C CA . TYR B 1 152 ? -1.848 -3.492 -8.477 1 97.75 152 TYR B CA 1
ATOM 3031 C C . TYR B 1 152 ? -1.715 -4.777 -7.668 1 97.75 152 TYR B C 1
ATOM 3033 O O . TYR B 1 152 ? -2.27 -5.812 -8.039 1 97.75 152 TYR B O 1
ATOM 3041 N N . GLU B 1 153 ? -0.952 -4.723 -6.633 1 98.06 153 GLU B N 1
ATOM 3042 C CA . GLU B 1 153 ? -0.737 -5.898 -5.793 1 98.06 153 GLU B CA 1
ATOM 3043 C C . GLU B 1 153 ? -2.039 -6.359 -5.148 1 98.06 153 GLU B C 1
ATOM 3045 O O . GLU B 1 153 ? -2.354 -7.555 -5.152 1 98.06 153 GLU B O 1
ATOM 3050 N N . ALA B 1 154 ? -2.748 -5.406 -4.574 1 97.69 154 ALA B N 1
ATOM 3051 C CA . ALA B 1 154 ? -4.02 -5.754 -3.947 1 97.69 154 ALA B CA 1
ATOM 3052 C C . ALA B 1 154 ? -4.984 -6.359 -4.965 1 97.69 154 ALA B C 1
ATOM 3054 O O . ALA B 1 154 ? -5.68 -7.332 -4.664 1 97.69 154 ALA B O 1
ATOM 3055 N N . TYR B 1 155 ? -5.051 -5.699 -6.125 1 98 155 TYR B N 1
ATOM 3056 C CA . TYR B 1 155 ? -5.922 -6.203 -7.184 1 98 155 TYR B CA 1
ATOM 3057 C C . TYR B 1 155 ? -5.512 -7.609 -7.605 1 98 155 TYR B C 1
ATOM 3059 O O . TYR B 1 155 ? -6.355 -8.5 -7.73 1 98 155 TYR B O 1
ATOM 3067 N N . GLY B 1 156 ? -4.176 -7.844 -7.832 1 98.38 156 GLY B N 1
ATOM 3068 C CA . GLY B 1 156 ? -3.67 -9.164 -8.18 1 98.38 156 GLY B CA 1
ATOM 3069 C C . GLY B 1 156 ? -3.973 -10.211 -7.133 1 98.38 156 GLY B C 1
ATOM 3070 O O . GLY B 1 156 ? -4.328 -11.344 -7.465 1 98.38 156 GLY B O 1
ATOM 3071 N N . ARG B 1 157 ? -3.803 -9.852 -5.859 1 98.31 157 ARG B N 1
ATOM 3072 C CA . ARG B 1 157 ? -4.121 -10.758 -4.762 1 98.31 157 ARG B CA 1
ATOM 3073 C C . ARG B 1 157 ? -5.586 -11.18 -4.809 1 98.31 157 ARG B C 1
ATOM 3075 O O . ARG B 1 157 ? -5.91 -12.352 -4.59 1 98.31 157 ARG B O 1
ATOM 3082 N N . ASP B 1 158 ? -6.461 -10.219 -5.051 1 97.75 158 ASP B N 1
ATOM 3083 C CA . ASP B 1 158 ? -7.887 -10.516 -5.141 1 97.75 158 ASP B CA 1
ATOM 3084 C C . ASP B 1 158 ? -8.172 -11.492 -6.281 1 97.75 158 ASP B C 1
ATOM 3086 O O . ASP B 1 158 ? -8.953 -12.43 -6.117 1 97.75 158 ASP B O 1
ATOM 3090 N N . LEU B 1 159 ? -7.582 -11.211 -7.426 1 97.56 159 LEU B N 1
ATOM 3091 C CA . LEU B 1 159 ? -7.727 -12.117 -8.555 1 97.56 159 LEU B CA 1
ATOM 3092 C C . LEU B 1 159 ? -7.305 -13.531 -8.172 1 97.56 159 LEU B C 1
ATOM 3094 O O . LEU B 1 159 ? -8.023 -14.5 -8.445 1 97.56 159 LEU B O 1
ATOM 3098 N N . PHE B 1 160 ? -6.137 -13.633 -7.484 1 98.38 160 PHE B N 1
ATOM 3099 C CA . PHE B 1 160 ? -5.566 -14.914 -7.086 1 98.38 160 PHE B CA 1
ATOM 3100 C C . PHE B 1 160 ? -6.492 -15.641 -6.113 1 98.38 160 PHE B C 1
ATOM 3102 O O . PHE B 1 160 ? -6.754 -16.828 -6.27 1 98.38 160 PHE B O 1
ATOM 3109 N N . LEU B 1 161 ? -7.031 -14.953 -5.164 1 97.94 161 LEU B N 1
ATOM 3110 C CA . LEU B 1 161 ? -7.855 -15.539 -4.113 1 97.94 161 LEU B CA 1
ATOM 3111 C C . LEU B 1 161 ? -9.211 -15.969 -4.668 1 97.94 161 LEU B C 1
ATOM 3113 O O . LEU B 1 161 ? -9.859 -16.859 -4.105 1 97.94 161 LEU B O 1
ATOM 3117 N N . ASN B 1 162 ? -9.625 -15.336 -5.758 1 97.31 162 ASN B N 1
ATOM 3118 C CA . ASN B 1 162 ? -10.945 -15.609 -6.305 1 97.31 162 ASN B CA 1
ATOM 3119 C C . ASN B 1 162 ? -10.875 -16.578 -7.492 1 97.31 162 ASN B C 1
ATOM 3121 O O . ASN B 1 162 ? -11.836 -16.703 -8.25 1 97.31 162 ASN B O 1
ATOM 3125 N N . SER B 1 163 ? -9.773 -17.125 -7.652 1 97.38 163 SER B N 1
ATOM 3126 C CA . SER B 1 163 ? -9.578 -18.078 -8.742 1 97.38 163 SER B CA 1
ATOM 3127 C C . SER B 1 163 ? -8.938 -19.375 -8.25 1 97.38 163 SER B C 1
ATOM 3129 O O . SER B 1 163 ? -8.43 -19.422 -7.125 1 97.38 163 SER B O 1
ATOM 3131 N N . THR B 1 164 ? -9.109 -20.469 -9.016 1 98.31 164 THR B N 1
ATOM 3132 C CA . THR B 1 164 ? -8.281 -21.656 -8.859 1 98.31 164 THR B CA 1
ATOM 3133 C C . THR B 1 164 ? -6.977 -21.5 -9.641 1 98.31 164 THR B C 1
ATOM 3135 O O . THR B 1 164 ? -6.941 -21.75 -10.844 1 98.31 164 THR B O 1
ATOM 3138 N N . SER B 1 165 ? -6.023 -21.031 -8.922 1 98.62 165 SER B N 1
ATOM 3139 C CA . SER B 1 165 ? -4.773 -20.641 -9.562 1 98.62 165 SER B CA 1
ATOM 3140 C C . SER B 1 165 ? -3.584 -20.859 -8.633 1 98.62 165 SER B C 1
ATOM 3142 O O . SER B 1 165 ? -3.756 -21.281 -7.488 1 98.62 165 SER B O 1
ATOM 3144 N N . ASP B 1 166 ? -2.34 -20.703 -9.219 1 98.5 166 ASP B N 1
ATOM 3145 C CA . ASP B 1 166 ? -1.116 -20.828 -8.43 1 98.5 166 ASP B CA 1
ATOM 3146 C C . ASP B 1 166 ? 0.034 -20.062 -9.094 1 98.5 166 ASP B C 1
ATOM 3148 O O . ASP B 1 166 ? 0.067 -19.922 -10.312 1 98.5 166 ASP B O 1
ATOM 3152 N N . PHE B 1 167 ? 0.798 -19.516 -8.273 1 98.62 167 PHE B N 1
ATOM 3153 C CA . PHE B 1 167 ? 2.098 -19.047 -8.742 1 98.62 167 PHE B CA 1
ATOM 3154 C C . PHE B 1 167 ? 3.129 -20.172 -8.688 1 98.62 167 PHE B C 1
ATOM 3156 O O . PHE B 1 167 ? 3.629 -20.516 -7.609 1 98.62 167 PHE B O 1
ATOM 3163 N N . THR B 1 168 ? 3.492 -20.75 -9.859 1 98 168 THR B N 1
ATOM 3164 C CA . THR B 1 168 ? 4.461 -21.828 -9.938 1 98 168 THR B CA 1
ATOM 3165 C C . THR B 1 168 ? 5.84 -21.297 -10.32 1 98 168 THR B C 1
ATOM 3167 O O . THR B 1 168 ? 5.996 -20.109 -10.602 1 98 168 THR B O 1
ATOM 3170 N N . ASP B 1 169 ? 6.836 -22.188 -10.344 1 96.31 169 ASP B N 1
ATOM 3171 C CA . ASP B 1 169 ? 8.18 -21.812 -10.773 1 96.31 169 ASP B CA 1
ATOM 3172 C C . ASP B 1 169 ? 8.18 -21.359 -12.234 1 96.31 169 ASP B C 1
ATOM 3174 O O . ASP B 1 169 ? 9.016 -20.547 -12.633 1 96.31 169 ASP B O 1
ATOM 3178 N N . GLY B 1 170 ? 7.176 -21.844 -12.969 1 97.06 170 GLY B N 1
ATOM 3179 C CA . GLY B 1 170 ? 7.133 -21.516 -14.391 1 97.06 170 GLY B CA 1
ATOM 3180 C C . GLY B 1 170 ? 6.297 -20.281 -14.695 1 97.06 170 GLY B C 1
ATOM 3181 O O . GLY B 1 170 ? 6.273 -19.812 -15.836 1 97.06 170 GLY B O 1
ATOM 3182 N N . GLY B 1 171 ? 5.535 -19.844 -13.703 1 98.38 171 GLY B N 1
ATOM 3183 C CA . GLY B 1 171 ? 4.645 -18.719 -13.906 1 98.38 171 GLY B CA 1
ATOM 3184 C C . GLY B 1 171 ? 3.289 -18.891 -13.258 1 98.38 171 GLY B C 1
ATOM 3185 O O . GLY B 1 171 ? 3.096 -19.812 -12.461 1 98.38 171 GLY B O 1
ATOM 3186 N N . TYR B 1 172 ? 2.449 -17.953 -13.555 1 98.75 172 TYR B N 1
ATOM 3187 C CA . TYR B 1 172 ? 1.098 -17.984 -13.008 1 98.75 172 TYR B CA 1
ATOM 3188 C C . TYR B 1 172 ? 0.176 -18.828 -13.883 1 98.75 172 TYR B C 1
ATOM 3190 O O . TYR B 1 172 ? 0.196 -18.703 -15.109 1 98.75 172 TYR B O 1
ATOM 3198 N N . ILE B 1 173 ? -0.596 -19.719 -13.273 1 98.81 173 ILE B N 1
ATOM 3199 C CA . ILE B 1 173 ? -1.546 -20.562 -14 1 98.81 173 ILE B CA 1
ATOM 3200 C C . ILE B 1 173 ? -2.918 -20.469 -13.336 1 98.81 173 ILE B C 1
ATOM 3202 O O . ILE B 1 173 ? -3.021 -20.438 -12.109 1 98.81 173 ILE B O 1
ATOM 3206 N N . GLU B 1 174 ? -3.922 -20.438 -14.141 1 98.75 174 GLU B N 1
ATOM 3207 C CA . GLU B 1 174 ? -5.285 -20.359 -13.625 1 98.75 174 GLU B CA 1
ATOM 3208 C C . GLU B 1 174 ? -6.238 -21.219 -14.438 1 98.75 174 GLU B C 1
ATOM 3210 O O . GLU B 1 174 ? -6.125 -21.297 -15.664 1 98.75 174 GLU B O 1
ATOM 3215 N N . ASN B 1 175 ? -7.074 -21.969 -13.703 1 98.75 175 ASN B N 1
ATOM 3216 C CA . ASN B 1 175 ? -8.195 -22.641 -14.344 1 98.75 175 ASN B CA 1
ATOM 3217 C C . ASN B 1 175 ? -9.188 -21.641 -14.938 1 98.75 175 ASN B C 1
ATOM 3219 O O . ASN B 1 175 ? -9.742 -20.812 -14.219 1 98.75 175 ASN B O 1
ATOM 3223 N N . ASN B 1 176 ? -9.391 -21.641 -16.266 1 97.94 176 ASN B N 1
ATOM 3224 C CA . ASN B 1 176 ? -10.211 -20.625 -16.922 1 97.94 176 ASN B CA 1
ATOM 3225 C C . ASN B 1 176 ? -11.688 -21.047 -16.953 1 97.94 176 ASN B C 1
ATOM 3227 O O . ASN B 1 176 ? -12.5 -20.406 -17.609 1 97.94 176 ASN B O 1
ATOM 3231 N N . GLN B 1 177 ? -12.094 -22.172 -16.328 1 96.56 177 GLN B N 1
ATOM 3232 C CA . GLN B 1 177 ? -13.445 -22.656 -16.078 1 96.56 177 GLN B CA 1
ATOM 3233 C C . GLN B 1 177 ? -14.078 -23.25 -17.328 1 96.56 177 GLN B C 1
ATOM 3235 O O . GLN B 1 177 ? -15.289 -23.438 -17.391 1 96.56 177 GLN B O 1
ATOM 3240 N N . SER B 1 178 ? -13.234 -23.453 -18.281 1 97.12 178 SER B N 1
ATOM 3241 C CA . SER B 1 178 ? -13.727 -24.188 -19.453 1 97.12 178 SER B CA 1
ATOM 3242 C C . SER B 1 178 ? -13.992 -25.641 -19.109 1 97.12 178 SER B C 1
ATOM 3244 O O . SER B 1 178 ? -13.648 -26.109 -18.016 1 97.12 178 SER B O 1
ATOM 3246 N N . SER B 1 179 ? -14.609 -26.312 -20 1 97.31 179 SER B N 1
ATOM 3247 C CA . SER B 1 179 ? -15.008 -27.688 -19.75 1 97.31 179 SER B CA 1
ATOM 3248 C C . SER B 1 179 ? -13.836 -28.641 -19.938 1 97.31 179 SER B C 1
ATOM 3250 O O . SER B 1 179 ? -13.219 -28.688 -21 1 97.31 179 SER B O 1
ATOM 3252 N N . PHE B 1 180 ? -13.594 -29.328 -18.906 1 97.38 180 PHE B N 1
ATOM 3253 C CA . PHE B 1 180 ? -12.594 -30.391 -18.938 1 97.38 180 PHE B CA 1
ATOM 3254 C C . PHE B 1 180 ? -13.18 -31.672 -19.531 1 97.38 180 PHE B C 1
ATOM 3256 O O . PHE B 1 180 ? -14.211 -32.156 -19.062 1 97.38 180 PHE B O 1
ATOM 3263 N N . ILE B 1 181 ? -12.57 -32.219 -20.562 1 97.88 181 ILE B N 1
ATOM 3264 C CA . ILE B 1 181 ? -13.078 -33.406 -21.25 1 97.88 181 ILE B CA 1
ATOM 3265 C C . ILE B 1 181 ? -12.203 -34.594 -20.906 1 97.88 181 ILE B C 1
ATOM 3267 O O . ILE B 1 181 ? -10.977 -34.531 -21.031 1 97.88 181 ILE B O 1
ATOM 3271 N N . GLU B 1 182 ? -12.805 -35.625 -20.438 1 97.62 182 GLU B N 1
ATOM 3272 C CA . GLU B 1 182 ? -12.078 -36.875 -20.203 1 97.62 182 GLU B CA 1
ATOM 3273 C C . GLU B 1 182 ? -11.906 -37.656 -21.5 1 97.62 182 GLU B C 1
ATOM 3275 O O . GLU B 1 182 ? -12.781 -38.438 -21.891 1 97.62 182 GLU B O 1
ATOM 3280 N N . HIS B 1 183 ? -10.875 -37.594 -22.188 1 97.19 183 HIS B N 1
ATOM 3281 C CA . HIS B 1 183 ? -10.602 -38.25 -23.453 1 97.19 183 HIS B CA 1
ATOM 3282 C C . HIS B 1 183 ? -10.203 -39.719 -23.234 1 97.19 183 HIS B C 1
ATOM 3284 O O . HIS B 1 183 ? -10.406 -40.562 -24.109 1 97.19 183 HIS B O 1
ATOM 3290 N N . TYR B 1 184 ? -9.586 -39.938 -22.078 1 98 184 TYR B N 1
ATOM 3291 C CA . TYR B 1 184 ? -9.102 -41.281 -21.703 1 98 184 TYR B CA 1
ATOM 3292 C C . TYR B 1 184 ? -9.781 -41.75 -20.422 1 98 184 TYR B C 1
ATOM 3294 O O . TYR B 1 184 ? -9.75 -41.094 -19.391 1 98 184 TYR B O 1
ATOM 3302 N N . ASP B 1 185 ? -10.336 -42.906 -20.406 1 96.44 185 ASP B N 1
ATOM 3303 C CA . ASP B 1 185 ? -11.188 -43.406 -19.312 1 96.44 185 ASP B CA 1
ATOM 3304 C C . ASP B 1 185 ? -10.383 -44.25 -18.328 1 96.44 185 ASP B C 1
ATOM 3306 O O . ASP B 1 185 ? -10.914 -44.688 -17.297 1 96.44 185 ASP B O 1
ATOM 3310 N N . GLY B 1 186 ? -9.188 -44.5 -18.656 1 95.25 186 GLY B N 1
ATOM 3311 C CA . GLY B 1 186 ? -8.359 -45.25 -17.734 1 95.25 186 GLY B CA 1
ATOM 3312 C C . GLY B 1 186 ? -8.32 -46.75 -18.062 1 95.25 186 GLY B C 1
ATOM 3313 O O . GLY B 1 186 ? -7.605 -47.5 -17.406 1 95.25 186 GLY B O 1
ATOM 3314 N N . ASP B 1 187 ? -8.992 -47.188 -19.062 1 91.38 187 ASP B N 1
ATOM 3315 C CA . ASP B 1 187 ? -9.078 -48.594 -19.359 1 91.38 187 ASP B CA 1
ATOM 3316 C C . ASP B 1 187 ? -8.508 -48.906 -20.734 1 91.38 187 ASP B C 1
ATOM 3318 O O . ASP B 1 187 ? -7.578 -49.719 -20.875 1 91.38 187 ASP B O 1
ATOM 3322 N N . LYS B 1 188 ? -8.922 -48.188 -21.75 1 91.69 188 LYS B N 1
ATOM 3323 C CA . LYS B 1 188 ? -8.562 -48.5 -23.125 1 91.69 188 LYS B CA 1
ATOM 3324 C C . LYS B 1 188 ? -7.426 -47.594 -23.609 1 91.69 188 LYS B C 1
ATOM 3326 O O . LYS B 1 188 ? -7.664 -46.594 -24.266 1 91.69 188 LYS B O 1
ATOM 3331 N N . VAL B 1 189 ? -6.238 -48.125 -23.406 1 97.38 189 VAL B N 1
ATOM 3332 C CA . VAL B 1 189 ? -5.098 -47.438 -24 1 97.38 189 VAL B CA 1
ATOM 3333 C C . VAL B 1 189 ? -5.098 -47.656 -25.516 1 97.38 189 VAL B C 1
ATOM 3335 O O . VAL B 1 189 ? -5.297 -48.781 -25.984 1 97.38 189 VAL B O 1
ATOM 3338 N N . PRO B 1 190 ? -4.996 -46.625 -26.312 1 97.38 190 PRO B N 1
ATOM 3339 C CA . PRO B 1 190 ? -4.922 -46.812 -27.75 1 97.38 190 PRO B CA 1
ATOM 3340 C C . PRO B 1 190 ? -3.885 -47.875 -28.156 1 97.38 190 PRO B C 1
ATOM 3342 O O . PRO B 1 190 ? -2.826 -47.969 -27.531 1 97.38 190 PRO B O 1
ATOM 3345 N N . GLU B 1 191 ? -4.172 -48.562 -29.156 1 96.88 191 GLU B N 1
ATOM 3346 C CA . GLU B 1 191 ? -3.408 -49.719 -29.562 1 96.88 191 GLU B CA 1
ATOM 3347 C C . GLU B 1 191 ? -1.939 -49.375 -29.797 1 96.88 191 GLU B C 1
ATOM 3349 O O . GLU B 1 191 ? -1.049 -50.156 -29.438 1 96.88 191 GLU B O 1
ATOM 3354 N N . GLU B 1 192 ? -1.754 -48.281 -30.375 1 96.62 192 GLU B N 1
ATOM 3355 C CA . GLU B 1 192 ? -0.399 -47.906 -30.75 1 96.62 192 GLU B CA 1
ATOM 3356 C C . GLU B 1 192 ? 0.489 -47.719 -29.516 1 96.62 192 GLU B C 1
ATOM 3358 O O . GLU B 1 192 ? 1.717 -47.75 -29.625 1 96.62 192 GLU B O 1
ATOM 3363 N N . TYR B 1 193 ? -0.093 -47.594 -28.344 1 97.62 193 TYR B N 1
ATOM 3364 C CA . TYR B 1 193 ? 0.699 -47.375 -27.141 1 97.62 193 TYR B CA 1
ATOM 3365 C C . TYR B 1 193 ? 0.707 -48.594 -26.25 1 97.62 193 TYR B C 1
ATOM 3367 O O . TYR B 1 193 ? 1.325 -48.594 -25.172 1 97.62 193 TYR B O 1
ATOM 3375 N N . GLN B 1 194 ? 0.017 -49.594 -26.641 1 98 194 GLN B N 1
ATOM 3376 C CA . GLN B 1 194 ? 0.058 -50.844 -25.938 1 98 194 GLN B CA 1
ATOM 3377 C C . GLN B 1 194 ? 1.327 -51.625 -26.281 1 98 194 GLN B C 1
ATOM 3379 O O . GLN B 1 194 ? 1.415 -52.25 -27.344 1 98 194 GLN B O 1
ATOM 3384 N N . ILE B 1 195 ? 2.258 -51.656 -25.359 1 97.56 195 ILE B N 1
ATOM 3385 C CA . ILE B 1 195 ? 3.578 -52.156 -25.719 1 97.56 195 ILE B CA 1
ATOM 3386 C C . ILE B 1 195 ? 4 -53.25 -24.734 1 97.56 195 ILE B C 1
ATOM 3388 O O . ILE B 1 195 ? 5.012 -53.938 -24.938 1 97.56 195 ILE B O 1
ATOM 3392 N N . PHE B 1 196 ? 3.32 -53.375 -23.672 1 97.19 196 PHE B N 1
ATOM 3393 C CA . PHE B 1 196 ? 3.715 -54.375 -22.672 1 97.19 196 PHE B CA 1
ATOM 3394 C C . PHE B 1 196 ? 3.32 -55.781 -23.109 1 97.19 196 PHE B C 1
ATOM 3396 O O . PHE B 1 196 ? 2.156 -56.156 -23 1 97.19 196 PHE B O 1
ATOM 3403 N N . PHE B 1 197 ? 4.285 -56.5 -23.594 1 95.81 197 PHE B N 1
ATOM 3404 C CA . PHE B 1 197 ? 4.172 -57.906 -23.953 1 95.81 197 PHE B CA 1
ATOM 3405 C C . PHE B 1 197 ? 5.391 -58.688 -23.453 1 95.81 197 PHE B C 1
ATOM 3407 O O . PHE B 1 197 ? 6.516 -58.188 -23.516 1 95.81 197 PHE B O 1
ATOM 3414 N N . TYR B 1 198 ? 5.195 -59.906 -23.016 1 95.56 198 TYR B N 1
ATOM 3415 C CA . TYR B 1 198 ? 6.297 -60.75 -22.547 1 95.56 198 TYR B CA 1
ATOM 3416 C C . TYR B 1 198 ? 7.188 -61.188 -23.703 1 95.56 198 TYR B C 1
ATOM 3418 O O . TYR B 1 198 ? 6.734 -61.281 -24.844 1 95.56 198 TYR B O 1
ATOM 3426 N N . PRO B 1 199 ? 8.438 -61.375 -23.328 1 90.5 199 PRO B N 1
ATOM 3427 C CA . PRO B 1 199 ? 9.328 -61.875 -24.375 1 90.5 199 PRO B CA 1
ATOM 3428 C C . PRO B 1 199 ? 8.914 -63.25 -24.906 1 90.5 199 PRO B C 1
ATOM 3430 O O . PRO B 1 199 ? 8.367 -64.062 -24.172 1 90.5 199 PRO B O 1
ATOM 3433 N N . VAL B 1 200 ? 8.883 -63.438 -26.188 1 77.75 200 VAL B N 1
ATOM 3434 C CA . VAL B 1 200 ? 8.57 -64.75 -26.812 1 77.75 200 VAL B CA 1
ATOM 3435 C C . VAL B 1 200 ? 9.789 -65.625 -26.734 1 77.75 200 VAL B C 1
ATOM 3437 O O . VAL B 1 200 ? 10.914 -65.188 -27.016 1 77.75 200 VAL B O 1
ATOM 3440 N N . GLU B 1 201 ? 9.852 -66.75 -25.844 1 64.25 201 GLU B N 1
ATOM 3441 C CA . GLU B 1 201 ? 10.938 -67.688 -25.781 1 64.25 201 GLU B CA 1
ATOM 3442 C C . GLU B 1 201 ? 11.375 -68.125 -27.172 1 64.25 201 GLU B C 1
ATOM 3444 O O . GLU B 1 201 ? 10.539 -68.312 -28.047 1 64.25 201 GLU B O 1
ATOM 3449 N N . PRO B 1 202 ? 12.641 -67.938 -27.5 1 53.19 202 PRO B N 1
ATOM 3450 C CA . PRO B 1 202 ? 13.172 -68.375 -28.781 1 53.19 202 PRO B CA 1
ATOM 3451 C C . PRO B 1 202 ? 12.789 -69.875 -29.062 1 53.19 202 PRO B C 1
ATOM 3453 O O . PRO B 1 202 ? 13.211 -70.438 -30.078 1 53.19 202 PRO B O 1
ATOM 3456 N N . ARG B 1 203 ? 12.305 -70.562 -28.219 1 49.44 203 ARG B N 1
ATOM 3457 C CA . ARG B 1 203 ? 12.227 -72 -28.453 1 49.44 203 ARG B CA 1
ATOM 3458 C C . ARG B 1 203 ? 11.367 -72.312 -29.688 1 49.44 203 ARG B C 1
ATOM 3460 O O . ARG B 1 203 ? 11.547 -73.375 -30.328 1 49.44 203 ARG B O 1
ATOM 3467 N N . ARG B 1 204 ? 10.422 -71.625 -29.953 1 48.56 204 ARG B N 1
ATOM 3468 C CA . ARG B 1 204 ? 9.602 -72 -31.109 1 48.56 204 ARG B CA 1
ATOM 3469 C C . ARG B 1 204 ? 10.352 -71.75 -32.406 1 48.56 204 ARG B C 1
ATOM 3471 O O . ARG B 1 204 ? 10.094 -72.375 -33.438 1 48.56 204 ARG B O 1
ATOM 3478 N N . SER B 1 205 ? 11.234 -70.75 -32.375 1 46.5 205 SER B N 1
ATOM 3479 C CA . SER B 1 205 ? 12.008 -70.562 -33.594 1 46.5 205 SER B CA 1
ATOM 3480 C C . SER B 1 205 ? 13.055 -71.625 -33.781 1 46.5 205 SER B C 1
ATOM 3482 O O . SER B 1 205 ? 13.305 -72.125 -34.875 1 46.5 205 SER B O 1
ATOM 3484 N N . ILE B 1 206 ? 13.641 -72.062 -32.656 1 47.97 206 ILE B N 1
ATOM 3485 C CA . ILE B 1 206 ? 14.625 -73.125 -32.781 1 47.97 206 ILE B CA 1
ATOM 3486 C C . ILE B 1 206 ? 13.914 -74.438 -33.094 1 47.97 206 ILE B C 1
ATOM 3488 O O . ILE B 1 206 ? 14.344 -75.25 -33.938 1 47.97 206 ILE B O 1
ATOM 3492 N N . LEU B 1 207 ? 12.781 -74.688 -32.438 1 47.47 207 LEU B N 1
ATOM 3493 C CA . LEU B 1 207 ? 12.047 -75.875 -32.719 1 47.47 207 LEU B CA 1
ATOM 3494 C C . LEU B 1 207 ? 11.461 -75.875 -34.125 1 47.47 207 LEU B C 1
ATOM 3496 O O . LEU B 1 207 ? 11.484 -76.875 -34.844 1 47.47 207 LEU B O 1
ATOM 3500 N N . GLU B 1 208 ? 11.039 -74.688 -34.562 1 50.94 208 GLU B N 1
ATOM 3501 C CA . GLU B 1 208 ? 10.609 -74.562 -35.938 1 50.94 208 GLU B CA 1
ATOM 3502 C C . GLU B 1 208 ? 11.797 -74.688 -36.906 1 50.94 208 GLU B C 1
ATOM 3504 O O . GLU B 1 208 ? 11.703 -75.312 -37.938 1 50.94 208 GLU B O 1
ATOM 3509 N N . ALA B 1 209 ? 12.992 -74.125 -36.469 1 55.25 209 ALA B N 1
ATOM 3510 C CA . ALA B 1 209 ? 14.203 -74.312 -37.25 1 55.25 209 ALA B CA 1
ATOM 3511 C C . ALA B 1 209 ? 14.703 -75.75 -37.188 1 55.25 209 ALA B C 1
ATOM 3513 O O . ALA B 1 209 ? 15.141 -76.312 -38.219 1 55.25 209 ALA B O 1
ATOM 3514 N N . LEU B 1 210 ? 14.586 -76.375 -36.062 1 53.69 210 LEU B N 1
ATOM 3515 C CA . LEU B 1 210 ? 14.969 -77.75 -35.906 1 53.69 210 LEU B CA 1
ATOM 3516 C C . LEU B 1 210 ? 14 -78.688 -36.656 1 53.69 210 LEU B C 1
ATOM 3518 O O . LEU B 1 210 ? 14.414 -79.625 -37.281 1 53.69 210 LEU B O 1
ATOM 3522 N N . LYS B 1 211 ? 12.711 -78.312 -36.625 1 52.31 211 LYS B N 1
ATOM 3523 C CA . LYS B 1 211 ? 11.711 -79.062 -37.406 1 52.31 211 LYS B CA 1
ATOM 3524 C C . LYS B 1 211 ? 11.961 -78.875 -38.906 1 52.31 211 LYS B C 1
ATOM 3526 O O . LYS B 1 211 ? 11.844 -79.875 -39.656 1 52.31 211 LYS B O 1
ATOM 3531 N N . GLN B 1 212 ? 12.336 -77.75 -39.312 1 51.91 212 GLN B N 1
ATOM 3532 C CA . GLN B 1 212 ? 12.672 -77.5 -40.719 1 51.91 212 GLN B CA 1
ATOM 3533 C C . GLN B 1 212 ? 13.969 -78.25 -41.062 1 51.91 212 GLN B C 1
ATOM 3535 O O . GLN B 1 212 ? 14.117 -78.688 -42.188 1 51.91 212 GLN B O 1
ATOM 3540 N N . TYR B 1 213 ? 14.969 -78.312 -40.125 1 53.75 213 TYR B N 1
ATOM 3541 C CA . TYR B 1 213 ? 16.219 -79 -40.344 1 53.75 213 TYR B CA 1
ATOM 3542 C C . TYR B 1 213 ? 15.992 -80.5 -40.375 1 53.75 213 TYR B C 1
ATOM 3544 O O . TYR B 1 213 ? 16.609 -81.25 -41.156 1 53.75 213 TYR B O 1
ATOM 3552 N N . ARG B 1 214 ? 15.148 -81.062 -39.531 1 54.97 214 ARG B N 1
ATOM 3553 C CA . ARG B 1 214 ? 14.875 -82.438 -39.5 1 54.97 214 ARG B CA 1
ATOM 3554 C C . ARG B 1 214 ? 14.094 -82.875 -40.75 1 54.97 214 ARG B C 1
ATOM 3556 O O . ARG B 1 214 ? 14.258 -84 -41.219 1 54.97 214 ARG B O 1
ATOM 3563 N N . GLU B 1 215 ? 13.25 -82 -41.188 1 50.97 215 GLU B N 1
ATOM 3564 C CA . GLU B 1 215 ? 12.445 -82.312 -42.344 1 50.97 215 GLU B CA 1
ATOM 3565 C C . GLU B 1 215 ? 13.227 -82.125 -43.656 1 50.97 215 GLU B C 1
ATOM 3567 O O . GLU B 1 215 ? 12.711 -82.375 -44.75 1 50.97 215 GLU B O 1
ATOM 3572 N N . ALA B 1 216 ? 14.445 -81.438 -43.531 1 53.38 216 ALA B N 1
ATOM 3573 C CA . ALA B 1 216 ? 15.258 -81.375 -44.75 1 53.38 216 ALA B CA 1
ATOM 3574 C C . ALA B 1 216 ? 15.773 -82.75 -45.156 1 53.38 216 ALA B C 1
ATOM 3576 O O . ALA B 1 216 ? 16.281 -83.5 -44.312 1 53.38 216 ALA B O 1
ATOM 3577 N N . PRO B 1 217 ? 15.453 -83.25 -46.25 1 53.09 217 PRO B N 1
ATOM 3578 C CA . PRO B 1 217 ? 15.836 -84.625 -46.719 1 53.09 217 PRO B CA 1
ATOM 3579 C C . PRO B 1 217 ? 17.344 -84.875 -46.625 1 53.09 217 PRO B C 1
ATOM 3581 O O . PRO B 1 217 ? 18.125 -83.938 -46.719 1 53.09 217 PRO B O 1
ATOM 3584 N N . PRO B 1 218 ? 17.812 -86 -45.969 1 50.88 218 PRO B N 1
ATOM 3585 C CA . PRO B 1 218 ? 19.234 -86.312 -45.844 1 50.88 218 PRO B CA 1
ATOM 3586 C C . PRO B 1 218 ? 20 -86.188 -47.125 1 50.88 218 PRO B C 1
ATOM 3588 O O . PRO B 1 218 ? 19.438 -86.375 -48.219 1 50.88 218 PRO B O 1
ATOM 3591 N N . PRO B 1 219 ? 21.047 -85.375 -47.219 1 48.22 219 PRO B N 1
ATOM 3592 C CA . PRO B 1 219 ? 21.766 -85.188 -48.469 1 48.22 219 PRO B CA 1
ATOM 3593 C C . PRO B 1 219 ? 22.172 -86.562 -49.094 1 48.22 219 PRO B C 1
ATOM 3595 O O . PRO B 1 219 ? 22.406 -87.5 -48.344 1 48.22 219 PRO B O 1
ATOM 3598 N N . GLU B 1 220 ? 21.844 -87.062 -50.344 1 46.62 220 GLU B N 1
ATOM 3599 C CA . GLU B 1 220 ? 22.109 -88.25 -51.094 1 46.62 220 GLU B CA 1
ATOM 3600 C C . GLU B 1 220 ? 23.609 -88.562 -51.156 1 46.62 220 GLU B C 1
ATOM 3602 O O . GLU B 1 220 ? 24.406 -87.688 -51.5 1 46.62 220 GLU B O 1
ATOM 3607 N N . ARG B 1 221 ? 24.094 -89.5 -50.312 1 45.12 221 ARG B N 1
ATOM 3608 C CA . ARG B 1 221 ? 25.484 -89.938 -50.25 1 45.12 221 ARG B CA 1
ATOM 3609 C C . ARG B 1 221 ? 25.922 -90.5 -51.594 1 45.12 221 ARG B C 1
ATOM 3611 O O . ARG B 1 221 ? 25.312 -91.438 -52.094 1 45.12 221 ARG B O 1
ATOM 3618 N N . GLY B 1 222 ? 26.5 -89.812 -52.594 1 40.81 222 GLY B N 1
ATOM 3619 C CA . GLY B 1 222 ? 27.047 -90.25 -53.844 1 40.81 222 GLY B CA 1
ATOM 3620 C C . GLY B 1 222 ? 28.125 -91.312 -53.688 1 40.81 222 GLY B C 1
ATOM 3621 O O . GLY B 1 222 ? 29.094 -91.062 -52.969 1 40.81 222 GLY B O 1
ATOM 3622 N N . GLY B 1 223 ? 27.859 -92.688 -53.875 1 36.94 223 GLY B N 1
ATOM 3623 C CA . GLY B 1 223 ? 28.719 -93.875 -53.875 1 36.94 223 GLY B CA 1
ATOM 3624 C C . GLY B 1 223 ? 29.859 -93.75 -54.875 1 36.94 223 GLY B C 1
ATOM 3625 O O . GLY B 1 223 ? 29.672 -93.312 -56 1 36.94 223 GLY B O 1
ATOM 3626 N N . GLY B 1 224 ? 31.109 -93.688 -54.438 1 30.12 224 GLY B N 1
ATOM 3627 C CA . GLY B 1 224 ? 32.312 -93.812 -55.219 1 30.12 224 GLY B CA 1
ATOM 3628 C C . GLY B 1 224 ? 32.531 -95.188 -55.844 1 30.12 224 GLY B C 1
ATOM 3629 O O . GLY B 1 224 ? 32.125 -96.188 -55.281 1 30.12 224 GLY B O 1
ATOM 3630 N N . LYS B 1 225 ? 33 -95.312 -57.156 1 36.12 225 LYS B N 1
ATOM 3631 C CA . LYS B 1 225 ? 33.281 -96.312 -58.188 1 36.12 225 LYS B CA 1
ATOM 3632 C C . LYS B 1 225 ? 34.5 -97.125 -57.844 1 36.12 225 LYS B C 1
ATOM 3634 O O . LYS B 1 225 ? 35.625 -96.625 -57.938 1 36.12 225 LYS B O 1
ATOM 3639 N N . ALA B 1 226 ? 34.656 -98 -56.75 1 27.67 226 ALA B N 1
ATOM 3640 C CA . ALA B 1 226 ? 35.938 -98.688 -56.656 1 27.67 226 ALA B CA 1
ATOM 3641 C C . ALA B 1 226 ? 36.094 -99.688 -57.812 1 27.67 226 ALA B C 1
ATOM 3643 O O . ALA B 1 226 ? 35.156 -100.438 -58.188 1 27.67 226 ALA B O 1
ATOM 3644 N N . ALA B 1 227 ? 37.344 -99.75 -58.625 1 39.53 227 ALA B N 1
ATOM 3645 C CA . ALA B 1 227 ? 37.969 -100.312 -59.812 1 39.53 227 ALA B CA 1
ATOM 3646 C C . ALA B 1 227 ? 38.156 -101.812 -59.625 1 39.53 227 ALA B C 1
ATOM 3648 O O . ALA B 1 227 ? 38.781 -102.25 -58.656 1 39.53 227 ALA B O 1
ATOM 3649 N N . VAL B 1 228 ? 37.438 -102.75 -60.344 1 28.56 228 VAL B N 1
ATOM 3650 C CA . VAL B 1 228 ? 37.312 -104.188 -60.469 1 28.56 228 VAL B CA 1
ATOM 3651 C C . VAL B 1 228 ? 38.594 -104.812 -61.031 1 28.56 228 VAL B C 1
ATOM 3653 O O . VAL B 1 228 ? 39.094 -104.312 -62.062 1 28.56 228 VAL B O 1
ATOM 3656 N N . HIS B 1 229 ? 39.656 -105.312 -60.219 1 30.73 229 HIS B N 1
ATOM 3657 C CA . HIS B 1 229 ? 40.844 -106.062 -60.531 1 30.73 229 HIS B CA 1
ATOM 3658 C C . HIS B 1 229 ? 40.531 -107.312 -61.375 1 30.73 229 HIS B C 1
ATOM 3660 O O . HIS B 1 229 ? 39.844 -108.188 -60.938 1 30.73 229 HIS B O 1
ATOM 3666 N N . GLU B 1 230 ? 40.438 -107.188 -62.719 1 28.83 230 GLU B N 1
ATOM 3667 C CA . GLU B 1 230 ? 40.188 -108.25 -63.719 1 28.83 230 GLU B CA 1
ATOM 3668 C C . GLU B 1 230 ? 41.344 -109.25 -63.75 1 28.83 230 GLU B C 1
ATOM 3670 O O . GLU B 1 230 ? 42.5 -108.875 -63.906 1 28.83 230 GLU B O 1
ATOM 3675 N N . GLU B 1 231 ? 41.375 -110.25 -62.781 1 29.11 231 GLU B N 1
ATOM 3676 C CA . GLU B 1 231 ? 42.25 -111.375 -62.875 1 29.11 231 GLU B CA 1
ATOM 3677 C C . GLU B 1 231 ? 42.281 -112 -64.25 1 29.11 231 GLU B C 1
ATOM 3679 O O . GLU B 1 231 ? 41.25 -112.438 -64.812 1 29.11 231 GLU B O 1
ATOM 3684 N N . ARG B 1 232 ? 43.125 -111.375 -65.25 1 26.98 232 ARG B N 1
ATOM 3685 C CA . ARG B 1 232 ? 43.594 -112.125 -66.438 1 26.98 232 ARG B CA 1
ATOM 3686 C C . ARG B 1 232 ? 44.469 -113.312 -66 1 26.98 232 ARG B C 1
ATOM 3688 O O . ARG B 1 232 ? 45.281 -113.188 -65.062 1 26.98 232 ARG B O 1
#

pLDDT: mean 89.68, std 18.6, range [26.27, 98.81]

Radius of gyration: 54.7 Å; Cα contacts (8 Å, |Δi|>4): 719; chains: 2; bounding box: 67×198×160 Å